Protein AF-S9R0A9-F1 (afdb_monomer)

Organism: NCBI:txid1123237

Nearest PDB structures (foldseek):
  4rjk-assembly1_D  TM=9.012E-01  e=1.917E-38  Bacillus subtilis PY79
  9ev6-assembly1_B  TM=8.780E-01  e=1.135E-30  Corynebacterium glutamicum ATCC 13032
  9ev3-assembly1_A  TM=8.702E-01  e=9.396E-29  Corynebacterium glutamicum ATCC 13032
  9ev5-assembly1_D  TM=8.707E-01  e=8.548E-28  Corynebacterium glutamicum
  9ev4-assembly1_A  TM=8.549E-01  e=3.734E-26  Corynebacterium glutamicum

pLDDT: mean 77.16, std 30.37, range [19.19, 98.88]

Secondary structure (DSSP, 8-state):
--EEHHHHHHHHHHHTT--EEEE---GGGHHHHHHHHHSTTPPEEEE-SSHHHHHHHHHHHHHHHSS-EEEEE-TTHHHHHHHHHHHHHHHHT--EEEEEEE--GGGTTS--TT---HHHHHTTTSSEEEE--SGGGHHHHHHHHHHHHHSSS--EEEEEEEHHHHH-EE-PPPP-S----PPPPPPTTHHHHHHHHHHT-SSEEEEE--S---HHHHHHHHHHHHHTT--EEEETT-TTSS-TTSTTEEEEE-TT--HHHHHHHHS-SEEEEES----HHHHTTTTSS-SSS-SSEEEEE-S-GGGTTSSS--SEEE-S-HHHHHHH--S----TTHHHHHHHHHHHHHHHHTPPPPSSSS-HHHHHHHHHTT--SSEEEEE-SSGGGHHHHHH----TTEEEE--TT--TT-HHHHHHHHHHH-TTSEEEEEEEHHHHHHHTTHHHHHHHTT---EEEEEE-SB-HHHHHHHHHH-TT---S-B-----HHHHHHHTS------STTTTHHHHHHTTS---TTPPP-----------PPP----------------------------------------------------------------PPPPPP-------PPP----EEEEE----S-------------------------------------------

Structure (mmCIF, N/CA/C/O backbone):
data_AF-S9R0A9-F1
#
_entry.id   AF-S9R0A9-F1
#
loop_
_atom_site.group_PDB
_atom_site.id
_atom_site.type_symbol
_atom_site.label_atom_id
_atom_site.label_alt_id
_atom_site.label_comp_id
_atom_site.label_asym_id
_atom_site.label_entity_id
_atom_site.label_seq_id
_atom_site.pdbx_PDB_ins_code
_atom_site.Cartn_x
_atom_site.Cartn_y
_atom_site.Cartn_z
_atom_site.occupancy
_atom_site.B_iso_or_equiv
_atom_site.auth_seq_id
_atom_site.auth_comp_id
_atom_site.auth_asym_id
_atom_site.auth_atom_id
_atom_site.pdbx_PDB_model_num
ATOM 1 N N . MET A 1 1 ? 7.766 14.955 -36.850 1.00 75.81 1 MET A N 1
ATOM 2 C CA . MET A 1 1 ? 9.091 14.3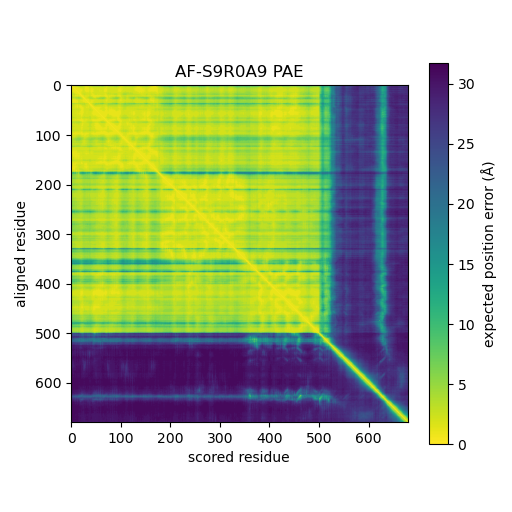77 -36.545 1.00 75.81 1 MET A CA 1
ATOM 3 C C . MET A 1 1 ? 8.874 12.913 -36.213 1.00 75.81 1 MET A C 1
ATOM 5 O O . MET A 1 1 ? 7.998 12.636 -35.394 1.00 75.81 1 MET A O 1
ATOM 9 N N . THR A 1 2 ? 9.557 11.995 -36.895 1.00 89.25 2 THR A N 1
ATOM 10 C CA . THR A 1 2 ? 9.458 10.564 -36.570 1.00 89.25 2 THR A CA 1
ATOM 11 C C . THR A 1 2 ? 10.318 10.233 -35.351 1.00 89.25 2 THR A C 1
ATOM 13 O O . THR A 1 2 ? 11.195 11.025 -34.993 1.00 89.25 2 THR A O 1
ATOM 16 N N . ARG A 1 3 ? 10.002 9.132 -34.667 1.00 96.06 3 ARG A N 1
ATOM 17 C CA . ARG A 1 3 ? 10.863 8.484 -33.669 1.00 96.06 3 ARG A CA 1
ATOM 18 C C . ARG A 1 3 ? 10.444 7.031 -33.456 1.00 96.06 3 ARG A C 1
ATOM 20 O O . ARG A 1 3 ? 9.278 6.694 -33.665 1.00 96.06 3 ARG A O 1
ATOM 27 N N . HIS A 1 4 ? 11.364 6.205 -32.980 1.00 97.69 4 HIS A N 1
ATOM 28 C CA . HIS A 1 4 ? 11.101 4.833 -32.557 1.00 97.69 4 HIS A CA 1
ATOM 29 C C . HIS A 1 4 ? 10.158 4.752 -31.338 1.00 97.69 4 HIS A C 1
ATOM 31 O O . HIS A 1 4 ? 10.083 5.668 -30.509 1.00 97.69 4 HIS A O 1
ATOM 37 N N . GLY A 1 5 ? 9.456 3.624 -31.205 1.00 98.12 5 GLY A N 1
ATOM 38 C CA . GLY A 1 5 ? 8.455 3.388 -30.160 1.00 98.12 5 GLY A CA 1
ATOM 39 C C . GLY A 1 5 ? 8.938 3.587 -28.725 1.00 98.12 5 GLY A C 1
ATOM 40 O O . GLY A 1 5 ? 8.215 4.160 -27.913 1.00 98.12 5 GLY A O 1
ATOM 41 N N . GLY A 1 6 ? 10.177 3.199 -28.414 1.00 97.94 6 GLY A N 1
ATOM 42 C CA . GLY A 1 6 ? 10.782 3.413 -27.095 1.00 97.94 6 GLY A CA 1
ATOM 43 C C . GLY A 1 6 ? 10.795 4.885 -26.672 1.00 97.94 6 GLY A C 1
ATOM 44 O O . GLY A 1 6 ? 10.457 5.198 -25.530 1.00 97.94 6 GLY A O 1
ATOM 45 N N . ARG A 1 7 ? 11.065 5.801 -27.609 1.00 98.00 7 ARG A N 1
ATOM 46 C CA . ARG A 1 7 ? 11.011 7.244 -27.355 1.00 98.00 7 ARG A CA 1
ATOM 47 C C . ARG A 1 7 ? 9.590 7.778 -27.253 1.00 98.00 7 ARG A C 1
ATOM 49 O O . ARG A 1 7 ? 9.316 8.556 -26.345 1.00 98.00 7 ARG A O 1
ATOM 56 N N . LEU A 1 8 ? 8.668 7.318 -28.101 1.00 98.38 8 LEU A N 1
ATOM 57 C CA . LEU A 1 8 ? 7.251 7.672 -27.957 1.00 98.38 8 LEU A CA 1
ATOM 58 C C . LEU A 1 8 ? 6.698 7.240 -26.584 1.00 98.38 8 LEU A C 1
ATOM 60 O O . LEU A 1 8 ? 5.930 7.982 -25.975 1.00 98.38 8 LEU A O 1
ATOM 64 N N . LEU A 1 9 ? 7.119 6.081 -26.069 1.00 98.44 9 LEU A N 1
ATOM 65 C CA . LEU A 1 9 ? 6.746 5.590 -24.742 1.00 98.44 9 LEU A CA 1
ATOM 66 C C . LEU A 1 9 ? 7.279 6.491 -23.619 1.00 98.44 9 LEU A C 1
ATOM 68 O O . LEU A 1 9 ? 6.502 6.860 -22.740 1.00 98.44 9 LEU A O 1
ATOM 72 N N . VAL A 1 10 ? 8.553 6.896 -23.655 1.00 98.31 10 VAL A N 1
ATOM 73 C CA . VAL A 1 10 ? 9.118 7.811 -22.642 1.00 98.31 10 VAL A CA 1
ATOM 74 C C . VAL A 1 10 ? 8.466 9.197 -22.714 1.00 98.31 10 VAL A C 1
ATOM 76 O O . VAL A 1 10 ? 8.066 9.722 -21.677 1.00 98.31 10 VAL A O 1
ATOM 79 N N . GLU A 1 11 ? 8.256 9.749 -23.914 1.00 97.56 11 GLU A N 1
ATOM 80 C CA . GLU A 1 11 ? 7.529 11.014 -24.113 1.00 97.56 11 GLU A CA 1
ATOM 81 C C . GLU A 1 11 ? 6.087 10.940 -23.560 1.00 97.56 11 GLU A C 1
ATOM 83 O O . GLU A 1 11 ? 5.613 11.887 -22.933 1.00 97.56 11 GLU A O 1
ATOM 88 N N . CYS A 1 12 ? 5.397 9.802 -23.713 1.00 97.75 12 CYS A N 1
ATOM 89 C CA . CYS A 1 12 ? 4.069 9.585 -23.128 1.00 97.75 12 CYS A CA 1
ATOM 90 C C . CYS A 1 12 ? 4.089 9.469 -21.595 1.00 97.75 12 CYS A C 1
ATOM 92 O O . CYS A 1 12 ? 3.192 9.996 -20.942 1.00 97.75 12 CYS A O 1
ATOM 94 N N . LEU A 1 13 ? 5.083 8.793 -21.008 1.00 97.25 13 LEU A N 1
ATOM 95 C CA . LEU A 1 13 ? 5.218 8.678 -19.548 1.00 97.25 13 LEU A CA 1
ATOM 96 C C . LEU A 1 13 ? 5.531 10.037 -18.904 1.00 97.25 13 LEU A C 1
ATOM 98 O O . LEU A 1 13 ? 4.930 10.380 -17.886 1.00 97.25 13 LEU A O 1
ATOM 102 N N . ALA A 1 14 ? 6.396 10.837 -19.534 1.00 95.88 14 ALA A N 1
ATOM 103 C CA . ALA A 1 14 ? 6.679 12.213 -19.129 1.00 95.88 14 ALA A CA 1
ATOM 104 C C . ALA A 1 14 ? 5.420 13.101 -19.200 1.00 95.88 14 ALA A C 1
ATOM 106 O O . ALA A 1 14 ? 5.113 13.821 -18.251 1.00 95.88 14 ALA A O 1
ATOM 107 N N . ALA A 1 15 ? 4.628 13.001 -20.276 1.00 95.62 15 ALA 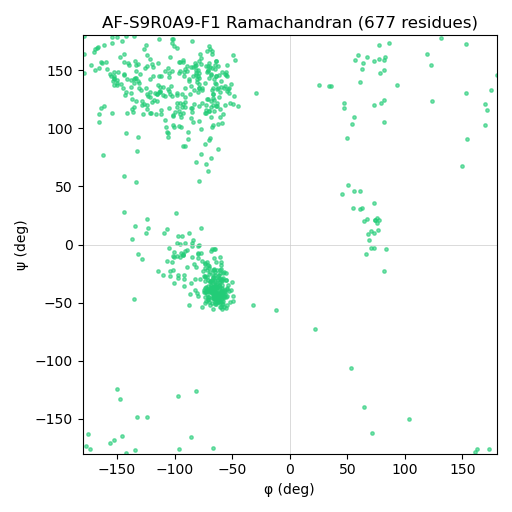A N 1
ATOM 108 C CA . ALA A 1 15 ? 3.372 13.748 -20.426 1.00 95.62 15 ALA A CA 1
ATOM 109 C C . ALA A 1 15 ? 2.250 13.298 -19.463 1.00 95.62 15 ALA A C 1
ATOM 111 O O . ALA A 1 15 ? 1.358 14.082 -19.132 1.00 95.62 15 ALA A O 1
ATOM 112 N N . LEU A 1 16 ? 2.307 12.054 -18.975 1.00 95.31 16 LEU A N 1
ATOM 113 C CA . LEU A 1 16 ? 1.492 11.561 -17.860 1.00 95.31 16 LEU A CA 1
ATOM 114 C C . LEU A 1 16 ? 2.041 11.989 -16.482 1.00 95.31 16 LEU A C 1
ATOM 116 O O . LEU A 1 16 ? 1.424 11.692 -15.464 1.00 95.31 16 LEU A O 1
ATOM 120 N N . GLY A 1 17 ? 3.162 12.712 -16.422 1.00 93.75 17 GLY A N 1
ATOM 121 C CA . GLY A 1 17 ? 3.744 13.216 -15.178 1.00 93.75 17 GLY A CA 1
ATOM 122 C C . GLY A 1 17 ? 4.467 12.156 -14.345 1.00 93.75 17 GLY A C 1
ATOM 123 O O . GLY A 1 17 ? 4.605 12.340 -13.138 1.00 93.75 17 GLY A O 1
ATOM 124 N N . ALA A 1 18 ? 4.915 11.052 -14.952 1.00 95.81 18 ALA A N 1
ATOM 125 C CA . ALA A 1 18 ? 5.719 10.054 -14.256 1.00 95.81 18 ALA A CA 1
ATOM 126 C C . ALA A 1 18 ? 7.091 10.628 -13.873 1.00 95.81 18 ALA A C 1
ATOM 128 O O . ALA A 1 18 ? 7.871 11.019 -14.738 1.00 95.81 18 ALA A O 1
ATOM 129 N N . THR A 1 19 ? 7.403 10.646 -12.577 1.00 94.75 19 THR A N 1
ATOM 130 C CA . THR A 1 19 ? 8.647 11.235 -12.052 1.00 94.75 19 THR A CA 1
ATOM 131 C C . THR A 1 19 ? 9.797 10.240 -11.922 1.00 94.75 19 THR A C 1
ATOM 133 O O . THR A 1 19 ? 10.957 10.647 -11.962 1.00 94.75 19 THR A O 1
ATOM 136 N N . ARG A 1 20 ? 9.503 8.942 -11.753 1.00 95.88 20 ARG A N 1
ATOM 137 C CA . ARG A 1 20 ? 10.499 7.915 -11.415 1.00 95.88 20 ARG A CA 1
ATOM 138 C C . ARG A 1 20 ? 10.124 6.520 -11.915 1.00 95.88 20 ARG A C 1
ATOM 140 O O . ARG A 1 20 ? 8.957 6.128 -11.894 1.00 95.88 20 ARG A O 1
ATOM 147 N N . ALA A 1 21 ? 11.138 5.755 -12.310 1.00 98.25 21 ALA A N 1
ATOM 148 C CA . ALA A 1 21 ? 11.058 4.343 -12.652 1.00 98.25 21 ALA A CA 1
ATOM 149 C C . ALA A 1 21 ? 12.133 3.533 -11.913 1.00 98.25 21 ALA A C 1
ATOM 151 O O . ALA A 1 21 ? 13.244 4.003 -11.686 1.00 98.25 21 ALA A O 1
ATOM 152 N N . PHE A 1 22 ? 11.811 2.292 -11.556 1.00 98.81 22 PHE A N 1
ATOM 153 C CA . PHE A 1 22 ? 12.712 1.371 -10.859 1.00 98.81 22 PHE A CA 1
ATOM 154 C C . PHE A 1 22 ? 12.902 0.111 -11.707 1.00 98.81 22 PHE A C 1
ATOM 156 O O . PHE A 1 22 ? 11.912 -0.472 -12.155 1.00 98.81 22 PHE A O 1
ATOM 163 N N . GLY A 1 23 ? 14.135 -0.352 -11.930 1.00 98.19 23 GLY A N 1
ATOM 164 C CA . GLY A 1 23 ? 14.328 -1.484 -12.842 1.00 98.19 23 GLY A CA 1
ATOM 165 C C . GLY A 1 23 ? 15.695 -2.154 -12.847 1.00 98.19 23 GLY A C 1
ATOM 166 O O . GLY A 1 23 ? 16.674 -1.650 -12.292 1.00 98.19 23 GLY A O 1
ATOM 167 N N . VAL A 1 24 ? 15.751 -3.306 -13.517 1.00 98.06 24 VAL A N 1
ATOM 168 C CA . VAL A 1 24 ? 16.983 -4.044 -13.831 1.00 98.06 24 VAL A CA 1
ATOM 169 C C . VAL A 1 24 ? 17.063 -4.168 -15.360 1.00 98.06 24 VAL A C 1
ATOM 171 O O . VAL A 1 24 ? 16.200 -4.822 -15.944 1.00 98.06 24 VAL A O 1
ATOM 174 N N . PRO A 1 25 ? 18.045 -3.517 -16.015 1.00 95.62 25 PRO A N 1
ATOM 175 C CA . PRO A 1 25 ? 18.083 -3.349 -17.466 1.00 95.62 25 PRO A CA 1
ATOM 176 C C . PRO A 1 25 ? 18.213 -4.682 -18.202 1.00 95.62 25 PRO A C 1
ATOM 178 O O . PRO A 1 25 ? 18.938 -5.576 -17.763 1.00 95.62 25 PRO A O 1
ATOM 181 N N . GLY A 1 26 ? 17.570 -4.778 -19.366 1.00 92.50 26 GLY A N 1
ATOM 182 C CA . GLY A 1 26 ? 17.674 -5.934 -20.249 1.00 92.50 26 GLY A CA 1
ATOM 183 C C . GLY A 1 26 ? 17.558 -5.572 -21.725 1.00 92.50 26 GLY A C 1
ATOM 184 O O . GLY A 1 26 ? 17.058 -4.513 -22.096 1.00 92.50 26 GLY A O 1
ATOM 185 N N . GLU A 1 27 ? 18.023 -6.497 -22.562 1.00 92.56 27 GLU A N 1
ATOM 186 C CA . GLU A 1 27 ? 18.035 -6.411 -24.028 1.00 92.56 27 GLU A CA 1
ATOM 187 C C . GLU A 1 27 ? 16.658 -6.084 -24.637 1.00 92.56 27 GLU A C 1
ATOM 189 O O . GLU A 1 27 ? 16.558 -5.240 -25.524 1.00 92.56 27 GLU A O 1
ATOM 194 N N . SER A 1 28 ? 15.594 -6.671 -24.082 1.00 93.25 28 SER A N 1
ATOM 195 C CA . SER A 1 28 ? 14.215 -6.603 -24.591 1.00 93.25 28 SER A CA 1
ATOM 196 C C . SER A 1 28 ? 13.542 -5.224 -24.517 1.00 93.25 28 SER A C 1
ATOM 198 O O . SER A 1 28 ? 12.409 -5.074 -24.967 1.00 93.25 28 SER A O 1
ATOM 200 N N . TYR A 1 29 ? 14.200 -4.213 -23.938 1.00 96.25 29 TYR A N 1
ATOM 201 C CA . TYR A 1 29 ? 13.688 -2.838 -23.896 1.00 96.25 29 TYR A CA 1
ATOM 202 C C . TYR A 1 29 ? 14.780 -1.760 -24.018 1.00 96.25 29 TYR A C 1
ATOM 204 O O . TYR A 1 29 ? 14.601 -0.633 -23.553 1.00 96.25 29 TYR A O 1
ATOM 212 N N . LEU A 1 30 ? 15.903 -2.069 -24.684 1.00 96.75 30 LEU A N 1
ATOM 213 C CA . LEU A 1 30 ? 17.022 -1.130 -24.886 1.00 96.75 30 LEU A CA 1
ATOM 214 C C . LEU A 1 30 ? 16.586 0.231 -25.451 1.00 96.75 30 LEU A C 1
ATOM 216 O O . LEU A 1 30 ? 17.055 1.258 -24.974 1.00 96.75 30 LEU A O 1
ATOM 220 N N . ALA A 1 31 ? 15.630 0.253 -26.381 1.00 97.25 31 ALA A N 1
ATOM 221 C CA . ALA A 1 31 ? 15.068 1.478 -26.955 1.00 97.25 31 ALA A CA 1
ATOM 222 C C . ALA A 1 31 ? 14.394 2.412 -25.928 1.00 97.25 31 ALA A C 1
ATOM 224 O O . ALA A 1 31 ? 14.282 3.610 -26.165 1.00 97.25 31 ALA A O 1
ATOM 225 N N . VAL A 1 32 ? 13.920 1.885 -24.794 1.00 98.12 32 VAL A N 1
ATOM 226 C CA . VAL A 1 32 ? 13.379 2.699 -23.694 1.00 98.12 32 VAL A CA 1
ATOM 227 C C . VAL A 1 32 ? 14.519 3.228 -22.823 1.00 98.12 32 VAL A C 1
ATOM 229 O O . VAL A 1 32 ? 14.482 4.384 -22.426 1.00 98.12 32 VAL A O 1
ATOM 232 N N . LEU A 1 33 ? 15.554 2.421 -22.563 1.00 97.12 33 LEU A N 1
ATOM 233 C CA . LEU A 1 33 ? 16.739 2.850 -21.803 1.00 97.12 33 LEU A CA 1
ATOM 234 C C . LEU A 1 33 ? 17.530 3.950 -22.530 1.00 97.12 33 LEU A C 1
ATOM 236 O O . LEU A 1 33 ? 17.996 4.885 -21.887 1.00 97.12 33 LEU A O 1
ATOM 240 N N . ASP A 1 34 ? 17.630 3.855 -23.855 1.00 96.81 34 ASP A N 1
ATOM 241 C CA . ASP A 1 34 ? 18.200 4.874 -24.741 1.00 96.81 34 ASP A CA 1
ATOM 242 C C . ASP A 1 34 ? 17.366 6.170 -24.696 1.00 96.81 34 ASP A C 1
ATOM 244 O O . ASP A 1 34 ? 17.862 7.243 -24.353 1.00 96.81 34 ASP A O 1
ATOM 248 N N . ALA A 1 35 ? 16.047 6.057 -24.885 1.00 97.19 35 ALA A N 1
ATOM 249 C CA . ALA A 1 35 ? 15.138 7.198 -24.814 1.00 97.19 35 ALA A CA 1
ATOM 250 C C . ALA A 1 35 ? 15.086 7.890 -23.437 1.00 97.19 35 ALA A C 1
ATOM 252 O O . ALA A 1 35 ? 14.855 9.099 -23.384 1.00 97.19 35 ALA A O 1
ATOM 253 N N . LEU A 1 36 ? 15.294 7.165 -22.332 1.00 96.88 36 LEU A N 1
ATOM 254 C CA . LEU A 1 36 ? 15.361 7.734 -20.977 1.00 96.88 36 LEU A CA 1
ATOM 255 C C . LEU A 1 36 ? 16.576 8.658 -20.772 1.00 96.88 36 LEU A C 1
ATOM 257 O O . LEU A 1 36 ? 16.537 9.492 -19.872 1.00 96.88 36 LEU A O 1
ATOM 261 N N . HIS A 1 37 ? 17.628 8.536 -21.588 1.00 92.81 37 HIS A N 1
ATOM 262 C CA . HIS A 1 37 ? 18.785 9.435 -21.557 1.00 92.81 37 HIS A CA 1
ATOM 263 C C . HIS A 1 37 ? 18.505 10.758 -22.293 1.00 92.81 37 HIS A C 1
ATOM 265 O O . HIS A 1 37 ? 18.806 11.833 -21.778 1.00 92.81 37 HIS A O 1
ATOM 271 N N . ASP A 1 38 ? 17.891 10.680 -23.479 1.00 89.81 38 ASP A N 1
ATOM 272 C CA . ASP A 1 38 ? 17.764 11.812 -24.412 1.00 89.81 38 ASP A CA 1
ATOM 273 C C . ASP A 1 38 ? 16.416 12.562 -24.353 1.00 89.8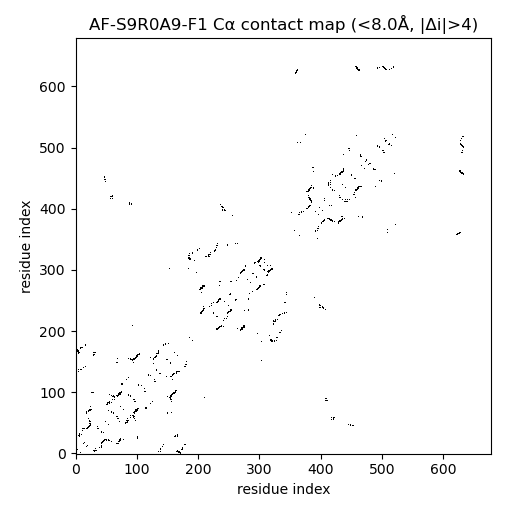1 38 ASP A C 1
ATOM 275 O O . ASP A 1 38 ? 16.269 13.614 -24.983 1.00 89.81 38 ASP A O 1
ATOM 279 N N . THR A 1 39 ? 15.406 12.051 -23.637 1.00 94.44 39 THR A N 1
ATOM 280 C CA . THR A 1 39 ? 14.061 12.661 -23.603 1.00 94.44 39 THR A CA 1
ATOM 281 C C . THR A 1 39 ? 13.919 13.682 -22.463 1.00 94.44 39 THR A C 1
ATOM 283 O O . THR A 1 39 ? 13.975 13.300 -21.291 1.00 94.44 39 THR A O 1
ATOM 286 N N . PRO A 1 40 ? 13.657 14.976 -22.746 1.00 91.88 40 PRO A N 1
ATOM 287 C CA . PRO A 1 40 ? 13.423 15.974 -21.703 1.00 91.88 40 PRO A CA 1
ATOM 288 C C . PRO A 1 40 ? 12.202 15.626 -20.843 1.00 91.88 40 PRO A C 1
ATOM 290 O O . PRO A 1 40 ? 11.127 15.343 -21.369 1.00 91.88 40 PRO A O 1
ATOM 293 N N . GLY A 1 41 ? 12.358 15.674 -19.518 1.00 93.50 41 GLY A N 1
ATOM 294 C CA . GLY A 1 41 ? 11.291 15.318 -18.575 1.00 93.50 41 GLY A CA 1
ATOM 295 C C . GLY A 1 41 ? 11.053 13.812 -18.410 1.00 93.50 41 GLY A C 1
ATOM 296 O O . GLY A 1 41 ? 10.042 13.433 -17.825 1.00 93.50 41 GLY A O 1
ATOM 297 N N . ALA A 1 42 ? 11.955 12.957 -18.905 1.00 96.69 42 ALA A N 1
ATOM 298 C CA . ALA A 1 42 ? 11.936 11.523 -18.626 1.00 96.69 42 ALA A CA 1
ATOM 299 C C . ALA A 1 42 ? 11.940 11.217 -17.108 1.00 96.69 42 ALA A C 1
ATOM 301 O O . ALA A 1 42 ? 12.585 11.939 -16.341 1.00 96.69 42 ALA A O 1
ATOM 302 N N . PRO A 1 43 ? 11.268 10.136 -16.661 1.00 96.44 43 PRO A N 1
ATOM 303 C CA . PRO A 1 43 ? 11.316 9.699 -15.268 1.00 96.44 43 PRO A CA 1
ATOM 304 C C . PRO A 1 43 ? 12.725 9.242 -14.860 1.00 96.44 43 PRO A C 1
ATOM 306 O O . PRO A 1 43 ? 13.384 8.504 -15.590 1.00 96.44 43 PRO A O 1
ATOM 309 N N . ASP A 1 44 ? 13.143 9.610 -13.647 1.00 95.62 44 ASP A N 1
ATOM 310 C CA . ASP A 1 44 ? 14.406 9.189 -13.024 1.00 95.62 44 ASP A CA 1
ATOM 311 C C . ASP A 1 44 ? 14.518 7.653 -12.968 1.00 95.62 44 ASP A C 1
ATOM 313 O O . ASP A 1 44 ? 13.667 6.996 -12.363 1.00 95.62 44 ASP A O 1
ATOM 317 N N . TYR A 1 45 ? 15.542 7.067 -13.603 1.00 97.75 45 TYR A N 1
ATOM 318 C CA . TYR A 1 45 ? 15.714 5.613 -13.687 1.00 97.75 45 TYR A CA 1
ATOM 319 C C . TYR A 1 45 ? 16.637 5.070 -12.587 1.00 97.75 45 TYR A C 1
ATOM 321 O O . TYR A 1 45 ? 17.869 5.084 -12.678 1.00 97.75 45 TYR A O 1
ATOM 329 N N . VAL A 1 46 ? 16.024 4.499 -11.554 1.00 98.44 46 VAL A N 1
ATOM 330 C CA . VAL A 1 46 ? 16.715 3.890 -10.418 1.00 98.44 46 VAL A CA 1
ATOM 331 C C . VAL A 1 46 ? 17.119 2.452 -10.756 1.00 98.44 46 VAL A C 1
ATOM 333 O O . VAL A 1 46 ? 16.298 1.532 -10.758 1.00 98.44 46 VAL A O 1
ATOM 336 N N . LEU A 1 47 ? 18.417 2.248 -11.001 1.00 98.12 47 LEU A N 1
ATOM 337 C CA . LEU A 1 47 ? 19.005 0.926 -11.233 1.00 98.12 47 LEU A CA 1
ATOM 338 C C . LEU A 1 47 ? 18.976 0.069 -9.954 1.00 98.12 47 LEU A C 1
ATOM 340 O O . LEU A 1 47 ? 19.755 0.307 -9.028 1.00 98.12 47 LEU A O 1
ATOM 344 N N . CYS A 1 48 ? 18.140 -0.964 -9.926 1.00 98.56 48 CYS A N 1
ATOM 345 C CA . CYS A 1 48 ? 18.049 -1.940 -8.836 1.00 98.56 48 CYS A CA 1
ATOM 346 C C . CYS A 1 48 ? 19.083 -3.075 -8.973 1.00 98.56 48 CYS A C 1
ATOM 348 O O . CYS A 1 48 ? 19.833 -3.137 -9.951 1.00 98.56 48 CYS A O 1
ATOM 350 N N . ARG A 1 49 ? 19.157 -3.979 -7.984 1.00 97.56 49 ARG A N 1
ATOM 351 C CA . ARG A 1 49 ? 19.943 -5.225 -8.080 1.00 97.56 49 ARG A CA 1
ATOM 352 C C . ARG A 1 49 ? 19.095 -6.434 -8.473 1.00 97.56 49 ARG A C 1
ATOM 354 O O . ARG A 1 49 ? 19.640 -7.365 -9.057 1.00 97.56 49 ARG A O 1
ATOM 361 N N . GLN A 1 50 ? 17.806 -6.440 -8.135 1.00 98.06 50 GLN A N 1
ATOM 362 C CA . GLN A 1 50 ? 16.863 -7.509 -8.474 1.00 98.06 50 GLN A CA 1
ATOM 363 C C . GLN A 1 50 ? 15.435 -6.951 -8.650 1.00 98.06 50 GLN A C 1
ATOM 365 O O . GLN A 1 50 ? 15.052 -5.958 -8.029 1.00 98.06 50 GLN A O 1
ATOM 370 N N . GLU A 1 51 ? 14.641 -7.569 -9.522 1.00 98.75 51 GLU A N 1
ATOM 371 C CA . GLU A 1 51 ? 13.381 -7.015 -10.035 1.00 98.75 51 GLU A CA 1
ATOM 372 C C . GLU A 1 51 ? 12.233 -7.036 -9.020 1.00 98.75 51 GLU A C 1
ATOM 374 O O . GLU A 1 51 ? 11.367 -6.169 -9.059 1.00 98.75 51 GLU A O 1
ATOM 379 N N . GLY A 1 52 ? 12.235 -7.969 -8.065 1.00 98.56 52 GLY A N 1
ATOM 380 C CA . GLY A 1 52 ? 11.340 -7.926 -6.906 1.00 98.56 52 GLY A CA 1
ATOM 381 C C . GLY A 1 52 ? 11.661 -6.739 -5.993 1.00 98.56 52 GLY A C 1
ATOM 382 O O . GLY A 1 52 ? 10.752 -6.076 -5.498 1.00 98.56 52 GLY A O 1
ATOM 383 N N . GLY A 1 53 ? 12.949 -6.402 -5.855 1.00 98.69 53 GLY A N 1
ATOM 384 C CA . GLY A 1 53 ? 13.406 -5.147 -5.256 1.00 98.69 53 GLY A CA 1
ATOM 385 C C . GLY A 1 53 ? 12.835 -3.928 -5.986 1.00 98.69 53 GLY A C 1
ATOM 386 O O . GLY A 1 53 ? 12.168 -3.107 -5.361 1.00 98.69 53 GLY A O 1
ATOM 387 N N . ALA A 1 54 ? 13.012 -3.853 -7.308 1.00 98.81 54 ALA A N 1
ATOM 388 C CA . ALA A 1 54 ? 12.458 -2.782 -8.146 1.00 98.81 54 ALA A CA 1
ATOM 389 C C . ALA A 1 54 ? 10.926 -2.663 -8.038 1.00 98.81 54 ALA A C 1
ATOM 391 O O . ALA A 1 54 ? 10.387 -1.572 -7.850 1.00 98.81 54 ALA A O 1
ATOM 392 N N . ALA A 1 55 ? 10.216 -3.789 -8.088 1.00 98.81 55 ALA A N 1
ATOM 393 C CA . ALA A 1 55 ? 8.762 -3.832 -8.023 1.00 98.81 55 ALA A CA 1
ATOM 394 C C . ALA A 1 55 ? 8.224 -3.437 -6.636 1.00 98.81 55 ALA A C 1
ATOM 396 O O . ALA A 1 55 ? 7.171 -2.806 -6.549 1.00 98.81 55 ALA A O 1
ATOM 397 N N . PHE A 1 56 ? 8.954 -3.730 -5.552 1.00 98.88 56 PHE A N 1
ATOM 398 C CA . PHE A 1 56 ? 8.653 -3.177 -4.228 1.00 98.88 56 PHE A CA 1
ATOM 399 C C . PHE A 1 56 ? 8.909 -1.665 -4.150 1.00 98.88 56 PHE A C 1
ATOM 401 O O . PHE A 1 56 ? 8.110 -0.972 -3.523 1.00 98.88 56 PHE A O 1
ATOM 408 N N . MET A 1 57 ? 9.962 -1.131 -4.787 1.00 98.88 57 MET A N 1
ATOM 409 C CA . MET A 1 57 ? 10.180 0.325 -4.851 1.00 98.88 57 MET A CA 1
ATOM 410 C C . MET A 1 57 ? 9.037 1.029 -5.599 1.00 98.88 57 MET A C 1
ATOM 412 O O . MET A 1 57 ? 8.512 2.025 -5.108 1.00 98.88 57 MET A O 1
ATOM 416 N N . ALA A 1 58 ? 8.588 0.471 -6.726 1.00 98.81 58 ALA A N 1
ATOM 417 C CA . ALA A 1 58 ? 7.455 0.987 -7.494 1.00 98.81 58 ALA A CA 1
ATOM 418 C C . ALA A 1 58 ? 6.129 0.933 -6.708 1.00 98.81 58 ALA A C 1
ATOM 420 O O . ALA A 1 58 ? 5.416 1.934 -6.630 1.00 98.81 58 ALA A O 1
ATOM 421 N N . ALA A 1 59 ? 5.819 -0.193 -6.054 1.00 98.56 59 ALA A N 1
ATOM 422 C CA . ALA A 1 59 ? 4.644 -0.305 -5.186 1.00 98.56 59 ALA A CA 1
ATOM 423 C C . ALA A 1 59 ? 4.685 0.705 -4.018 1.00 98.56 59 ALA A C 1
ATOM 425 O O . ALA A 1 59 ? 3.671 1.322 -3.689 1.00 98.56 59 ALA A O 1
ATOM 426 N N . ALA A 1 60 ? 5.865 0.910 -3.424 1.00 98.50 60 ALA A N 1
ATOM 427 C CA . ALA A 1 60 ? 6.082 1.855 -2.334 1.00 98.50 60 ALA A CA 1
ATOM 428 C C . ALA A 1 60 ? 5.978 3.324 -2.771 1.00 98.50 60 ALA A C 1
ATOM 430 O O . ALA A 1 60 ? 5.390 4.118 -2.038 1.00 98.50 60 ALA A O 1
ATOM 431 N N . HIS A 1 61 ? 6.487 3.674 -3.960 1.00 98.44 61 HIS A N 1
ATOM 432 C CA . HIS A 1 61 ? 6.255 4.978 -4.587 1.00 98.44 61 HIS A CA 1
ATOM 433 C C . HIS A 1 61 ? 4.749 5.225 -4.709 1.00 98.44 61 HIS A C 1
ATOM 435 O O . HIS A 1 61 ? 4.250 6.198 -4.152 1.00 98.44 61 HIS A O 1
ATOM 441 N N . GLY A 1 62 ? 4.005 4.307 -5.337 1.00 97.25 62 GLY A N 1
ATOM 442 C CA . GLY A 1 62 ? 2.569 4.490 -5.557 1.00 97.25 62 GLY A CA 1
ATOM 443 C C . GLY A 1 62 ? 1.752 4.622 -4.274 1.00 97.25 62 GLY A C 1
ATOM 444 O O . GLY A 1 62 ? 0.829 5.433 -4.209 1.00 97.25 62 GLY A O 1
ATOM 445 N N . LYS A 1 63 ? 2.131 3.889 -3.220 1.00 96.50 63 LYS A N 1
ATOM 446 C CA . LYS A 1 63 ? 1.528 4.014 -1.885 1.00 96.50 63 LYS A CA 1
ATOM 447 C C . LYS A 1 63 ? 1.819 5.365 -1.211 1.00 96.50 63 LYS A C 1
ATOM 449 O O . LYS A 1 63 ? 1.013 5.810 -0.400 1.00 96.50 63 LYS A O 1
ATOM 454 N N . LEU A 1 64 ? 2.949 6.006 -1.528 1.00 95.88 64 LEU A N 1
ATOM 455 C CA . LEU A 1 64 ? 3.386 7.275 -0.932 1.00 95.88 64 LEU A CA 1
ATOM 456 C C . LEU A 1 64 ? 2.922 8.516 -1.715 1.00 95.88 64 LEU A C 1
ATOM 458 O O . LEU A 1 64 ? 2.644 9.545 -1.101 1.00 95.88 64 LEU A O 1
ATOM 462 N N . THR A 1 65 ? 2.873 8.446 -3.048 1.00 94.75 65 THR A N 1
ATOM 463 C CA . THR A 1 65 ? 2.618 9.602 -3.930 1.00 94.75 65 THR A CA 1
ATOM 464 C C . THR A 1 65 ? 1.205 9.644 -4.510 1.00 94.75 65 THR A C 1
ATOM 466 O O . THR A 1 65 ? 0.762 10.709 -4.932 1.00 94.75 65 THR A O 1
ATOM 469 N N . GLY A 1 66 ? 0.507 8.504 -4.581 1.00 92.81 66 GLY A N 1
ATOM 470 C CA . GLY A 1 66 ? -0.747 8.366 -5.333 1.00 92.81 66 GLY A CA 1
ATOM 471 C C . GLY A 1 66 ? -0.574 8.349 -6.861 1.00 92.81 66 GLY A C 1
ATOM 472 O O . GLY A 1 66 ? -1.551 8.145 -7.582 1.00 92.81 66 GLY A O 1
ATOM 473 N N . GLN A 1 67 ? 0.650 8.516 -7.374 1.00 93.25 67 GLN A N 1
ATOM 474 C CA . GLN A 1 67 ? 0.979 8.360 -8.793 1.00 93.25 67 GLN A CA 1
ATOM 475 C C . GLN A 1 67 ? 1.418 6.914 -9.082 1.00 93.25 67 GLN A C 1
ATOM 477 O O . GLN A 1 67 ? 2.013 6.280 -8.212 1.00 93.25 67 GLN A O 1
ATOM 482 N N . PRO A 1 68 ? 1.167 6.351 -10.278 1.00 96.50 68 PRO A N 1
ATOM 483 C CA . PRO A 1 68 ? 1.636 5.014 -10.625 1.00 96.50 68 PRO A CA 1
ATOM 484 C C . PRO A 1 68 ? 3.161 4.890 -10.576 1.00 96.50 68 PRO A C 1
ATOM 486 O O . PRO A 1 68 ? 3.865 5.394 -11.448 1.00 96.50 68 PRO A O 1
ATOM 489 N N . GLY A 1 69 ? 3.672 4.153 -9.587 1.00 97.88 69 GLY A N 1
ATOM 490 C CA . GLY A 1 69 ? 5.090 3.808 -9.548 1.00 97.88 69 GLY A CA 1
ATOM 491 C C . GLY A 1 69 ? 5.443 2.898 -10.723 1.00 97.88 69 GLY A C 1
ATOM 492 O O . GLY A 1 69 ? 4.822 1.844 -10.904 1.00 97.88 69 GLY A O 1
ATOM 493 N N . LEU A 1 70 ? 6.426 3.300 -11.529 1.00 98.81 70 LEU A N 1
ATOM 494 C CA . LEU A 1 70 ? 6.849 2.535 -12.698 1.00 98.81 70 LEU A CA 1
ATOM 495 C C . LEU A 1 70 ? 7.900 1.490 -12.313 1.00 98.81 70 LEU A C 1
ATOM 497 O O . LEU A 1 70 ? 8.920 1.816 -11.703 1.00 98.81 70 LEU A O 1
ATOM 501 N N . CYS A 1 71 ? 7.687 0.242 -12.720 1.00 98.81 71 CYS A N 1
ATOM 502 C CA . CYS A 1 71 ? 8.703 -0.803 -12.677 1.00 98.81 71 CYS A CA 1
ATOM 503 C C . CYS A 1 71 ? 9.041 -1.247 -14.103 1.00 98.81 71 CYS A C 1
ATOM 505 O O . CYS A 1 71 ? 8.130 -1.534 -14.874 1.00 98.81 71 CYS A O 1
ATOM 507 N N . MET A 1 72 ? 10.325 -1.296 -14.457 1.00 98.62 72 MET A N 1
ATOM 508 C CA . MET A 1 72 ? 10.806 -1.697 -15.785 1.00 98.62 72 MET A CA 1
ATOM 509 C C . MET A 1 72 ? 11.672 -2.951 -15.675 1.00 98.62 72 MET A C 1
ATOM 511 O O . MET A 1 72 ? 12.641 -2.971 -14.911 1.00 98.62 72 MET A O 1
ATOM 515 N N . VAL A 1 73 ? 11.315 -4.000 -16.417 1.00 98.50 73 VAL A N 1
ATOM 516 C CA . VAL A 1 73 ? 11.966 -5.317 -16.338 1.00 98.50 73 VAL A CA 1
ATOM 517 C C . VAL A 1 73 ? 12.050 -5.998 -17.699 1.00 98.50 73 VAL A C 1
ATOM 519 O O . VAL A 1 73 ? 11.255 -5.731 -18.598 1.00 98.50 73 VAL A O 1
ATOM 522 N N . THR A 1 74 ? 12.998 -6.924 -17.838 1.00 97.25 74 THR A N 1
ATOM 523 C CA . THR A 1 74 ? 13.106 -7.782 -19.025 1.00 97.25 74 THR A CA 1
ATOM 524 C C . THR A 1 74 ? 12.088 -8.929 -19.011 1.00 97.25 74 THR A C 1
ATOM 526 O O . THR A 1 74 ? 11.532 -9.281 -17.964 1.00 97.25 74 THR A O 1
ATOM 529 N N . ARG A 1 75 ? 11.895 -9.537 -20.185 1.00 95.19 75 ARG A N 1
ATOM 530 C CA . ARG A 1 75 ? 11.110 -10.755 -20.430 1.00 95.19 75 ARG A CA 1
ATOM 531 C C . ARG A 1 75 ? 11.416 -11.902 -19.461 1.00 95.19 75 ARG A C 1
ATOM 533 O O . ARG A 1 75 ? 12.473 -11.947 -18.832 1.00 95.19 75 ARG A O 1
ATOM 540 N N . GLY A 1 76 ? 10.472 -12.838 -19.350 1.00 95.75 76 GLY A N 1
ATOM 541 C CA . GLY A 1 76 ? 10.599 -14.096 -18.611 1.00 95.75 76 GLY A CA 1
ATOM 542 C C . GLY A 1 76 ? 11.054 -13.913 -17.157 1.00 95.75 76 GLY A C 1
ATOM 543 O O . GLY A 1 76 ? 10.243 -13.474 -16.334 1.00 95.75 76 GLY A O 1
ATOM 544 N N . PRO A 1 77 ? 12.316 -14.246 -16.806 1.00 96.94 77 PRO A N 1
ATOM 545 C CA . PRO A 1 77 ? 12.834 -14.120 -15.443 1.00 96.94 77 PRO A CA 1
ATOM 546 C C . PRO A 1 77 ? 12.565 -12.750 -14.805 1.00 96.94 77 PRO A C 1
ATOM 548 O O . PRO A 1 77 ? 12.085 -12.720 -13.672 1.00 96.94 77 PRO A O 1
ATOM 551 N N . GLY A 1 78 ? 12.778 -11.638 -15.520 1.00 97.88 78 GLY A N 1
ATOM 552 C CA . GLY A 1 78 ? 12.608 -10.292 -14.955 1.00 97.88 78 GLY A CA 1
ATOM 553 C C . GLY A 1 78 ? 11.167 -10.014 -14.517 1.00 97.88 78 GLY A C 1
ATOM 554 O O . GLY A 1 78 ? 10.913 -9.630 -13.372 1.00 97.88 78 GLY A O 1
ATOM 555 N N . ALA A 1 79 ? 10.207 -10.318 -15.391 1.00 97.62 79 ALA A N 1
ATOM 556 C CA . ALA A 1 79 ? 8.781 -10.272 -15.082 1.00 97.62 79 ALA A CA 1
ATOM 557 C C . ALA A 1 79 ? 8.404 -11.189 -13.903 1.00 97.62 79 ALA A C 1
ATOM 559 O O . ALA A 1 79 ? 7.738 -10.750 -12.963 1.00 97.62 79 ALA A O 1
ATOM 560 N N . THR A 1 80 ? 8.852 -12.450 -13.903 1.00 97.94 80 THR A N 1
ATOM 561 C CA . THR A 1 80 ? 8.517 -13.390 -12.815 1.00 97.94 80 THR A CA 1
ATOM 562 C C . THR A 1 80 ? 9.095 -12.959 -11.462 1.00 97.94 80 THR A C 1
ATOM 564 O O . THR A 1 80 ? 8.398 -13.056 -10.450 1.00 97.94 80 THR A O 1
ATOM 567 N N . ASN A 1 81 ? 10.299 -12.379 -11.436 1.00 98.38 81 ASN A N 1
ATOM 568 C CA . ASN A 1 81 ? 10.913 -11.802 -10.239 1.00 98.38 81 ASN A CA 1
ATOM 569 C C . ASN A 1 81 ? 10.133 -10.587 -9.698 1.00 98.38 81 ASN A C 1
ATOM 571 O O . ASN A 1 81 ? 10.004 -10.435 -8.482 1.00 98.38 81 ASN A O 1
ATOM 575 N N . ALA A 1 82 ? 9.572 -9.747 -10.574 1.00 98.50 82 ALA A N 1
ATOM 576 C CA . ALA A 1 82 ? 8.768 -8.577 -10.199 1.00 98.50 82 ALA A CA 1
ATOM 577 C C . ALA A 1 82 ? 7.370 -8.912 -9.634 1.00 98.50 82 ALA A C 1
ATOM 579 O O . ALA A 1 82 ? 6.726 -8.061 -9.010 1.00 98.50 82 ALA A O 1
ATOM 580 N N . SER A 1 83 ? 6.887 -10.146 -9.819 1.00 98.25 83 SER A N 1
ATOM 581 C CA . SER A 1 83 ? 5.519 -10.564 -9.468 1.00 98.25 83 SER A CA 1
ATOM 582 C C . SER A 1 83 ? 5.122 -10.323 -8.004 1.00 98.25 83 SER A C 1
ATOM 584 O O . SER A 1 83 ? 3.964 -10.005 -7.720 1.00 98.25 83 SER A O 1
ATOM 586 N N . ILE A 1 84 ? 6.075 -10.381 -7.067 1.00 98.25 84 ILE A N 1
ATOM 587 C CA . ILE A 1 84 ? 5.828 -10.109 -5.642 1.00 98.25 84 ILE A CA 1
ATOM 588 C C . ILE A 1 84 ? 5.464 -8.639 -5.365 1.00 98.25 84 ILE A C 1
ATOM 590 O O . ILE A 1 84 ? 4.652 -8.356 -4.476 1.00 98.25 84 ILE A O 1
ATOM 594 N N . GLY A 1 85 ? 6.004 -7.704 -6.155 1.00 98.44 85 GLY A N 1
ATOM 595 C CA . GLY A 1 85 ? 5.641 -6.289 -6.099 1.00 98.44 85 GLY A CA 1
ATOM 596 C C . GLY A 1 85 ? 4.251 -6.041 -6.679 1.00 98.44 85 GLY A C 1
ATOM 597 O O . GLY A 1 85 ? 3.463 -5.346 -6.047 1.00 98.44 85 GLY A O 1
ATOM 598 N N . VAL A 1 86 ? 3.896 -6.707 -7.787 1.00 98.75 86 VAL A N 1
ATOM 599 C CA . VAL A 1 86 ? 2.531 -6.683 -8.356 1.00 98.75 86 VAL A CA 1
ATOM 600 C C . VAL A 1 86 ? 1.512 -7.195 -7.331 1.00 98.75 86 VAL A C 1
ATOM 602 O O . VAL A 1 86 ? 0.552 -6.496 -7.012 1.00 98.75 86 VAL A O 1
ATOM 605 N N . HIS A 1 87 ? 1.749 -8.363 -6.724 1.00 98.44 87 HIS A N 1
ATOM 606 C CA . HIS A 1 87 ? 0.879 -8.888 -5.666 1.00 98.44 87 HIS A CA 1
ATOM 607 C C . HIS A 1 87 ? 0.719 -7.902 -4.498 1.00 98.44 87 HIS A C 1
ATOM 609 O O . HIS A 1 87 ? -0.385 -7.691 -3.995 1.00 98.44 87 HIS A O 1
ATOM 615 N N . THR A 1 88 ? 1.818 -7.268 -4.083 1.00 98.19 88 THR A N 1
ATOM 616 C CA . THR A 1 88 ? 1.823 -6.320 -2.965 1.00 98.19 88 THR A CA 1
ATOM 617 C C . THR A 1 88 ? 1.091 -5.026 -3.305 1.00 98.19 88 THR A C 1
ATOM 619 O O . THR A 1 88 ? 0.239 -4.619 -2.523 1.00 98.19 88 THR A O 1
ATOM 622 N N . ALA A 1 89 ? 1.322 -4.433 -4.480 1.00 98.25 89 ALA A N 1
ATOM 623 C CA . ALA A 1 89 ? 0.594 -3.258 -4.955 1.00 98.25 89 ALA A CA 1
ATOM 624 C C . ALA A 1 89 ? -0.914 -3.529 -5.066 1.00 98.25 89 ALA A C 1
ATOM 626 O O . ALA A 1 89 ? -1.724 -2.704 -4.646 1.00 98.25 89 ALA A O 1
ATOM 627 N N . MET A 1 90 ? -1.312 -4.708 -5.559 1.00 97.56 90 MET A N 1
ATOM 628 C CA . MET A 1 90 ? -2.724 -5.089 -5.630 1.00 97.56 90 MET A CA 1
ATOM 629 C C . MET A 1 90 ? -3.330 -5.244 -4.233 1.00 97.56 90 MET A C 1
ATOM 631 O O . MET A 1 90 ? -4.399 -4.698 -3.963 1.00 97.56 90 MET A O 1
ATOM 635 N N . GLN A 1 91 ? -2.651 -5.932 -3.310 1.00 95.19 91 GLN A N 1
ATOM 636 C CA . GLN A 1 91 ? -3.136 -6.076 -1.934 1.00 95.19 91 GLN A CA 1
ATOM 637 C C . GLN A 1 91 ? -3.171 -4.752 -1.160 1.00 95.19 91 GLN A C 1
ATOM 639 O O . GLN A 1 91 ? -4.130 -4.541 -0.420 1.00 95.19 91 GLN A O 1
ATOM 644 N N . ASP A 1 92 ? -2.201 -3.855 -1.350 1.00 94.69 92 ASP A N 1
ATOM 645 C CA . ASP A 1 92 ? -2.178 -2.527 -0.722 1.00 94.69 92 ASP A CA 1
ATOM 646 C C . ASP A 1 92 ? -3.076 -1.491 -1.415 1.00 94.69 92 ASP A C 1
ATOM 648 O O . ASP A 1 92 ? -3.287 -0.404 -0.877 1.00 94.69 92 ASP A O 1
ATOM 652 N N . SER A 1 93 ? -3.657 -1.843 -2.567 1.00 96.25 93 SER A N 1
ATOM 653 C CA . SER A 1 93 ? -4.426 -0.943 -3.439 1.00 96.25 93 SER A CA 1
ATOM 654 C C . SER A 1 93 ? -3.612 0.289 -3.852 1.00 96.25 93 SER A C 1
ATOM 656 O O . SER A 1 93 ? -4.063 1.422 -3.734 1.00 96.25 93 SER A O 1
ATOM 658 N N . SER A 1 94 ? -2.365 0.061 -4.265 1.00 96.62 94 SER A N 1
ATOM 659 C CA . SER A 1 94 ? -1.392 1.096 -4.629 1.00 96.62 94 SER A CA 1
ATOM 660 C C . SER A 1 94 ? -1.219 1.168 -6.153 1.00 96.62 94 SER A C 1
ATOM 662 O O . SER A 1 94 ? -1.035 0.122 -6.781 1.00 96.62 94 SER A O 1
ATOM 664 N N . PRO A 1 95 ? -1.270 2.365 -6.766 1.00 97.56 95 PRO A N 1
ATOM 665 C CA . PRO A 1 95 ? -1.123 2.524 -8.209 1.00 97.56 95 PRO A CA 1
ATOM 666 C C . PRO A 1 95 ? 0.297 2.152 -8.659 1.00 97.56 95 PRO A C 1
ATOM 668 O O . PRO A 1 95 ? 1.288 2.629 -8.108 1.00 97.56 95 PRO A O 1
ATOM 671 N N . MET A 1 96 ? 0.408 1.300 -9.676 1.00 98.62 96 MET A N 1
ATOM 672 C CA . MET A 1 96 ? 1.690 0.812 -10.199 1.00 98.62 96 MET A CA 1
ATOM 673 C C . MET A 1 96 ? 1.541 0.443 -11.680 1.00 98.62 96 MET A C 1
ATOM 675 O O . MET A 1 96 ? 0.482 -0.031 -12.095 1.00 98.62 96 MET A O 1
ATOM 679 N N . ILE A 1 97 ? 2.598 0.605 -12.476 1.00 98.88 97 ILE A N 1
ATOM 680 C CA . ILE A 1 97 ? 2.667 0.036 -13.830 1.00 98.88 97 ILE A CA 1
ATOM 681 C C . ILE A 1 97 ? 3.951 -0.787 -13.949 1.00 98.88 97 ILE A C 1
ATOM 683 O O . ILE A 1 97 ? 5.050 -0.262 -13.778 1.00 98.88 97 ILE A O 1
ATOM 687 N N . LEU A 1 98 ? 3.809 -2.080 -14.245 1.00 98.88 98 LEU A N 1
ATOM 688 C CA . LEU A 1 98 ? 4.916 -2.955 -14.622 1.00 98.88 98 LEU A CA 1
ATOM 689 C C . LEU A 1 98 ? 5.047 -2.955 -16.150 1.00 98.88 98 LEU A C 1
ATOM 691 O O . LEU A 1 98 ? 4.165 -3.445 -16.854 1.00 98.88 98 LEU A O 1
ATOM 695 N N . LEU A 1 99 ? 6.152 -2.405 -16.639 1.00 98.88 99 LEU A N 1
ATOM 696 C CA . LEU A 1 99 ? 6.558 -2.382 -18.037 1.00 98.88 99 LEU A CA 1
ATOM 697 C C . LEU A 1 99 ? 7.532 -3.543 -18.269 1.00 98.88 99 LEU A C 1
ATOM 699 O O . LEU A 1 99 ? 8.615 -3.582 -17.683 1.00 98.88 99 LEU A O 1
ATOM 703 N N . VAL A 1 100 ? 7.128 -4.503 -19.098 1.00 98.69 100 VAL A N 1
ATOM 704 C CA . VAL A 1 100 ? 7.878 -5.732 -19.377 1.00 98.69 100 VAL A CA 1
ATOM 705 C C . VAL A 1 100 ? 8.374 -5.693 -20.818 1.00 98.69 100 VAL A C 1
ATOM 707 O O . VAL A 1 100 ? 7.565 -5.785 -21.739 1.00 98.69 100 VAL A O 1
ATOM 710 N N . GLY A 1 101 ? 9.686 -5.588 -21.028 1.00 97.88 101 GLY A N 1
ATOM 711 C CA . GLY A 1 101 ? 10.278 -5.843 -22.345 1.00 97.88 101 GLY A CA 1
ATOM 712 C C . GLY A 1 101 ? 9.976 -7.279 -22.781 1.00 97.88 101 GLY A C 1
ATOM 713 O O . GLY A 1 101 ? 10.067 -8.197 -21.970 1.00 97.88 101 GLY A O 1
ATOM 714 N N . GLN A 1 102 ? 9.571 -7.483 -24.029 1.00 97.00 102 GLN A N 1
ATOM 715 C CA . GLN A 1 102 ? 9.050 -8.753 -24.551 1.00 97.00 102 GLN A CA 1
ATOM 716 C C . GLN A 1 102 ? 9.863 -9.212 -25.773 1.00 97.00 102 GLN A C 1
ATOM 718 O O . GLN A 1 102 ? 10.634 -8.450 -26.352 1.00 97.00 102 GLN A O 1
ATOM 723 N N . ILE A 1 103 ? 9.739 -10.488 -26.140 1.00 97.19 103 ILE A N 1
ATOM 724 C CA . ILE A 1 103 ? 10.231 -11.020 -27.425 1.00 97.19 103 ILE A CA 1
ATOM 725 C C . ILE A 1 103 ? 9.673 -10.241 -28.633 1.00 97.19 103 ILE A C 1
ATOM 727 O O . ILE A 1 103 ? 8.580 -9.678 -28.554 1.00 97.19 103 ILE A O 1
ATOM 731 N N . ALA A 1 104 ? 10.395 -10.245 -29.754 1.00 96.81 104 ALA A N 1
ATOM 732 C CA . ALA A 1 104 ? 9.890 -9.752 -31.035 1.00 96.81 104 ALA A CA 1
ATOM 733 C C . ALA A 1 104 ? 8.635 -10.521 -31.496 1.00 96.81 104 ALA A C 1
ATOM 735 O O . ALA A 1 104 ? 8.557 -11.749 -31.351 1.00 96.81 104 ALA A O 1
ATOM 736 N N . THR A 1 105 ? 7.659 -9.813 -32.074 1.00 95.69 105 THR A N 1
ATOM 737 C CA . THR A 1 105 ? 6.333 -10.367 -32.409 1.00 95.69 105 THR A CA 1
ATOM 738 C C . THR A 1 105 ? 6.377 -11.525 -33.407 1.00 95.69 105 THR A C 1
ATOM 740 O O . THR A 1 105 ? 5.539 -12.425 -33.336 1.00 95.69 105 THR A O 1
ATOM 743 N N . ASP A 1 106 ? 7.371 -11.560 -34.299 1.00 95.56 106 ASP A N 1
ATOM 744 C CA . ASP A 1 106 ? 7.533 -12.616 -35.300 1.00 95.56 106 ASP A CA 1
ATOM 745 C C . ASP A 1 106 ? 8.030 -13.946 -34.711 1.00 95.56 106 ASP A C 1
ATOM 747 O O . ASP A 1 106 ? 7.905 -14.977 -35.373 1.00 95.56 106 ASP A O 1
ATOM 751 N N . THR A 1 107 ? 8.575 -13.942 -33.488 1.00 95.31 107 THR A N 1
ATOM 752 C CA . THR A 1 107 ? 9.083 -15.136 -32.785 1.00 95.31 107 THR A CA 1
ATOM 753 C C . THR A 1 107 ? 8.052 -15.811 -31.877 1.00 95.31 107 THR A C 1
ATOM 755 O O . THR A 1 107 ? 8.310 -16.916 -31.404 1.00 95.31 107 THR A O 1
ATOM 758 N N . ARG A 1 108 ? 6.891 -15.175 -31.675 1.00 93.31 108 ARG A N 1
ATOM 759 C CA . ARG A 1 108 ? 5.822 -15.595 -30.757 1.00 93.31 108 ARG A CA 1
ATOM 760 C C . ARG A 1 108 ? 5.310 -17.018 -31.008 1.00 93.31 108 ARG A C 1
ATOM 762 O O . ARG A 1 108 ? 5.204 -17.457 -32.155 1.00 93.31 108 ARG A O 1
ATOM 769 N N . ASP A 1 109 ? 4.928 -17.686 -29.922 1.00 93.50 109 ASP A N 1
ATOM 770 C CA . ASP A 1 109 ? 4.334 -19.024 -29.854 1.00 93.50 109 ASP A CA 1
ATOM 771 C C . ASP A 1 109 ? 5.281 -20.126 -30.379 1.00 93.50 109 ASP A C 1
ATOM 773 O O . ASP A 1 109 ? 4.848 -21.144 -30.929 1.00 93.50 109 ASP A O 1
ATOM 777 N N . ARG A 1 110 ? 6.600 -19.924 -30.212 1.00 95.31 110 ARG A N 1
ATOM 778 C CA . ARG A 1 110 ? 7.669 -20.844 -30.665 1.00 95.31 110 ARG A CA 1
ATOM 779 C C . ARG A 1 110 ? 8.626 -21.292 -29.558 1.00 95.31 110 ARG A C 1
ATOM 781 O O . ARG A 1 110 ? 9.645 -21.900 -29.877 1.00 95.31 110 ARG A O 1
ATOM 788 N N . GLU A 1 111 ? 8.315 -21.000 -28.295 1.00 93.00 111 GLU A N 1
ATOM 789 C CA . GLU A 1 111 ? 9.232 -21.175 -27.158 1.00 93.00 111 GLU A CA 1
ATOM 790 C C . GLU A 1 111 ? 10.494 -20.307 -27.336 1.00 93.00 111 GLU A C 1
ATOM 792 O O . GLU A 1 111 ? 11.637 -20.750 -27.195 1.00 93.00 111 GLU A O 1
ATOM 797 N N . ALA A 1 112 ? 10.277 -19.039 -27.707 1.00 95.81 112 ALA A N 1
ATOM 798 C CA . ALA A 1 112 ? 11.348 -18.069 -27.892 1.00 95.81 112 ALA A CA 1
ATOM 799 C C . ALA A 1 112 ? 12.087 -17.792 -26.567 1.00 95.81 112 ALA A C 1
ATOM 801 O O . ALA A 1 112 ? 11.579 -18.029 -25.467 1.00 95.81 112 ALA A O 1
ATOM 802 N N . PHE A 1 113 ? 13.326 -17.299 -26.647 1.00 95.88 113 PHE A N 1
ATOM 803 C CA . PHE A 1 113 ? 14.167 -17.143 -25.460 1.00 95.88 113 PHE A CA 1
ATOM 804 C C . PHE A 1 113 ? 13.526 -16.185 -24.443 1.00 95.88 113 PHE A C 1
ATOM 806 O O . PHE A 1 113 ? 13.367 -14.998 -24.715 1.00 95.88 113 PHE A O 1
ATOM 813 N N . GLN A 1 114 ? 13.195 -16.717 -23.260 1.00 96.12 114 GLN A N 1
ATOM 814 C CA . GLN A 1 114 ? 12.482 -16.021 -22.177 1.00 96.12 114 GLN A CA 1
ATOM 815 C C . GLN A 1 114 ? 11.013 -15.641 -22.496 1.00 96.12 114 GLN A C 1
ATOM 817 O O . GLN A 1 114 ? 10.453 -14.770 -21.832 1.00 96.12 114 GLN A O 1
ATOM 822 N N . GLU A 1 115 ? 10.369 -16.312 -23.459 1.00 96.12 115 GLU A N 1
ATOM 823 C CA . GLU A 1 115 ? 8.937 -16.168 -23.770 1.00 96.12 115 GLU A CA 1
ATOM 824 C C . GLU A 1 115 ? 8.026 -16.595 -22.603 1.00 96.12 115 GLU A C 1
ATOM 826 O O . GLU A 1 115 ? 8.206 -17.658 -22.008 1.00 96.12 115 GLU A O 1
ATOM 831 N N . VAL A 1 116 ? 7.020 -15.767 -22.293 1.00 95.69 116 VAL A N 1
ATOM 832 C CA . VAL A 1 116 ? 5.966 -16.024 -21.297 1.00 95.69 116 VAL A CA 1
ATOM 833 C C . VAL A 1 116 ? 4.681 -15.299 -21.724 1.00 95.69 116 VAL A C 1
ATOM 835 O O . VAL A 1 116 ? 4.733 -14.120 -22.079 1.00 95.69 116 VAL A O 1
ATOM 838 N N . ASP A 1 117 ? 3.511 -15.948 -21.617 1.00 95.56 117 ASP A N 1
ATOM 839 C CA . ASP A 1 117 ? 2.228 -15.230 -21.682 1.00 95.56 117 ASP A CA 1
ATOM 840 C C . ASP A 1 117 ? 1.942 -14.508 -20.359 1.00 95.56 117 ASP A C 1
ATOM 842 O O . ASP A 1 117 ? 1.443 -15.074 -19.380 1.00 95.56 117 ASP A O 1
ATOM 846 N N . TYR A 1 118 ? 2.228 -13.210 -20.346 1.00 96.94 118 TYR A N 1
ATOM 847 C CA . TYR A 1 118 ? 1.969 -12.356 -19.195 1.00 96.94 118 TYR A CA 1
ATOM 848 C C . TYR A 1 118 ? 0.477 -12.206 -18.877 1.00 96.94 118 TYR A C 1
ATOM 850 O O . TYR A 1 118 ? 0.149 -11.989 -17.709 1.00 96.94 118 TYR A O 1
ATOM 858 N N . ARG A 1 119 ? -0.437 -12.360 -19.852 1.00 97.06 119 ARG A N 1
ATOM 859 C CA . ARG A 1 119 ? -1.888 -12.272 -19.600 1.00 97.06 119 ARG A CA 1
ATOM 860 C C . ARG A 1 119 ? -2.356 -13.434 -18.725 1.00 97.06 119 ARG A C 1
ATOM 862 O O . ARG A 1 119 ? -3.073 -13.188 -17.756 1.00 97.06 119 ARG A O 1
ATOM 869 N N . ALA A 1 120 ? -1.891 -14.656 -18.991 1.00 96.56 120 ALA A N 1
ATOM 870 C CA . ALA A 1 120 ? -2.088 -15.792 -18.095 1.00 96.56 120 ALA A CA 1
ATOM 871 C C . ALA A 1 120 ? -1.371 -15.610 -16.743 1.00 96.56 120 ALA A C 1
ATOM 873 O O . ALA A 1 120 ? -1.993 -15.801 -15.699 1.00 96.56 120 ALA A O 1
ATOM 874 N N . VAL A 1 121 ? -0.091 -15.212 -16.738 1.00 96.25 121 VAL A N 1
ATOM 875 C CA . VAL A 1 121 ? 0.721 -15.141 -15.502 1.00 96.25 121 VAL A CA 1
ATOM 876 C C . VAL A 1 121 ? 0.235 -14.078 -14.510 1.00 96.25 121 VAL A C 1
ATOM 878 O O . VAL A 1 121 ? 0.199 -14.342 -13.311 1.00 96.25 121 VAL A O 1
ATOM 881 N N . PHE A 1 122 ? -0.162 -12.891 -14.977 1.00 98.19 122 PHE A N 1
ATOM 882 C CA . PHE A 1 122 ? -0.564 -11.777 -14.104 1.00 98.19 122 PHE A CA 1
ATOM 883 C C . PHE A 1 122 ? -2.078 -11.532 -14.042 1.00 98.19 122 PHE A C 1
ATOM 885 O O . PHE A 1 122 ? -2.514 -10.661 -13.287 1.00 98.19 122 PHE A O 1
ATOM 892 N N . GLY A 1 123 ? -2.894 -12.276 -14.798 1.00 95.56 123 GLY A N 1
ATOM 893 C CA . GLY A 1 123 ? -4.331 -12.007 -14.969 1.00 95.56 123 GLY A CA 1
ATOM 894 C C . GLY A 1 123 ? -5.171 -12.025 -13.683 1.00 95.56 123 GLY A C 1
ATOM 895 O O . GLY A 1 123 ? -6.233 -11.411 -13.640 1.00 95.56 123 GLY A O 1
ATOM 896 N N . THR A 1 124 ? -4.691 -12.676 -12.619 1.00 93.44 124 THR A N 1
ATOM 897 C CA . THR A 1 124 ? -5.307 -12.680 -11.275 1.00 93.44 124 THR A CA 1
ATOM 898 C C . THR A 1 124 ? -4.615 -11.743 -10.276 1.00 93.44 124 THR A C 1
ATOM 900 O O . THR A 1 124 ? -5.129 -11.522 -9.180 1.00 93.44 124 THR A O 1
ATOM 903 N N . MET A 1 125 ? -3.452 -11.192 -10.637 1.00 96.25 125 MET A N 1
ATOM 904 C CA . MET A 1 125 ? -2.587 -10.381 -9.770 1.00 96.25 125 MET A CA 1
ATOM 905 C C . MET A 1 125 ? -2.714 -8.876 -10.034 1.00 96.25 125 MET A C 1
ATOM 907 O O . MET A 1 125 ? -2.373 -8.082 -9.160 1.00 96.25 125 MET A O 1
ATOM 911 N N . ALA A 1 126 ? -3.180 -8.479 -11.221 1.00 98.44 126 ALA A N 1
ATOM 912 C CA . ALA A 1 126 ? -3.265 -7.090 -11.667 1.00 98.44 126 ALA A CA 1
ATOM 913 C C . ALA A 1 126 ? -4.697 -6.661 -12.023 1.00 98.44 126 ALA A C 1
ATOM 915 O O . ALA A 1 126 ? -5.555 -7.488 -12.319 1.00 98.44 126 ALA A O 1
ATOM 916 N N . LYS A 1 127 ? -4.956 -5.345 -12.030 1.00 98.38 127 LYS A N 1
ATOM 917 C CA . LYS A 1 127 ? -6.250 -4.779 -12.461 1.00 98.38 127 LYS A CA 1
ATOM 918 C C . LYS A 1 127 ? -6.482 -4.936 -13.963 1.00 98.38 127 LYS A C 1
ATOM 920 O O . LYS A 1 127 ? -7.623 -5.051 -14.404 1.00 98.38 127 LYS A O 1
ATOM 925 N N . TRP A 1 128 ? -5.402 -4.909 -14.741 1.00 98.69 128 TRP A N 1
ATOM 926 C CA . TRP A 1 128 ? -5.393 -5.151 -16.178 1.00 98.69 128 TRP A CA 1
ATOM 927 C C . TRP A 1 128 ? -4.009 -5.647 -16.601 1.00 98.69 128 TRP A C 1
ATOM 929 O O . TRP A 1 128 ? -2.993 -5.223 -16.044 1.00 98.69 128 TRP A O 1
ATOM 939 N N . VAL A 1 129 ? -3.983 -6.539 -17.590 1.00 98.81 129 VAL A N 1
ATOM 940 C CA . VAL A 1 129 ? -2.765 -7.013 -18.248 1.00 98.81 129 VAL A CA 1
ATOM 941 C C . VAL A 1 129 ? -2.951 -6.881 -19.752 1.00 98.81 129 VAL A C 1
ATOM 943 O O . VAL A 1 129 ? -3.991 -7.272 -20.288 1.00 98.81 129 VAL A O 1
ATOM 946 N N . THR A 1 130 ? -1.956 -6.323 -20.433 1.00 98.50 130 THR A N 1
ATOM 947 C CA . THR A 1 130 ? -1.978 -6.130 -21.882 1.00 98.50 130 THR A CA 1
ATOM 948 C C . THR A 1 130 ? -0.574 -6.187 -22.478 1.00 98.50 130 THR A C 1
ATOM 950 O O . THR A 1 130 ? 0.424 -6.343 -21.782 1.00 98.50 130 THR A O 1
ATOM 953 N N . GLU A 1 131 ? -0.519 -6.047 -23.791 1.00 97.88 131 GLU A N 1
ATOM 954 C CA . GLU A 1 131 ? 0.671 -5.946 -24.626 1.00 97.88 131 GLU A CA 1
ATOM 955 C C . GLU A 1 131 ? 0.425 -4.780 -25.592 1.00 97.88 131 GLU A C 1
ATOM 957 O O . GLU A 1 131 ? -0.737 -4.506 -25.918 1.00 97.88 131 GLU A O 1
ATOM 962 N N . ILE A 1 132 ? 1.478 -4.078 -26.006 1.00 98.25 132 ILE A N 1
ATOM 963 C CA . ILE A 1 132 ? 1.412 -3.067 -27.069 1.00 98.25 132 ILE A CA 1
ATOM 964 C C . ILE A 1 132 ? 2.093 -3.674 -28.291 1.00 98.25 132 ILE A C 1
ATOM 966 O O . ILE A 1 132 ? 3.310 -3.742 -28.345 1.00 98.25 132 ILE A O 1
ATOM 970 N N . ASP A 1 133 ? 1.311 -4.152 -29.249 1.00 96.62 133 ASP A N 1
ATOM 971 C CA . ASP A 1 133 ? 1.781 -4.813 -30.473 1.00 96.62 133 ASP A CA 1
ATOM 972 C C . ASP A 1 133 ? 1.926 -3.856 -31.671 1.00 96.62 133 ASP A C 1
ATOM 974 O O . ASP A 1 133 ? 2.444 -4.240 -32.714 1.00 96.62 133 ASP A O 1
ATOM 978 N N . GLN A 1 134 ? 1.476 -2.607 -31.524 1.00 98.19 134 GLN A N 1
ATOM 979 C CA . GLN A 1 134 ? 1.479 -1.576 -32.563 1.00 98.19 134 GLN A CA 1
ATOM 980 C C . GLN A 1 134 ? 1.936 -0.249 -31.956 1.00 98.19 134 GLN A C 1
ATOM 982 O O . GLN A 1 134 ? 1.344 0.228 -30.983 1.00 98.19 134 GLN A O 1
ATOM 987 N N . VAL A 1 135 ? 2.973 0.365 -32.528 1.00 98.44 135 VAL A N 1
ATOM 988 C CA . VAL A 1 135 ? 3.616 1.557 -31.950 1.00 98.44 135 VAL A CA 1
ATOM 989 C C . VAL A 1 135 ? 2.684 2.780 -31.920 1.00 98.44 135 VAL A C 1
ATOM 991 O O . VAL A 1 135 ? 2.686 3.544 -30.955 1.00 98.44 135 VAL A O 1
ATOM 994 N N . GLU A 1 136 ? 1.787 2.903 -32.903 1.00 98.19 136 GLU A N 1
ATOM 995 C CA . GLU A 1 136 ? 0.719 3.915 -32.966 1.00 98.19 136 GLU A CA 1
ATOM 996 C C . GLU A 1 136 ? -0.216 3.878 -31.742 1.00 98.19 136 GLU A C 1
ATOM 998 O O . GLU A 1 136 ? -0.856 4.878 -31.415 1.00 98.19 136 GLU A O 1
ATOM 1003 N N . ARG A 1 137 ? -0.303 2.734 -31.047 1.00 98.12 137 ARG A N 1
ATOM 1004 C CA . ARG A 1 137 ? -1.210 2.512 -29.909 1.00 98.12 137 ARG A CA 1
ATOM 1005 C C . ARG A 1 137 ? -0.567 2.762 -28.545 1.00 98.12 137 ARG A C 1
ATOM 1007 O O . ARG A 1 137 ? -1.258 2.659 -27.528 1.00 98.12 137 ARG A O 1
ATOM 1014 N N . ILE A 1 138 ? 0.712 3.152 -28.498 1.00 98.62 138 ILE A N 1
ATOM 1015 C CA . ILE A 1 138 ? 1.392 3.553 -27.254 1.00 98.62 138 ILE A CA 1
ATOM 1016 C C . ILE A 1 138 ? 0.592 4.626 -26.478 1.00 98.62 138 ILE A C 1
ATOM 1018 O O . ILE A 1 138 ? 0.334 4.400 -25.291 1.00 98.62 138 ILE A O 1
ATOM 1022 N N . PRO A 1 139 ? 0.116 5.734 -27.091 1.00 97.81 139 PRO A N 1
ATOM 1023 C CA . PRO A 1 139 ? -0.635 6.762 -26.365 1.00 97.81 139 PRO A CA 1
ATOM 1024 C C . PRO A 1 139 ? -1.995 6.273 -25.840 1.00 97.81 139 PRO A C 1
ATOM 1026 O O . PRO A 1 139 ? -2.382 6.595 -24.717 1.00 97.81 139 PRO A O 1
ATOM 1029 N N . GLU A 1 140 ? -2.711 5.465 -26.631 1.00 96.25 140 GLU A N 1
ATOM 1030 C CA . GLU A 1 140 ? -4.007 4.870 -26.265 1.00 96.25 140 GLU A CA 1
ATOM 1031 C C . GLU A 1 140 ? -3.866 3.981 -25.020 1.00 96.25 140 GLU A C 1
ATOM 1033 O O . GLU A 1 140 ? -4.571 4.153 -24.018 1.00 96.25 140 GLU A O 1
ATOM 1038 N N . ILE A 1 141 ? -2.924 3.036 -25.076 1.00 98.12 141 ILE A N 1
ATOM 1039 C CA . ILE A 1 141 ? -2.773 1.995 -24.062 1.00 98.12 141 ILE A CA 1
ATOM 1040 C C . ILE A 1 141 ? -2.157 2.556 -22.778 1.00 98.12 141 ILE A C 1
ATOM 1042 O O . ILE A 1 141 ? -2.630 2.202 -21.697 1.00 98.12 141 ILE A O 1
ATOM 1046 N N . LEU A 1 142 ? -1.182 3.472 -22.857 1.00 97.88 142 LEU A N 1
ATOM 1047 C CA . LEU A 1 142 ? -0.617 4.119 -21.667 1.00 97.88 142 LEU A CA 1
ATOM 1048 C C . LEU A 1 142 ? -1.633 5.029 -20.962 1.00 97.88 142 LEU A C 1
ATOM 1050 O O . LEU A 1 142 ? -1.737 4.965 -19.738 1.00 97.88 142 LEU A O 1
ATOM 1054 N N . SER A 1 143 ? -2.440 5.801 -21.700 1.00 96.38 143 SER A N 1
ATOM 1055 C CA . SER A 1 143 ? -3.513 6.622 -21.112 1.00 96.38 143 SER A CA 1
ATOM 1056 C C . SER A 1 143 ? -4.528 5.758 -20.350 1.00 96.38 143 SER A C 1
ATOM 1058 O O . SER A 1 143 ? -4.830 6.006 -19.177 1.00 96.38 143 SER A O 1
ATOM 1060 N N . ARG A 1 144 ? -4.978 4.653 -20.967 1.00 97.00 144 ARG A N 1
ATOM 1061 C CA . ARG A 1 144 ? -5.851 3.673 -20.306 1.00 97.00 144 ARG A CA 1
ATOM 1062 C C . ARG A 1 144 ? -5.175 3.004 -19.109 1.00 97.00 144 ARG A C 1
ATOM 1064 O O . ARG A 1 144 ? -5.834 2.805 -18.088 1.00 97.00 144 ARG A O 1
ATOM 1071 N N . ALA A 1 145 ? -3.898 2.638 -19.207 1.00 97.94 145 ALA A N 1
ATOM 1072 C CA . ALA A 1 145 ? -3.166 1.989 -18.122 1.00 97.94 145 ALA A CA 1
ATOM 1073 C C . ALA A 1 145 ? -3.018 2.914 -16.910 1.00 97.94 145 ALA A C 1
ATOM 1075 O O . ALA A 1 145 ? -3.259 2.478 -15.787 1.00 97.94 145 ALA A O 1
ATOM 1076 N N . TRP A 1 146 ? -2.717 4.193 -17.137 1.00 97.31 146 TRP A N 1
ATOM 1077 C CA . TRP A 1 146 ? -2.597 5.205 -16.091 1.00 97.31 146 TRP A CA 1
ATOM 1078 C C . TRP A 1 146 ? -3.905 5.389 -15.316 1.00 97.31 146 TRP A C 1
ATOM 1080 O O . TRP A 1 146 ? -3.921 5.268 -14.091 1.00 97.31 146 TRP A O 1
ATOM 1090 N N . LEU A 1 147 ? -5.025 5.569 -16.028 1.00 95.94 147 LEU A N 1
ATOM 1091 C CA . LEU A 1 147 ? -6.359 5.598 -15.417 1.00 95.94 147 LEU A CA 1
ATOM 1092 C C . LEU A 1 147 ? -6.688 4.291 -14.691 1.00 95.94 147 LEU A C 1
ATOM 1094 O O . LEU A 1 147 ? -7.239 4.307 -13.592 1.00 95.94 147 LEU A O 1
ATOM 1098 N N . THR A 1 148 ? -6.345 3.146 -15.282 1.00 97.12 148 THR A N 1
ATOM 1099 C CA . THR A 1 148 ? -6.616 1.834 -14.677 1.00 97.12 148 THR A CA 1
ATOM 1100 C C . THR A 1 148 ? -5.785 1.617 -13.411 1.00 97.12 148 THR A C 1
ATOM 1102 O O . THR A 1 148 ? -6.266 0.965 -12.488 1.00 97.12 148 THR A O 1
ATOM 1105 N N . ALA A 1 149 ? -4.585 2.188 -13.309 1.00 97.50 149 ALA A N 1
ATOM 1106 C CA . ALA A 1 149 ? -3.774 2.121 -12.099 1.00 97.50 149 ALA A CA 1
ATOM 1107 C C . ALA A 1 149 ? -4.348 2.996 -10.967 1.00 97.50 149 ALA A C 1
ATOM 1109 O O . ALA A 1 149 ? -4.422 2.533 -9.828 1.00 97.50 149 ALA A O 1
ATOM 1110 N N . THR A 1 150 ? -4.802 4.220 -11.270 1.00 95.19 150 THR A N 1
ATOM 1111 C CA . THR A 1 150 ? -5.199 5.230 -10.262 1.00 95.19 150 THR A CA 1
ATOM 1112 C C . THR A 1 150 ? -6.681 5.242 -9.865 1.00 95.19 150 THR A C 1
ATOM 1114 O O . THR A 1 150 ? -6.987 5.603 -8.734 1.00 95.19 150 THR A O 1
ATOM 1117 N N . THR A 1 151 ? -7.612 4.867 -10.751 1.00 94.12 151 THR A N 1
ATOM 1118 C CA . THR A 1 151 ? -9.064 5.084 -10.536 1.00 94.12 151 THR A CA 1
ATOM 1119 C C . THR A 1 151 ? -9.812 3.886 -9.937 1.00 94.12 151 THR A C 1
ATOM 1121 O O . THR A 1 151 ? -9.390 2.731 -10.061 1.00 94.12 151 THR A O 1
ATOM 1124 N N . GLY A 1 152 ? -10.957 4.147 -9.293 1.00 93.88 152 GLY A N 1
ATOM 1125 C CA . GLY A 1 152 ? -11.666 3.147 -8.486 1.00 93.88 152 GLY A CA 1
ATOM 1126 C C . GLY A 1 152 ? -10.808 2.733 -7.288 1.00 93.88 152 GLY A C 1
ATOM 1127 O O . GLY A 1 152 ? -10.111 3.564 -6.714 1.00 93.88 152 GLY A O 1
ATOM 1128 N N . ARG A 1 153 ? -10.785 1.441 -6.938 1.00 95.19 153 ARG A N 1
ATOM 1129 C CA . ARG A 1 153 ? -9.751 0.894 -6.039 1.00 95.19 153 ARG A CA 1
ATOM 1130 C C . ARG A 1 153 ? -8.408 0.892 -6.792 1.00 95.19 153 ARG A C 1
ATOM 1132 O O . ARG A 1 153 ? -8.333 0.161 -7.785 1.00 95.19 153 ARG A O 1
ATOM 1139 N N . PRO A 1 154 ? -7.367 1.653 -6.400 1.00 97.06 154 PRO A N 1
ATOM 1140 C CA . PRO A 1 154 ? -6.120 1.711 -7.168 1.00 97.06 154 PRO A CA 1
ATOM 1141 C C . PRO A 1 154 ? -5.360 0.378 -7.126 1.00 97.06 154 PRO A C 1
ATOM 1143 O O . PRO A 1 154 ? -5.669 -0.503 -6.320 1.00 97.06 154 PRO A O 1
ATOM 1146 N N . GLY A 1 155 ? -4.395 0.187 -8.022 1.00 98.06 155 GLY A N 1
ATOM 1147 C CA . GLY A 1 155 ? -3.655 -1.072 -8.116 1.00 98.06 155 GLY A CA 1
ATOM 1148 C C . GLY A 1 155 ? -2.708 -1.150 -9.317 1.00 98.06 155 GLY A C 1
ATOM 1149 O O . GLY A 1 155 ? -2.577 -0.184 -10.069 1.00 98.06 155 GLY A O 1
ATOM 1150 N N . PRO A 1 156 ? -2.056 -2.304 -9.523 1.00 98.69 156 PRO A N 1
ATOM 1151 C CA . PRO A 1 156 ? -1.090 -2.491 -10.592 1.00 98.69 156 PRO A CA 1
ATOM 1152 C C . PRO A 1 156 ? -1.746 -2.798 -11.942 1.00 98.69 156 PRO A C 1
ATOM 1154 O O . PRO A 1 156 ? -2.753 -3.509 -12.026 1.00 98.69 156 PRO A O 1
ATOM 1157 N N . VAL A 1 157 ? -1.098 -2.328 -13.005 1.00 98.88 157 VAL A N 1
ATOM 1158 C CA . VAL A 1 157 ? -1.312 -2.729 -14.402 1.00 98.88 157 VAL A CA 1
ATOM 1159 C C . VAL A 1 157 ? -0.014 -3.337 -14.937 1.00 98.88 157 VAL A C 1
ATOM 1161 O O . VAL A 1 157 ? 1.070 -2.888 -14.568 1.00 98.88 157 VAL A O 1
ATOM 1164 N N . VAL A 1 158 ? -0.107 -4.349 -15.802 1.00 98.88 158 VAL A N 1
ATOM 1165 C CA . VAL A 1 158 ? 1.059 -4.953 -16.471 1.00 98.88 158 VAL A CA 1
ATOM 1166 C C . VAL A 1 158 ? 0.959 -4.740 -17.981 1.00 98.88 158 VAL A C 1
ATOM 1168 O O . VAL A 1 158 ? -0.084 -5.015 -18.579 1.00 98.88 158 VAL A O 1
ATOM 1171 N N . ILE A 1 159 ? 2.036 -4.249 -18.595 1.00 98.81 159 ILE A N 1
ATOM 1172 C CA . ILE A 1 159 ? 2.124 -3.955 -20.029 1.00 98.81 159 ILE A CA 1
ATOM 1173 C C . ILE A 1 159 ? 3.371 -4.630 -20.599 1.00 98.81 159 ILE A C 1
ATOM 1175 O O . ILE A 1 159 ? 4.488 -4.318 -20.191 1.00 98.81 159 ILE A O 1
ATOM 1179 N N . ALA A 1 160 ? 3.176 -5.525 -21.560 1.00 98.44 160 ALA A N 1
ATOM 1180 C CA . ALA A 1 160 ? 4.249 -6.126 -22.341 1.00 98.44 160 ALA A CA 1
ATOM 1181 C C . ALA A 1 160 ? 4.592 -5.277 -23.579 1.00 98.44 160 ALA A C 1
ATOM 1183 O O . ALA A 1 160 ? 3.705 -4.714 -24.225 1.00 98.44 160 ALA A O 1
ATOM 1184 N N . LEU A 1 161 ? 5.885 -5.178 -23.887 1.00 98.50 161 LEU A N 1
ATOM 1185 C CA . LEU A 1 161 ? 6.468 -4.267 -24.872 1.00 98.50 161 LEU A CA 1
ATOM 1186 C C . LEU A 1 161 ? 7.422 -5.049 -25.798 1.00 98.50 161 LEU A C 1
ATOM 1188 O O . LEU A 1 161 ? 8.587 -5.225 -25.440 1.00 98.50 161 LEU A O 1
ATOM 1192 N N . PRO A 1 162 ? 6.950 -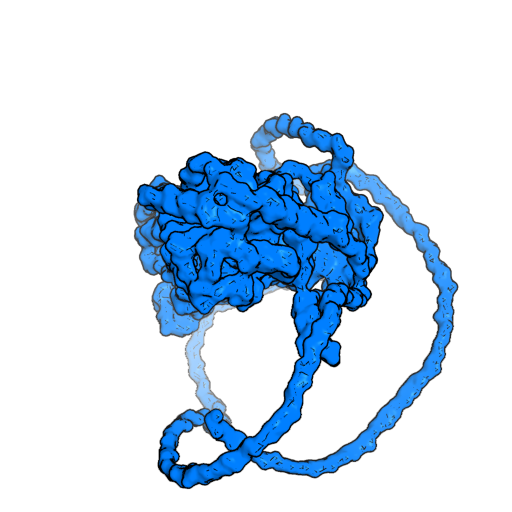5.568 -26.946 1.00 98.06 162 PRO A N 1
ATOM 1193 C CA . PRO A 1 162 ? 7.777 -6.292 -27.912 1.00 98.06 162 PRO A CA 1
ATOM 1194 C C . PRO A 1 162 ? 8.958 -5.445 -28.398 1.00 98.06 162 PRO A C 1
ATOM 1196 O O . PRO A 1 162 ? 8.802 -4.257 -28.697 1.00 98.06 162 PRO A O 1
ATOM 1199 N N . GLU A 1 163 ? 10.149 -6.043 -28.448 1.00 97.50 163 GLU A N 1
ATOM 1200 C CA . GLU A 1 163 ? 11.394 -5.320 -28.749 1.00 97.50 163 GLU A CA 1
ATOM 1201 C C . GLU A 1 163 ? 11.431 -4.738 -30.176 1.00 97.50 163 GLU A C 1
ATOM 1203 O O . GLU A 1 163 ? 12.020 -3.683 -30.400 1.00 97.50 163 GLU A O 1
ATOM 1208 N N . ASP A 1 164 ? 10.734 -5.369 -31.123 1.00 97.50 164 ASP A N 1
ATOM 1209 C CA . ASP A 1 164 ? 10.515 -4.895 -32.492 1.00 97.50 164 ASP A CA 1
ATOM 1210 C C . ASP A 1 164 ? 9.565 -3.687 -32.549 1.00 97.50 164 ASP A C 1
ATOM 1212 O O . ASP A 1 164 ? 9.891 -2.679 -33.178 1.00 97.50 164 ASP A O 1
ATOM 1216 N N . MET A 1 165 ? 8.442 -3.730 -31.823 1.00 98.19 165 MET A N 1
ATOM 1217 C CA . MET A 1 165 ? 7.512 -2.596 -31.686 1.00 98.19 165 MET A CA 1
ATOM 1218 C C . MET A 1 165 ? 8.205 -1.374 -31.057 1.00 98.19 165 MET A C 1
ATOM 1220 O O . MET A 1 165 ? 8.041 -0.247 -31.528 1.00 98.19 165 MET A O 1
ATOM 1224 N N . LEU A 1 166 ? 9.058 -1.585 -30.047 1.00 98.31 166 LEU A N 1
ATOM 1225 C CA . LEU A 1 166 ? 9.852 -0.516 -29.424 1.00 98.31 166 LEU A CA 1
ATOM 1226 C C . LEU A 1 166 ? 10.901 0.112 -30.367 1.00 98.31 166 LEU A C 1
ATOM 1228 O O . LEU A 1 166 ? 11.321 1.250 -30.132 1.00 98.31 166 LEU A O 1
ATOM 1232 N N . MET A 1 167 ? 11.310 -0.598 -31.420 1.00 97.75 167 MET A N 1
ATOM 1233 C CA . MET A 1 167 ? 12.241 -0.119 -32.451 1.00 97.75 167 MET A CA 1
ATOM 1234 C C . MET A 1 167 ? 11.537 0.454 -33.694 1.00 97.75 167 MET A C 1
ATOM 1236 O O . MET A 1 167 ? 12.194 1.084 -34.522 1.00 97.75 167 MET A O 1
ATOM 1240 N N . GLN A 1 168 ? 10.219 0.275 -33.842 1.00 98.00 168 GLN A N 1
ATOM 1241 C CA . GLN A 1 168 ? 9.464 0.768 -34.995 1.00 98.00 168 GLN A CA 1
ATOM 1242 C C . GLN A 1 168 ? 9.381 2.305 -34.995 1.00 98.00 168 GLN A C 1
ATOM 1244 O O . GLN A 1 168 ? 8.876 2.909 -34.049 1.00 98.00 168 GLN A O 1
ATOM 1249 N N . GLU A 1 169 ? 9.834 2.940 -36.079 1.00 98.19 169 GLU A N 1
ATOM 1250 C CA . GLU A 1 169 ? 9.665 4.380 -36.321 1.00 98.19 169 GLU A CA 1
ATOM 1251 C C . GLU A 1 169 ? 8.193 4.746 -36.567 1.00 98.19 169 GLU A C 1
ATOM 1253 O O . GLU A 1 169 ? 7.517 4.133 -37.394 1.00 98.19 169 GLU A O 1
ATOM 1258 N N . THR A 1 170 ? 7.713 5.803 -35.908 1.00 98.00 170 THR A N 1
ATOM 1259 C CA . THR A 1 170 ? 6.368 6.359 -36.115 1.00 98.00 170 THR A CA 1
ATOM 1260 C C . THR A 1 170 ? 6.355 7.887 -36.096 1.00 98.00 170 THR A C 1
ATOM 1262 O O . THR A 1 170 ? 7.199 8.542 -35.482 1.00 98.00 170 THR A O 1
ATOM 1265 N N . ALA A 1 171 ? 5.367 8.479 -36.769 1.00 97.81 171 ALA A N 1
ATOM 1266 C CA . ALA A 1 171 ? 5.081 9.915 -36.722 1.00 97.81 171 ALA A CA 1
ATOM 1267 C C . ALA A 1 171 ? 4.099 10.303 -35.594 1.00 97.81 171 ALA A C 1
ATOM 1269 O O . ALA A 1 171 ? 3.847 11.493 -35.392 1.00 97.81 171 ALA A O 1
ATOM 1270 N N . THR A 1 172 ? 3.558 9.317 -34.872 1.00 97.88 172 THR A N 1
ATOM 1271 C CA . THR A 1 172 ? 2.524 9.473 -33.839 1.00 97.88 172 THR A CA 1
ATOM 1272 C C . THR A 1 172 ? 2.924 10.499 -32.759 1.00 97.88 172 THR A C 1
ATOM 1274 O O . THR A 1 172 ? 4.071 10.497 -32.294 1.00 97.88 172 THR A O 1
ATOM 1277 N N . PRO A 1 173 ? 2.037 11.434 -32.369 1.00 96.56 173 PRO A N 1
ATOM 1278 C CA . PRO A 1 173 ? 2.292 12.332 -31.244 1.00 96.56 173 PRO A CA 1
ATOM 1279 C C . PRO A 1 173 ? 2.180 11.588 -29.899 1.00 96.56 173 PRO A C 1
ATOM 1281 O O . PRO A 1 173 ? 1.439 10.608 -29.806 1.00 96.56 173 PRO A O 1
ATOM 1284 N N . PRO A 1 174 ? 2.877 12.048 -28.844 1.00 95.44 174 PRO A N 1
ATOM 1285 C CA . PRO A 1 174 ? 2.675 11.525 -27.498 1.00 95.44 174 PRO A CA 1
A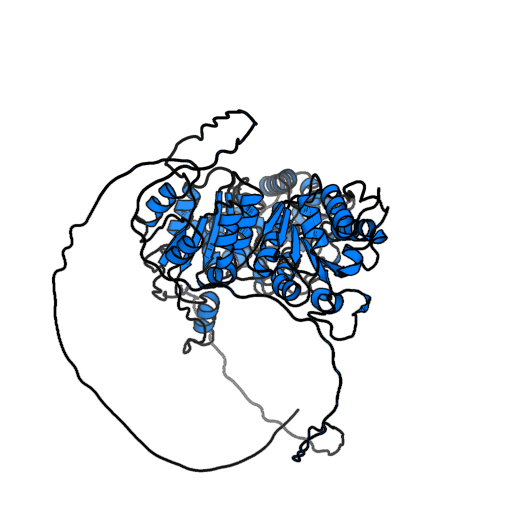TOM 1286 C C . PRO A 1 174 ? 1.308 11.951 -26.936 1.00 95.44 174 PRO A C 1
ATOM 1288 O O . PRO A 1 174 ? 0.611 12.794 -27.508 1.00 95.44 174 PRO A O 1
ATOM 1291 N N . ILE A 1 175 ? 0.930 11.383 -25.787 1.00 93.69 175 ILE A N 1
ATOM 1292 C CA . ILE A 1 175 ? -0.247 11.821 -25.019 1.00 93.69 175 ILE A CA 1
ATOM 1293 C C . ILE A 1 175 ? -0.111 13.320 -24.699 1.00 93.69 175 ILE A C 1
ATOM 1295 O O . ILE A 1 175 ? 0.958 13.776 -24.305 1.00 93.69 175 ILE A O 1
ATOM 1299 N N . SER A 1 176 ? -1.189 14.093 -24.846 1.00 85.81 176 SER A N 1
ATOM 1300 C CA . SER A 1 176 ? -1.179 15.552 -24.645 1.00 85.81 176 SER A CA 1
ATOM 1301 C C . SER A 1 176 ? -1.251 16.009 -23.180 1.00 85.81 176 SER A C 1
ATOM 1303 O O . SER A 1 176 ? -1.103 17.199 -22.911 1.00 85.81 176 SER A O 1
ATOM 1305 N N . GLY A 1 177 ? -1.481 15.094 -22.234 1.00 79.50 177 GLY A N 1
ATOM 1306 C CA . GLY A 1 177 ? -1.463 15.365 -20.798 1.00 79.50 177 GLY A CA 1
ATOM 1307 C C . GLY A 1 177 ? -2.199 14.316 -19.957 1.00 79.50 177 GLY A C 1
ATOM 1308 O O . GLY A 1 177 ? -2.742 13.336 -20.468 1.00 79.50 177 GLY A O 1
ATOM 1309 N N . LEU A 1 178 ? -2.234 14.556 -18.646 1.00 78.75 178 LEU A N 1
ATOM 1310 C CA . LEU A 1 178 ? -2.900 13.713 -17.651 1.00 78.75 178 LEU A CA 1
ATOM 1311 C C . LEU A 1 178 ? -4.431 13.631 -17.852 1.00 78.75 178 LEU A C 1
ATOM 1313 O O . LEU A 1 178 ? -5.112 14.656 -17.754 1.00 78.75 178 LEU A O 1
ATOM 1317 N N . PRO A 1 179 ? -5.016 12.430 -18.034 1.00 78.62 179 PRO A N 1
ATOM 1318 C CA . PRO A 1 179 ? -6.466 12.266 -18.045 1.00 78.62 179 PRO A CA 1
ATOM 1319 C C . PRO A 1 179 ? -7.031 12.397 -16.618 1.00 78.62 179 PRO A C 1
ATOM 1321 O O . PRO A 1 179 ? -6.779 11.562 -15.749 1.00 78.62 179 PRO A O 1
ATOM 1324 N N . ARG A 1 180 ? -7.812 13.455 -16.363 1.00 83.25 180 ARG A N 1
ATOM 1325 C CA . ARG A 1 180 ? -8.423 13.723 -15.051 1.00 83.25 180 ARG A CA 1
ATOM 1326 C C . ARG A 1 180 ? -9.753 12.981 -14.894 1.00 83.25 180 ARG A C 1
ATOM 1328 O O . ARG A 1 180 ? -10.721 13.296 -15.579 1.00 83.25 180 ARG A O 1
ATOM 1335 N N . VAL A 1 181 ? -9.819 12.077 -13.921 1.00 89.88 181 VAL A N 1
ATOM 1336 C CA . VAL A 1 181 ? -11.065 11.488 -13.402 1.00 89.88 181 VAL A CA 1
ATOM 1337 C C . VAL A 1 181 ? -11.252 11.967 -11.964 1.00 89.88 181 VAL A C 1
ATOM 1339 O O . VAL A 1 181 ? -10.287 12.012 -11.203 1.00 89.88 181 VAL A O 1
ATOM 1342 N N . LEU A 1 182 ? -12.472 12.367 -11.604 1.00 91.19 182 LEU A N 1
ATOM 1343 C CA . LEU A 1 182 ? -12.808 12.743 -10.229 1.00 91.19 182 LEU A CA 1
ATOM 1344 C C . LEU A 1 182 ? -13.142 11.490 -9.399 1.00 91.19 182 LEU A C 1
ATOM 1346 O O . LEU A 1 182 ? -13.739 10.557 -9.945 1.00 91.19 182 LEU A O 1
ATOM 1350 N N . PRO A 1 183 ? -12.795 11.454 -8.101 1.00 92.25 183 PRO A N 1
ATOM 1351 C CA . PRO A 1 183 ? -13.287 10.419 -7.199 1.00 92.25 183 PRO A CA 1
ATOM 1352 C C . PRO A 1 183 ? -14.827 10.470 -7.093 1.00 92.25 183 PRO A C 1
ATOM 1354 O O . PRO A 1 183 ? -15.408 11.557 -7.160 1.00 92.25 183 PRO A O 1
ATOM 1357 N N . PRO A 1 184 ? -15.517 9.323 -6.938 1.00 94.38 184 PRO A N 1
ATOM 1358 C CA . PRO A 1 184 ? -16.965 9.303 -6.757 1.00 94.38 184 PRO A CA 1
ATOM 1359 C C . PRO A 1 184 ? -17.358 9.906 -5.401 1.00 94.38 184 PRO A C 1
ATOM 1361 O O . PRO A 1 184 ? -16.999 9.376 -4.349 1.00 94.38 184 PRO A O 1
ATOM 1364 N N . ALA A 1 185 ? -18.124 10.994 -5.433 1.00 96.31 185 ALA A N 1
ATOM 1365 C CA . ALA A 1 185 ? -18.800 11.546 -4.262 1.00 96.31 185 ALA A CA 1
ATOM 1366 C C . ALA A 1 185 ? -19.954 10.625 -3.801 1.00 96.31 185 ALA A C 1
ATOM 1368 O O . ALA A 1 185 ? -20.482 9.863 -4.618 1.00 96.31 185 ALA A O 1
ATOM 1369 N N . PRO A 1 186 ? -20.379 10.683 -2.523 1.00 97.06 186 PRO A N 1
ATOM 1370 C CA . PRO A 1 186 ? -21.579 9.981 -2.070 1.00 97.06 186 PRO A CA 1
ATOM 1371 C C . PRO A 1 186 ? -22.837 10.421 -2.828 1.00 97.06 186 PRO A C 1
ATOM 1373 O O . PRO A 1 186 ? -22.977 11.577 -3.231 1.00 97.06 186 PRO A O 1
ATOM 1376 N N . ALA A 1 187 ? -23.771 9.484 -2.998 1.00 96.94 187 ALA A N 1
ATOM 1377 C CA . ALA A 1 187 ? -25.083 9.774 -3.564 1.00 96.94 187 ALA A CA 1
ATOM 1378 C C . ALA A 1 187 ? -25.890 10.717 -2.641 1.00 96.94 187 ALA A C 1
ATOM 1380 O O . ALA A 1 187 ? -25.709 10.668 -1.420 1.00 96.94 187 ALA A O 1
ATOM 1381 N N . PRO A 1 188 ? -26.803 11.548 -3.183 1.00 96.31 188 PRO A N 1
ATOM 1382 C CA . PRO A 1 188 ? -27.698 12.375 -2.370 1.00 96.31 188 PRO A CA 1
ATOM 1383 C C . PRO A 1 188 ? -28.460 11.532 -1.338 1.00 96.31 188 PRO A C 1
ATOM 1385 O O . PRO A 1 188 ? -28.962 10.462 -1.677 1.00 96.31 188 PRO A O 1
ATOM 1388 N N . GLY A 1 189 ? -28.530 11.994 -0.087 1.00 96.25 189 GLY A N 1
ATOM 1389 C CA . GLY A 1 189 ? -29.146 11.260 1.025 1.00 96.25 189 GLY A CA 1
ATOM 1390 C C . GLY A 1 189 ? -28.260 10.191 1.681 1.00 96.25 189 GLY A C 1
ATOM 1391 O O . GLY A 1 189 ? -28.460 9.887 2.849 1.00 96.25 189 GLY A O 1
ATOM 1392 N N . ALA A 1 190 ? -27.235 9.656 1.003 1.00 97.69 190 ALA A N 1
ATOM 1393 C CA . ALA A 1 190 ? -26.428 8.551 1.545 1.00 97.69 190 ALA A CA 1
ATOM 1394 C C . ALA A 1 190 ? -25.521 8.957 2.726 1.00 97.69 190 ALA A C 1
ATOM 1396 O O . ALA A 1 190 ? -25.074 8.101 3.488 1.00 97.69 190 ALA A O 1
ATOM 1397 N N . VAL A 1 191 ? -25.233 10.255 2.881 1.00 98.19 191 VAL A N 1
ATOM 1398 C CA . VAL A 1 191 ? -24.580 10.793 4.087 1.00 98.19 191 VAL A CA 1
ATOM 1399 C C . VAL A 1 191 ? -25.605 10.985 5.202 1.00 98.19 191 VAL A C 1
ATOM 1401 O O . VAL A 1 191 ? -25.327 10.613 6.336 1.00 98.19 191 VAL A O 1
ATOM 1404 N N . ASP A 1 192 ? -26.796 11.497 4.887 1.00 97.81 192 ASP A N 1
ATOM 1405 C CA . ASP A 1 192 ? -27.867 11.725 5.862 1.00 97.81 192 ASP A CA 1
ATOM 1406 C C . ASP A 1 192 ? -28.346 10.402 6.490 1.00 97.81 192 ASP A C 1
ATOM 1408 O O . ASP A 1 192 ? -28.453 10.302 7.709 1.00 97.81 192 ASP A O 1
ATOM 1412 N N . GLU A 1 193 ? -28.518 9.351 5.682 1.00 98.38 193 GLU A N 1
ATOM 1413 C CA . GLU A 1 193 ? -28.856 7.992 6.133 1.00 98.38 193 GLU A CA 1
ATOM 1414 C C . GLU A 1 193 ? -27.744 7.385 7.012 1.00 98.38 193 GLU A C 1
ATOM 1416 O O . GLU A 1 193 ? -28.010 6.807 8.067 1.00 98.38 193 GLU A O 1
ATOM 1421 N N . ALA A 1 194 ? -26.473 7.571 6.635 1.00 98.44 194 ALA A N 1
ATOM 1422 C CA . ALA A 1 194 ? -25.338 7.145 7.454 1.00 98.44 194 ALA A CA 1
ATOM 1423 C C . ALA A 1 194 ? -25.284 7.888 8.803 1.00 98.44 194 ALA A C 1
ATOM 1425 O O . ALA A 1 194 ? -24.975 7.284 9.833 1.00 98.44 194 ALA A O 1
ATOM 1426 N N . MET A 1 195 ? -25.607 9.184 8.806 1.00 98.12 195 MET A N 1
ATOM 1427 C CA . MET A 1 195 ? -25.690 10.012 10.008 1.00 98.12 195 MET A CA 1
ATOM 1428 C C . MET A 1 195 ? -26.875 9.606 10.894 1.00 98.12 195 MET A C 1
ATOM 1430 O O . MET A 1 195 ? -26.700 9.522 12.106 1.00 98.12 195 MET A O 1
ATOM 1434 N N . GLU A 1 196 ? -28.039 9.271 10.328 1.00 98.12 196 GLU A N 1
ATOM 1435 C CA . GLU A 1 196 ? -29.190 8.738 11.074 1.00 98.12 196 GLU A CA 1
ATOM 1436 C C . GLU A 1 196 ? -28.852 7.394 11.744 1.00 98.12 196 GLU A C 1
ATOM 1438 O O . GLU A 1 196 ? -29.091 7.215 12.942 1.00 98.12 196 GLU A O 1
ATOM 1443 N N . ILE A 1 197 ? -28.209 6.475 11.013 1.00 98.56 197 ILE A N 1
ATOM 1444 C CA . ILE A 1 197 ? -27.757 5.182 11.551 1.00 98.56 197 ILE A CA 1
ATOM 1445 C C . ILE A 1 197 ? -26.779 5.376 12.724 1.00 98.56 197 ILE A C 1
ATOM 1447 O O . ILE A 1 197 ? -26.917 4.695 13.743 1.00 98.56 197 ILE A O 1
ATOM 1451 N N . LEU A 1 198 ? -25.824 6.310 12.610 1.00 98.38 198 LEU A N 1
ATOM 1452 C CA . LEU A 1 198 ? -24.857 6.639 13.669 1.00 98.38 198 LEU A CA 1
ATOM 1453 C C . LEU A 1 198 ? -25.493 7.372 14.860 1.00 98.38 198 LEU A C 1
ATOM 1455 O O . LEU A 1 198 ? -25.117 7.130 16.005 1.00 98.38 198 LEU A O 1
ATOM 1459 N N . GLN A 1 199 ? -26.473 8.240 14.613 1.00 98.06 199 GLN A N 1
ATOM 1460 C CA . GLN A 1 199 ? -27.227 8.957 15.643 1.00 98.06 199 GLN A CA 1
ATOM 1461 C C . GLN A 1 199 ? -28.162 8.018 16.439 1.00 98.06 199 GLN A C 1
ATOM 1463 O O . GLN A 1 199 ? -28.568 8.346 17.554 1.00 98.06 199 GLN A O 1
ATOM 1468 N N . GLY A 1 200 ? -28.463 6.830 15.906 1.00 97.69 200 GLY A N 1
ATOM 1469 C CA . GLY A 1 200 ? -29.176 5.741 16.581 1.00 97.69 200 GLY A CA 1
ATOM 1470 C C . GLY A 1 200 ? -28.283 4.632 17.163 1.00 97.69 200 GLY A C 1
ATOM 1471 O O . GLY A 1 200 ? -28.739 3.484 17.214 1.00 97.69 200 GLY A O 1
ATOM 1472 N N . ALA A 1 201 ? -27.030 4.931 17.530 1.00 98.44 201 ALA A N 1
ATOM 1473 C CA . ALA A 1 201 ? -26.068 3.978 18.099 1.00 98.44 201 ALA A CA 1
ATOM 1474 C C . ALA A 1 201 ? -25.846 4.158 19.619 1.00 98.44 201 ALA A C 1
ATOM 1476 O O . ALA A 1 201 ? -25.930 5.262 20.155 1.00 98.44 201 ALA A O 1
ATOM 1477 N N . GLU A 1 202 ? -25.487 3.076 20.312 1.00 98.38 202 GLU A N 1
ATOM 1478 C CA . GLU A 1 202 ? -25.031 3.087 21.713 1.00 98.38 202 GLU A CA 1
ATOM 1479 C C . GLU A 1 202 ? -23.509 2.920 21.846 1.00 98.38 202 GLU A C 1
ATOM 1481 O O . GLU A 1 202 ? -22.919 3.364 22.834 1.00 98.38 202 GLU A O 1
ATOM 1486 N N . LYS A 1 203 ? -22.862 2.266 20.873 1.00 98.75 203 LYS A N 1
ATOM 1487 C CA . LYS A 1 203 ? -21.429 1.934 20.863 1.00 98.75 203 LYS A CA 1
ATOM 1488 C C . LYS A 1 203 ? -20.838 2.041 19.446 1.00 98.75 203 LYS A C 1
ATOM 1490 O O . LYS A 1 203 ? -20.299 1.055 18.925 1.00 98.75 203 LYS A O 1
ATOM 1495 N N . PRO A 1 204 ? -20.915 3.222 18.808 1.00 98.81 204 PRO A N 1
ATOM 1496 C CA . PRO A 1 204 ? -20.363 3.412 17.479 1.00 98.81 204 PRO A CA 1
ATOM 1497 C C . PRO A 1 204 ? -18.841 3.205 17.462 1.00 98.81 204 PRO A C 1
ATOM 1499 O O . PRO A 1 204 ? -18.141 3.411 18.460 1.00 98.81 204 PRO A O 1
ATOM 1502 N N . LEU A 1 205 ? -18.331 2.815 16.297 1.00 98.88 205 LEU A N 1
ATOM 1503 C CA . LEU A 1 205 ? -16.912 2.621 16.017 1.00 98.88 205 LEU A CA 1
ATOM 1504 C C . LEU A 1 205 ? -16.599 3.087 14.590 1.00 98.88 205 LEU A C 1
ATOM 1506 O O . LEU A 1 205 ? -17.269 2.688 13.639 1.00 98.88 205 LEU A O 1
ATOM 1510 N N . ILE A 1 206 ? -15.550 3.890 14.419 1.00 98.88 206 ILE A N 1
ATOM 1511 C CA . ILE A 1 206 ? -15.017 4.245 13.097 1.00 98.88 206 ILE A CA 1
ATOM 1512 C C . ILE A 1 206 ? -13.824 3.336 12.794 1.00 98.88 206 ILE A C 1
ATOM 1514 O O . ILE A 1 206 ? -12.886 3.241 13.585 1.00 98.88 206 ILE A O 1
ATOM 1518 N N . MET A 1 207 ? -13.829 2.695 11.627 1.00 98.56 207 MET A N 1
ATOM 1519 C CA . MET A 1 207 ? -12.718 1.891 11.116 1.00 98.56 207 MET A CA 1
ATOM 1520 C C . MET A 1 207 ? -12.299 2.416 9.743 1.00 98.56 207 MET A C 1
ATOM 1522 O O . MET A 1 207 ? -13.102 2.410 8.812 1.00 98.56 207 MET A O 1
ATOM 1526 N N . PHE A 1 208 ? -11.046 2.854 9.597 1.00 97.88 208 PHE A N 1
ATOM 1527 C CA . PHE A 1 208 ? -10.556 3.468 8.356 1.00 97.88 208 PHE A CA 1
ATOM 1528 C C . PHE A 1 208 ? -9.382 2.705 7.726 1.00 97.88 208 PHE A C 1
ATOM 1530 O O . PHE A 1 208 ? -8.618 2.014 8.402 1.00 97.88 208 PHE A O 1
ATOM 1537 N N . GLY A 1 209 ? -9.203 2.859 6.417 1.00 95.50 209 GLY A N 1
ATOM 1538 C CA . GLY A 1 209 ? -8.060 2.350 5.664 1.00 95.50 209 GLY A CA 1
ATOM 1539 C C . GLY A 1 209 ? -8.099 2.805 4.207 1.00 95.50 209 GLY A C 1
ATOM 1540 O O . GLY A 1 209 ? -8.830 3.731 3.858 1.00 95.50 209 GLY A O 1
ATOM 1541 N N . GLY A 1 210 ? -7.319 2.142 3.356 1.00 90.56 210 GLY A N 1
ATOM 1542 C CA . GLY A 1 210 ? -7.231 2.471 1.932 1.00 90.56 210 GLY A CA 1
ATOM 1543 C C . GLY A 1 210 ? -6.207 3.567 1.615 1.00 90.56 210 GLY A C 1
ATOM 1544 O O . GLY A 1 210 ? -5.567 4.134 2.500 1.00 90.56 210 GLY A O 1
ATOM 1545 N N . SER A 1 211 ? -6.001 3.803 0.322 1.00 83.94 211 SER A N 1
ATOM 1546 C CA . SER A 1 211 ? -5.100 4.825 -0.221 1.00 83.94 211 SER A CA 1
ATOM 1547 C C . SER A 1 211 ? -5.801 6.192 -0.339 1.00 83.94 211 SER A C 1
ATOM 1549 O O . SER A 1 211 ? -6.876 6.387 0.218 1.00 83.94 211 SER A O 1
ATOM 1551 N N . ASN A 1 212 ? -5.198 7.130 -1.076 1.00 87.44 212 ASN A N 1
ATOM 1552 C CA . ASN A 1 212 ? -5.787 8.395 -1.554 1.00 87.44 212 ASN A CA 1
ATOM 1553 C C . ASN A 1 212 ? -6.159 9.457 -0.500 1.00 87.44 212 ASN A C 1
ATOM 1555 O O . ASN A 1 212 ? -6.434 10.593 -0.875 1.00 87.44 212 ASN A O 1
ATOM 1559 N N . TRP A 1 213 ? -6.093 9.147 0.795 1.00 92.44 213 TRP A N 1
ATOM 1560 C CA . TRP A 1 213 ? -6.230 10.132 1.868 1.00 92.44 213 TRP A CA 1
ATOM 1561 C C . TRP A 1 213 ? -5.274 11.327 1.680 1.00 92.44 213 TRP A C 1
ATOM 1563 O O . TRP A 1 213 ? -4.048 11.165 1.665 1.00 92.44 213 TRP A O 1
ATOM 1573 N N . ASP A 1 214 ? -5.825 12.539 1.603 1.00 92.81 214 ASP A N 1
ATOM 1574 C CA . ASP A 1 214 ? -5.088 13.807 1.671 1.00 92.81 214 ASP A CA 1
ATOM 1575 C C . ASP A 1 214 ? -5.234 14.468 3.058 1.00 92.81 214 ASP A C 1
ATOM 1577 O O . ASP A 1 214 ? -5.903 13.944 3.954 1.00 92.81 214 ASP A O 1
ATOM 1581 N N . ASP A 1 215 ? -4.563 15.600 3.287 1.00 93.31 215 ASP A N 1
ATOM 1582 C CA . ASP A 1 215 ? -4.593 16.263 4.598 1.00 93.31 215 ASP A CA 1
ATOM 1583 C C . ASP A 1 215 ? -5.940 16.931 4.919 1.00 93.31 215 ASP A C 1
ATOM 1585 O O . ASP A 1 215 ? -6.272 17.095 6.098 1.00 93.31 215 ASP A O 1
ATOM 1589 N N . GLU A 1 216 ? -6.754 17.250 3.907 1.00 95.00 216 GLU A N 1
ATOM 1590 C CA . GLU A 1 216 ? -8.104 17.771 4.115 1.00 95.00 216 GLU A CA 1
ATOM 1591 C C . GLU A 1 216 ? -9.047 16.663 4.583 1.00 95.00 216 GLU A C 1
ATOM 1593 O O . GLU A 1 216 ? -9.703 16.831 5.611 1.00 95.00 216 GLU A O 1
ATOM 1598 N N . ALA A 1 217 ? -9.074 15.522 3.892 1.00 95.56 217 ALA A N 1
ATOM 1599 C CA . ALA A 1 217 ? -9.902 14.366 4.214 1.00 95.56 217 ALA A CA 1
ATOM 1600 C C . ALA A 1 217 ? -9.498 13.723 5.550 1.00 95.56 217 ALA A C 1
ATOM 1602 O O . ALA A 1 217 ? -10.365 13.447 6.383 1.00 95.56 217 ALA A O 1
ATOM 1603 N N . ARG A 1 218 ? -8.187 13.581 5.824 1.00 95.75 218 ARG A N 1
ATOM 1604 C CA . ARG A 1 218 ? -7.685 13.202 7.163 1.00 95.75 218 ARG A CA 1
ATOM 1605 C C . ARG A 1 218 ? -8.134 14.203 8.230 1.00 95.75 218 ARG A C 1
ATOM 1607 O O . ARG A 1 218 ? -8.499 13.818 9.341 1.00 95.75 218 ARG A O 1
ATOM 1614 N N . GLY A 1 219 ? -8.111 15.496 7.904 1.00 95.88 219 GLY A N 1
ATOM 1615 C CA . GLY A 1 219 ? -8.603 16.562 8.770 1.00 95.88 219 GLY A CA 1
ATOM 1616 C C . GLY A 1 219 ? -10.114 16.499 9.009 1.00 95.88 219 GLY A C 1
ATOM 1617 O O . GLY A 1 219 ? -10.548 16.712 10.137 1.00 95.88 219 GLY A O 1
ATOM 1618 N N . ALA A 1 220 ? -10.905 16.193 7.982 1.00 97.06 220 ALA A N 1
ATOM 1619 C CA . ALA A 1 220 ? -12.360 16.119 8.041 1.00 97.06 220 ALA A CA 1
ATOM 1620 C C . ALA A 1 220 ? -12.826 14.916 8.867 1.00 97.06 220 ALA A C 1
ATOM 1622 O O . ALA A 1 220 ? -13.567 15.105 9.831 1.00 97.06 220 ALA A O 1
ATOM 1623 N N . LEU A 1 221 ? -12.283 13.722 8.594 1.00 97.81 221 LEU A N 1
ATOM 1624 C CA . LEU A 1 221 ? -12.553 12.524 9.392 1.00 97.81 221 LEU A CA 1
ATOM 1625 C C . LEU A 1 221 ? -12.180 12.728 10.867 1.00 97.81 221 LEU A C 1
ATOM 1627 O O . LEU A 1 221 ? -12.951 12.358 11.751 1.00 97.81 221 LEU A O 1
ATOM 1631 N N . ARG A 1 222 ? -11.027 13.353 11.147 1.00 97.50 222 ARG A N 1
ATOM 1632 C CA . ARG A 1 222 ? -10.621 13.670 12.522 1.00 97.50 222 ARG A CA 1
ATOM 1633 C C . ARG A 1 222 ? -11.592 14.641 13.195 1.00 97.50 222 ARG A C 1
ATOM 1635 O O . ARG A 1 222 ? -12.051 14.337 14.289 1.00 97.50 222 ARG A O 1
ATOM 1642 N N . ARG A 1 223 ? -11.952 15.756 12.541 1.00 97.81 223 ARG A N 1
ATOM 1643 C CA . ARG A 1 223 ? -12.927 16.728 13.077 1.00 97.81 223 ARG A CA 1
ATOM 1644 C C . ARG A 1 223 ? -14.277 16.073 13.374 1.00 97.81 223 ARG A C 1
ATOM 1646 O O . ARG A 1 223 ? -14.829 16.320 14.438 1.00 97.81 223 ARG A O 1
ATOM 1653 N N . PHE A 1 224 ? -14.784 15.236 12.468 1.00 98.62 224 PHE A N 1
ATOM 1654 C CA . PHE A 1 224 ? -16.043 14.515 12.661 1.00 98.62 224 PHE A CA 1
ATOM 1655 C C . PHE A 1 224 ? -15.980 13.552 13.854 1.00 98.62 224 PHE A C 1
ATOM 1657 O O . PHE A 1 224 ? -16.854 13.589 14.721 1.00 98.62 224 PHE A O 1
ATOM 1664 N N . ALA A 1 225 ? -14.937 12.719 13.922 1.00 98.44 225 ALA A N 1
ATOM 1665 C CA . ALA A 1 225 ? -14.778 11.729 14.983 1.00 98.44 225 ALA A CA 1
ATOM 1666 C C . ALA A 1 225 ? -14.575 12.378 16.362 1.00 98.44 225 ALA A C 1
ATOM 1668 O O . ALA A 1 225 ? -15.184 11.941 17.334 1.00 98.44 225 ALA A O 1
ATOM 1669 N N . GLU A 1 226 ? -13.767 13.443 16.442 1.00 98.31 226 GLU A N 1
ATOM 1670 C CA . GLU A 1 226 ? -13.530 14.210 17.673 1.00 98.31 226 GLU A CA 1
ATOM 1671 C C . GLU A 1 226 ? -14.780 14.973 18.131 1.00 98.31 226 GLU A C 1
ATOM 1673 O O . GLU A 1 226 ? -15.083 14.968 19.320 1.00 98.31 226 GLU A O 1
ATOM 1678 N N . ALA A 1 227 ? -15.534 15.592 17.215 1.00 98.38 227 ALA A N 1
ATOM 1679 C CA . ALA A 1 227 ? -16.757 16.319 17.563 1.00 98.38 227 ALA A CA 1
ATOM 1680 C C . ALA A 1 227 ? -17.934 15.393 17.925 1.00 98.38 227 ALA A C 1
ATOM 1682 O O . ALA A 1 227 ? -18.797 15.793 18.702 1.00 98.38 227 ALA A O 1
ATOM 1683 N N . SER A 1 228 ? -17.959 14.170 17.382 1.00 98.56 228 SER A N 1
ATOM 1684 C CA . SER A 1 228 ? -18.967 13.144 17.700 1.00 98.56 228 SER A CA 1
ATOM 1685 C C . SER A 1 228 ? -18.562 12.229 18.865 1.00 98.56 228 SER A C 1
ATOM 1687 O O . SER A 1 228 ? -19.335 11.369 19.271 1.00 98.56 228 SER A O 1
ATOM 1689 N N . ASP A 1 229 ? -17.342 12.370 19.385 1.00 98.31 229 ASP A N 1
ATOM 1690 C CA . ASP A 1 229 ? -16.738 11.536 20.434 1.00 98.31 229 ASP A CA 1
ATOM 1691 C C . ASP A 1 229 ? -16.702 10.013 20.147 1.00 98.31 229 ASP A C 1
ATOM 1693 O O . ASP A 1 229 ? -16.785 9.191 21.060 1.00 98.31 229 ASP A O 1
ATOM 1697 N N . ILE A 1 230 ? -16.585 9.611 18.875 1.00 98.75 230 ILE A N 1
ATOM 1698 C CA . ILE A 1 230 ? -16.629 8.198 18.444 1.00 98.75 230 ILE A CA 1
ATOM 1699 C C . ILE A 1 230 ? -15.207 7.613 18.368 1.00 98.75 230 ILE A C 1
ATOM 1701 O O . ILE A 1 230 ? -14.363 8.205 17.692 1.00 98.75 230 ILE A O 1
ATOM 1705 N N . PRO A 1 231 ? -14.909 6.445 18.980 1.00 98.69 231 PRO A N 1
ATOM 1706 C CA . PRO A 1 231 ? -13.582 5.836 18.906 1.00 98.69 231 PRO A CA 1
ATOM 1707 C C . PRO A 1 231 ? -13.201 5.419 17.476 1.00 98.69 231 PRO A C 1
ATOM 1709 O O . PRO A 1 231 ? -14.034 4.953 16.697 1.00 98.69 231 PRO A O 1
ATOM 1712 N N . VAL A 1 232 ? -11.912 5.548 17.153 1.00 98.62 232 VAL A N 1
ATOM 1713 C CA . VAL A 1 232 ? -11.364 5.342 15.803 1.00 98.62 232 VAL A CA 1
ATOM 1714 C C . VAL A 1 232 ? -10.271 4.270 15.803 1.00 98.62 232 VAL A C 1
ATOM 1716 O O . VAL A 1 232 ? -9.298 4.381 16.552 1.00 98.62 232 VAL A O 1
ATOM 1719 N N . LEU A 1 233 ? -10.386 3.272 14.921 1.00 97.94 233 LEU A N 1
ATOM 1720 C CA . LEU A 1 233 ? -9.361 2.257 14.655 1.00 97.94 233 LEU A CA 1
ATOM 1721 C C . LEU A 1 233 ? -8.788 2.360 13.238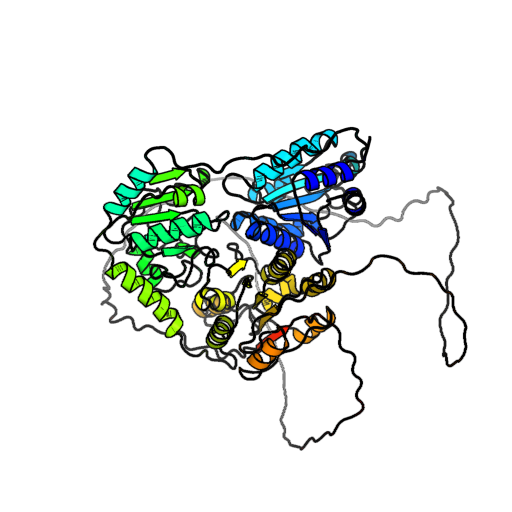 1.00 97.94 233 LEU A C 1
ATOM 1723 O O . LEU A 1 233 ? -9.521 2.453 12.250 1.00 97.94 233 LEU A O 1
ATOM 1727 N N . ALA A 1 234 ? -7.467 2.229 13.137 1.00 96.56 234 ALA A N 1
ATOM 1728 C CA . ALA A 1 234 ? -6.779 2.032 11.867 1.00 96.56 234 ALA A CA 1
ATOM 1729 C C . ALA A 1 234 ? -6.879 0.573 11.397 1.00 96.56 234 ALA A C 1
ATOM 1731 O O . ALA A 1 234 ? -6.601 -0.354 12.158 1.00 96.56 234 ALA A O 1
ATOM 1732 N N . SER A 1 235 ? -7.183 0.348 10.121 1.00 95.25 235 SER A N 1
ATOM 1733 C CA . SER A 1 235 ? -6.989 -0.954 9.477 1.00 95.25 235 SER A CA 1
ATOM 1734 C C . SER A 1 235 ? -5.496 -1.286 9.361 1.00 95.25 235 SER A C 1
ATOM 1736 O O . SER A 1 235 ? -4.643 -0.403 9.229 1.00 95.25 235 SER A O 1
ATOM 1738 N N . PHE A 1 236 ? -5.173 -2.582 9.360 1.00 93.94 236 PHE A N 1
ATOM 1739 C CA . PHE A 1 236 ? -3.816 -3.102 9.192 1.00 93.94 236 PHE A CA 1
ATOM 1740 C C . PHE A 1 236 ? -3.047 -2.409 8.047 1.00 93.94 236 PHE A C 1
ATOM 1742 O O . PHE A 1 236 ? -3.431 -2.505 6.882 1.00 93.94 236 PHE A O 1
ATOM 1749 N N . ARG A 1 237 ? -1.921 -1.767 8.400 1.00 93.50 237 ARG A N 1
ATOM 1750 C CA . ARG A 1 237 ? -0.989 -1.022 7.521 1.00 93.50 237 ARG A CA 1
ATOM 1751 C C . ARG A 1 237 ? -1.459 0.347 7.010 1.00 93.50 237 ARG A C 1
ATOM 1753 O O . ARG A 1 237 ? -0.885 0.836 6.038 1.00 93.50 237 ARG A O 1
ATOM 1760 N N . TYR A 1 238 ? -2.426 0.966 7.687 1.00 94.81 238 TYR A N 1
ATOM 1761 C CA . TYR A 1 238 ? -2.845 2.358 7.461 1.00 94.81 238 TYR A CA 1
ATOM 1762 C C . TYR A 1 238 ? -2.768 3.219 8.737 1.00 94.81 238 TYR A C 1
ATOM 1764 O O . TYR A 1 238 ? -3.430 4.246 8.839 1.00 94.81 238 TYR A O 1
ATOM 1772 N N . GLN A 1 239 ? -1.965 2.817 9.733 1.00 93.88 239 GLN A N 1
ATOM 1773 C CA . GLN A 1 239 ? -1.856 3.496 11.037 1.00 93.88 239 GLN A CA 1
ATOM 1774 C C . GLN A 1 239 ? -1.369 4.959 10.961 1.00 93.88 239 GLN A C 1
ATOM 1776 O O . GLN A 1 239 ? -1.434 5.669 11.959 1.00 93.88 239 GLN A O 1
ATOM 1781 N N . ASP A 1 240 ? -0.894 5.412 9.800 1.00 93.50 240 ASP A N 1
ATOM 1782 C CA . ASP A 1 240 ? -0.408 6.763 9.530 1.00 93.50 240 ASP A CA 1
ATOM 1783 C C . ASP A 1 240 ? -1.467 7.736 8.979 1.00 93.50 240 ASP A C 1
ATOM 1785 O O . ASP A 1 240 ? -1.198 8.934 8.903 1.00 93.50 240 ASP A O 1
ATOM 1789 N N . GLN A 1 241 ? -2.669 7.267 8.616 1.00 94.06 241 GLN A N 1
ATOM 1790 C CA . GLN A 1 241 ? -3.714 8.142 8.055 1.00 94.06 241 GLN A CA 1
ATOM 1791 C C . GLN A 1 241 ? -4.568 8.860 9.118 1.00 94.06 241 GLN A C 1
ATOM 1793 O O . GLN A 1 241 ? -5.436 9.656 8.770 1.00 94.06 241 GLN A O 1
ATOM 1798 N N . PHE A 1 242 ? -4.321 8.633 10.411 1.00 94.94 242 PHE A N 1
ATOM 1799 C CA . PHE A 1 242 ? -5.014 9.321 11.505 1.00 94.94 242 PHE A CA 1
ATOM 1800 C C . PHE A 1 242 ? -4.042 9.642 12.645 1.00 94.94 242 PHE A C 1
ATOM 1802 O O . PHE A 1 242 ? -3.148 8.856 12.953 1.00 94.94 242 PHE A O 1
ATOM 1809 N N . ASP A 1 243 ? -4.215 10.802 13.281 1.00 94.25 243 ASP A N 1
ATOM 1810 C CA . ASP A 1 243 ? -3.305 11.258 14.333 1.00 94.25 243 ASP A CA 1
ATOM 1811 C C . ASP A 1 243 ? -3.507 10.453 15.627 1.00 94.25 243 ASP A C 1
ATOM 1813 O O . ASP A 1 243 ? -4.526 10.565 16.309 1.00 94.25 243 ASP A O 1
ATOM 1817 N N . SER A 1 244 ? -2.497 9.672 16.007 1.00 93.75 244 SER A N 1
ATOM 1818 C CA . SER A 1 244 ? -2.487 8.869 17.232 1.00 93.75 244 SER A CA 1
ATOM 1819 C C . SER A 1 244 ? -2.527 9.713 18.521 1.00 93.75 244 SER A C 1
ATOM 1821 O O . SER A 1 244 ? -2.780 9.182 19.612 1.00 93.75 244 SER A O 1
ATOM 1823 N N . ALA A 1 245 ? -2.258 11.022 18.447 1.00 93.44 245 ALA A N 1
ATOM 1824 C CA . ALA A 1 245 ? -2.423 11.957 19.558 1.00 93.44 245 ALA A CA 1
ATOM 1825 C C . ALA A 1 245 ? -3.893 12.303 19.851 1.00 93.44 245 ALA A C 1
ATOM 1827 O O . ALA A 1 245 ? -4.208 12.548 21.017 1.00 93.44 245 ALA A O 1
ATOM 1828 N N . SER A 1 246 ? -4.775 12.228 18.848 1.00 97.31 246 SER A N 1
ATOM 1829 C CA . SER A 1 246 ? -6.215 12.506 18.958 1.00 97.31 246 SER A CA 1
ATOM 1830 C C . SER A 1 246 ? -6.879 11.744 20.120 1.00 97.31 246 SER A C 1
ATOM 1832 O O . SER A 1 246 ? -6.578 10.560 20.314 1.00 97.31 246 SER A O 1
ATOM 1834 N N . PRO A 1 247 ? -7.787 12.367 20.903 1.00 97.69 247 PRO A N 1
ATOM 1835 C CA . PRO A 1 247 ? -8.429 11.726 22.054 1.00 97.69 247 PRO A CA 1
ATOM 1836 C C . PRO A 1 247 ? -9.303 10.521 21.681 1.00 97.69 247 PRO A C 1
ATOM 1838 O O . PRO A 1 247 ? -9.515 9.657 22.530 1.00 97.69 247 PRO A O 1
ATOM 1841 N N . VAL A 1 248 ? -9.765 10.431 20.430 1.00 98.44 248 VAL A N 1
ATOM 1842 C CA . VAL A 1 248 ? -10.627 9.341 19.947 1.00 98.44 248 VAL A CA 1
ATOM 1843 C C . VAL A 1 248 ? -9.866 8.167 19.318 1.00 98.44 248 VAL A C 1
ATOM 1845 O O . VAL A 1 248 ? -10.457 7.118 19.071 1.00 98.44 248 VAL A O 1
ATOM 1848 N N . PHE A 1 249 ? -8.554 8.280 19.078 1.00 98.12 249 PHE A N 1
ATOM 1849 C CA . PHE A 1 249 ? -7.794 7.190 18.455 1.00 98.12 249 PHE A CA 1
ATOM 1850 C C . PHE A 1 249 ? -7.568 6.013 19.423 1.00 98.12 249 PHE A C 1
ATOM 1852 O O . PHE A 1 249 ? -6.920 6.165 20.463 1.00 98.12 249 PHE A O 1
ATOM 1859 N N . ALA A 1 250 ? -8.062 4.831 19.054 1.00 97.12 250 ALA A N 1
ATOM 1860 C CA . ALA A 1 250 ? -8.094 3.615 19.871 1.00 97.12 250 ALA A CA 1
ATOM 1861 C C . ALA A 1 250 ? -7.123 2.506 19.398 1.00 97.12 250 ALA A C 1
ATOM 1863 O O . ALA A 1 250 ? -7.169 1.381 19.898 1.00 97.12 250 ALA A O 1
ATOM 1864 N N . GLY A 1 251 ? -6.225 2.807 18.453 1.00 94.81 251 GLY A N 1
ATOM 1865 C CA . GLY A 1 251 ? -5.194 1.881 17.973 1.00 94.81 251 GLY A CA 1
ATOM 1866 C C . GLY A 1 251 ? -5.489 1.262 16.609 1.00 94.81 251 GLY A C 1
ATOM 1867 O O . GLY A 1 251 ? -6.100 1.894 15.747 1.00 94.81 251 GLY A O 1
ATOM 1868 N N . ASP A 1 252 ? -5.003 0.037 16.388 1.00 94.25 252 ASP A N 1
ATOM 1869 C CA . ASP A 1 252 ? -5.045 -0.619 15.083 1.00 94.25 252 ASP A CA 1
ATOM 1870 C C . ASP A 1 252 ? -5.575 -2.061 15.109 1.00 94.25 252 ASP A C 1
ATOM 1872 O O . ASP A 1 252 ? -5.270 -2.871 15.987 1.00 94.25 252 ASP A O 1
ATOM 1876 N N . ALA A 1 253 ? -6.363 -2.387 14.087 1.00 93.81 253 ALA A N 1
ATOM 1877 C CA . ALA A 1 253 ? -6.909 -3.708 13.839 1.00 93.81 253 ALA A CA 1
ATOM 1878 C C . ALA A 1 253 ? -5.967 -4.486 12.901 1.00 93.81 253 ALA A C 1
ATOM 1880 O O . ALA A 1 253 ? -6.127 -4.481 11.676 1.00 93.81 253 ALA A O 1
ATOM 1881 N N . GLY A 1 254 ? -4.946 -5.119 13.486 1.00 89.94 254 GLY A N 1
ATOM 1882 C CA . GLY A 1 254 ? -3.894 -5.833 12.758 1.00 89.94 254 GLY A CA 1
ATOM 1883 C C . GLY A 1 254 ? -3.238 -6.982 13.533 1.00 89.94 254 GLY A C 1
ATOM 1884 O O . GLY A 1 254 ? -3.710 -7.415 14.583 1.00 89.94 254 GLY A O 1
ATOM 1885 N N . VAL A 1 255 ? -2.117 -7.491 13.005 1.00 85.19 255 VAL A N 1
ATOM 1886 C CA . VAL A 1 255 ? -1.460 -8.732 13.468 1.00 85.19 255 VAL A CA 1
ATOM 1887 C C . VAL A 1 255 ? -1.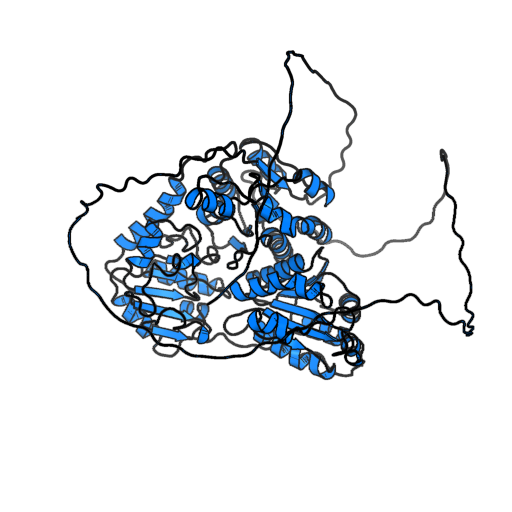249 -8.778 14.992 1.00 85.19 255 VAL A C 1
ATOM 1889 O O . VAL A 1 255 ? -0.543 -7.961 15.595 1.00 85.19 255 VAL A O 1
ATOM 1892 N N . GLY A 1 256 ? -1.840 -9.805 15.614 1.00 82.44 256 GLY A N 1
ATOM 1893 C CA . GLY A 1 256 ? -1.763 -10.075 17.052 1.00 82.44 256 GLY A CA 1
ATOM 1894 C C . GLY A 1 256 ? -2.603 -9.137 17.927 1.00 82.44 256 GLY A C 1
ATOM 1895 O O . GLY A 1 256 ? -2.252 -8.959 19.097 1.00 82.44 256 GLY A O 1
ATOM 1896 N N . MET A 1 257 ? -3.613 -8.479 17.349 1.00 90.00 257 MET A N 1
ATOM 1897 C CA . MET A 1 257 ? -4.542 -7.519 17.957 1.00 90.00 257 MET A CA 1
ATOM 1898 C C . MET A 1 257 ? -4.815 -7.754 19.464 1.00 90.00 257 MET A C 1
ATOM 1900 O O . MET A 1 257 ? -5.127 -8.887 19.848 1.00 90.00 257 MET A O 1
ATOM 1904 N N . PRO A 1 258 ? -4.722 -6.721 20.332 1.00 91.38 258 PRO A N 1
ATOM 1905 C CA . PRO A 1 258 ? -5.063 -6.840 21.752 1.00 91.38 258 PRO A CA 1
ATOM 1906 C C . PRO A 1 258 ? -6.488 -7.360 21.981 1.00 91.38 258 PRO A C 1
ATOM 1908 O O . PRO A 1 258 ? -7.401 -7.051 21.218 1.00 91.38 258 PRO A O 1
ATOM 1911 N N . ALA A 1 259 ? -6.705 -8.103 23.071 1.00 94.75 259 ALA A N 1
ATOM 1912 C CA . ALA A 1 259 ? -8.033 -8.618 23.423 1.00 94.75 259 ALA A CA 1
ATOM 1913 C C . ALA A 1 259 ? -9.072 -7.499 23.647 1.00 94.75 259 ALA A C 1
ATOM 1915 O O . ALA A 1 259 ? -10.248 -7.696 23.358 1.00 94.75 259 ALA A O 1
ATOM 1916 N N . THR A 1 260 ? -8.625 -6.327 24.102 1.00 96.00 260 THR A N 1
ATOM 1917 C CA . THR A 1 260 ? -9.428 -5.105 24.246 1.00 96.00 260 THR A CA 1
ATOM 1918 C C . THR A 1 260 ? -9.851 -4.544 22.889 1.00 96.00 260 THR A C 1
ATOM 1920 O O . THR A 1 260 ? -11.030 -4.309 22.676 1.00 96.00 260 THR A O 1
ATOM 1923 N N . THR A 1 261 ? -8.942 -4.444 21.915 1.00 96.56 261 THR A N 1
ATOM 1924 C CA . THR A 1 261 ? -9.270 -4.039 20.533 1.00 96.56 261 THR A CA 1
ATOM 1925 C C . THR A 1 261 ? -10.177 -5.059 19.824 1.00 96.56 261 THR A C 1
ATOM 1927 O O . THR A 1 261 ? -11.084 -4.670 19.094 1.00 96.56 261 THR A O 1
ATOM 1930 N N . LYS A 1 262 ? -10.008 -6.365 20.086 1.00 97.62 262 LYS A N 1
ATOM 1931 C CA . LYS A 1 262 ? -10.934 -7.410 19.601 1.00 97.62 262 LYS A CA 1
ATOM 1932 C C . LYS A 1 262 ? -12.339 -7.254 20.188 1.00 97.62 262 LYS A C 1
ATOM 1934 O O . LYS A 1 262 ? -13.320 -7.414 19.468 1.00 97.62 262 LYS A O 1
ATOM 1939 N N . ALA A 1 263 ? -12.433 -6.935 21.480 1.00 98.12 263 ALA A N 1
ATOM 1940 C CA . ALA A 1 263 ? -13.697 -6.614 22.137 1.00 98.12 263 ALA A CA 1
ATOM 1941 C C . ALA A 1 263 ? -14.308 -5.317 21.583 1.00 98.12 263 ALA A C 1
ATOM 1943 O O . ALA A 1 263 ? -15.490 -5.300 21.281 1.00 98.12 263 ALA A O 1
ATOM 1944 N N . LEU A 1 264 ? -13.507 -4.276 21.339 1.00 98.44 264 LEU A N 1
ATOM 1945 C CA . LEU A 1 264 ? -13.957 -3.009 20.755 1.00 98.44 264 LEU A CA 1
ATOM 1946 C C . LEU A 1 264 ? -14.655 -3.200 19.396 1.00 98.44 264 LEU A C 1
ATOM 1948 O O . LEU A 1 264 ? -15.685 -2.584 19.162 1.00 98.44 264 LEU A O 1
ATOM 1952 N N . ILE A 1 265 ? -14.135 -4.077 18.527 1.00 98.31 265 ILE A N 1
ATOM 1953 C CA . ILE A 1 265 ? -14.753 -4.397 17.224 1.00 98.31 265 ILE A CA 1
ATOM 1954 C C . ILE A 1 265 ? -16.016 -5.255 17.390 1.00 98.31 265 ILE A C 1
ATOM 1956 O O . ILE A 1 265 ? -17.049 -4.958 16.798 1.00 98.31 265 ILE A O 1
ATOM 1960 N N . ARG A 1 266 ? -15.938 -6.330 18.183 1.00 98.06 266 ARG A N 1
ATOM 1961 C CA . ARG A 1 266 ? -17.030 -7.307 18.335 1.00 98.06 266 ARG A CA 1
ATOM 1962 C C . ARG A 1 266 ? -18.211 -6.760 19.143 1.00 98.06 266 ARG A C 1
ATOM 1964 O O . ARG A 1 266 ? -19.354 -7.093 18.848 1.00 98.06 266 ARG A O 1
ATOM 1971 N N . ASP A 1 267 ? -17.933 -5.952 20.161 1.00 98.44 267 ASP A N 1
ATOM 1972 C CA . ASP A 1 267 ? -18.903 -5.500 21.163 1.00 98.44 267 ASP A CA 1
ATOM 1973 C C . ASP A 1 267 ? -19.462 -4.092 20.848 1.00 98.44 267 ASP A C 1
ATOM 1975 O O . ASP A 1 267 ? -20.284 -3.587 21.621 1.00 98.44 267 ASP A O 1
ATOM 1979 N N . ALA A 1 268 ? -19.026 -3.484 19.731 1.00 98.75 268 ALA A N 1
ATOM 1980 C CA . ALA A 1 268 ? -19.673 -2.351 19.061 1.00 98.75 268 ALA A CA 1
ATOM 1981 C C . ALA A 1 268 ? -21.059 -2.743 18.524 1.00 98.75 268 ALA A C 1
ATOM 1983 O O . ALA A 1 268 ? -21.314 -3.918 18.260 1.00 98.75 268 ALA A O 1
ATOM 1984 N N . ASP A 1 269 ? -21.936 -1.761 18.311 1.00 98.69 269 ASP A N 1
ATOM 1985 C CA . ASP A 1 269 ? -23.267 -1.962 17.713 1.00 98.69 269 ASP A CA 1
ATOM 1986 C C . ASP A 1 269 ? -23.389 -1.381 16.294 1.00 98.69 269 ASP A C 1
ATOM 1988 O O . ASP A 1 269 ? -24.172 -1.882 15.491 1.00 98.69 269 ASP A O 1
ATOM 1992 N N . THR A 1 270 ? -22.592 -0.361 15.966 1.00 98.88 270 THR A N 1
ATOM 1993 C CA . THR A 1 270 ? -22.583 0.334 14.672 1.00 98.88 270 THR A CA 1
ATOM 1994 C C . THR A 1 270 ? -21.142 0.595 14.236 1.00 98.88 270 THR A C 1
ATOM 1996 O O . THR A 1 270 ? -20.342 1.114 15.014 1.00 98.88 270 THR A O 1
ATOM 1999 N N . ILE A 1 271 ? -20.790 0.250 12.994 1.00 98.81 271 ILE A N 1
ATOM 2000 C CA . ILE A 1 271 ? -19.430 0.407 12.454 1.00 98.81 271 ILE A CA 1
ATOM 2001 C C . ILE A 1 271 ? -19.468 1.255 11.179 1.00 98.81 271 ILE A C 1
ATOM 2003 O O . ILE A 1 271 ? -20.009 0.822 10.160 1.00 98.81 271 ILE A O 1
ATOM 2007 N N . LEU A 1 272 ? -18.827 2.428 11.210 1.00 98.88 272 LEU A N 1
ATOM 2008 C CA . LEU A 1 272 ? -18.526 3.212 10.010 1.00 98.88 272 LEU A CA 1
ATOM 2009 C C . LEU A 1 272 ? -17.201 2.726 9.409 1.00 98.88 272 LEU A C 1
ATOM 2011 O O . LEU A 1 272 ? -16.127 2.952 9.966 1.00 98.88 272 LEU A O 1
ATOM 2015 N N . ALA A 1 273 ? -17.289 2.048 8.270 1.00 98.56 273 ALA A N 1
ATOM 2016 C CA . ALA A 1 273 ? -16.203 1.336 7.610 1.00 98.56 273 ALA A CA 1
ATOM 2017 C C . ALA A 1 273 ? -15.732 2.090 6.354 1.00 98.56 273 ALA A C 1
ATOM 2019 O O . ALA A 1 273 ? -16.312 1.944 5.279 1.00 98.56 273 ALA A O 1
ATOM 2020 N N . LEU A 1 274 ? -14.665 2.886 6.483 1.00 98.44 274 LEU A N 1
ATOM 2021 C CA . LEU A 1 274 ? -14.158 3.798 5.448 1.00 98.44 274 LEU A CA 1
ATOM 2022 C C . LEU A 1 274 ? -12.940 3.215 4.718 1.00 98.44 274 LEU A C 1
ATOM 2024 O O . LEU A 1 274 ? -11.857 3.111 5.290 1.00 98.44 274 LEU A O 1
ATOM 2028 N N . GLY A 1 275 ? -13.088 2.844 3.444 1.00 96.31 275 GLY A N 1
ATOM 2029 C CA . GLY A 1 275 ? -11.963 2.385 2.611 1.00 96.31 275 GLY A CA 1
ATOM 2030 C C . GLY A 1 275 ? -11.398 1.010 2.992 1.00 96.31 275 GLY A C 1
ATOM 2031 O O . GLY A 1 275 ? -10.337 0.612 2.509 1.00 96.31 275 GLY A O 1
ATOM 2032 N N . ILE A 1 276 ? -12.097 0.269 3.854 1.00 95.00 276 ILE A N 1
ATOM 2033 C CA . ILE A 1 276 ? -11.675 -1.050 4.332 1.00 95.00 276 ILE A CA 1
ATOM 2034 C C . ILE A 1 276 ? -12.309 -2.192 3.529 1.00 95.00 276 ILE A C 1
ATOM 2036 O O . ILE A 1 276 ? -13.361 -2.044 2.912 1.00 95.00 276 ILE A O 1
ATOM 2040 N N . ARG A 1 277 ? -11.654 -3.358 3.557 1.00 93.94 277 ARG A N 1
ATOM 2041 C CA . ARG A 1 277 ? -12.053 -4.585 2.831 1.00 93.94 277 ARG A CA 1
ATOM 2042 C C . ARG A 1 277 ? -12.247 -5.798 3.754 1.00 93.94 277 ARG A C 1
ATOM 2044 O O . ARG A 1 277 ? -12.234 -6.928 3.284 1.00 93.94 277 ARG A O 1
ATOM 2051 N N . PHE A 1 278 ? -12.325 -5.559 5.069 1.00 94.50 278 PHE A N 1
ATOM 2052 C CA . PHE A 1 278 ? -12.493 -6.572 6.125 1.00 94.50 278 PHE A CA 1
ATOM 2053 C C . PHE A 1 278 ? -11.598 -7.825 5.993 1.00 94.50 278 PHE A C 1
ATOM 2055 O O . PHE A 1 278 ? -12.049 -8.954 6.165 1.00 94.50 278 PHE A O 1
ATOM 2062 N N . GLY A 1 279 ? -10.314 -7.634 5.672 1.00 92.62 279 GLY A N 1
ATOM 2063 C CA . GLY A 1 279 ? -9.369 -8.741 5.498 1.00 92.62 279 GLY A CA 1
ATOM 2064 C C . GLY A 1 279 ? -8.988 -9.445 6.807 1.00 92.62 279 GLY A C 1
ATOM 2065 O O . GLY A 1 279 ? -8.951 -8.825 7.868 1.00 92.62 279 GLY A O 1
ATOM 2066 N N . GLU A 1 280 ? -8.619 -10.722 6.691 1.00 93.19 280 GLU A N 1
ATOM 2067 C CA . GLU A 1 280 ? -8.239 -11.671 7.757 1.00 93.19 280 GLU A CA 1
ATOM 2068 C C . GLU A 1 280 ? -7.541 -11.062 8.994 1.00 93.19 280 GLU A C 1
ATOM 2070 O O . GLU A 1 280 ? -7.974 -11.286 10.124 1.00 93.19 280 GLU A O 1
ATOM 2075 N N . ASN A 1 281 ? -6.477 -10.270 8.802 1.00 91.56 281 ASN A N 1
ATOM 2076 C CA . ASN A 1 281 ? -5.683 -9.682 9.894 1.00 91.56 281 ASN A CA 1
ATOM 2077 C C . ASN A 1 281 ? -6.437 -8.639 10.741 1.00 91.56 281 ASN A C 1
ATOM 2079 O O . ASN A 1 281 ? -6.033 -8.364 11.869 1.00 91.56 281 ASN A O 1
ATOM 2083 N N . MET A 1 282 ? -7.498 -8.043 10.193 1.00 92.06 282 MET A N 1
ATOM 2084 C CA . MET A 1 282 ? -8.359 -7.057 10.852 1.00 92.06 282 MET A CA 1
ATOM 2085 C C . MET A 1 282 ? -9.628 -7.705 11.430 1.00 92.06 282 MET A C 1
ATOM 2087 O O . MET A 1 282 ? -10.162 -7.219 12.420 1.00 92.06 282 MET A O 1
ATOM 2091 N N . THR A 1 283 ? -10.080 -8.831 10.876 1.00 95.12 283 THR A N 1
ATOM 2092 C CA . THR A 1 283 ? -11.251 -9.584 11.363 1.00 95.12 283 THR A CA 1
ATOM 2093 C C . THR A 1 283 ? -10.893 -10.765 12.275 1.00 95.12 283 THR A C 1
ATOM 2095 O O . THR A 1 283 ? -11.771 -11.551 12.629 1.00 95.12 283 THR A O 1
ATOM 2098 N N . ASP A 1 284 ? -9.613 -10.897 12.650 1.00 94.88 284 ASP A N 1
ATOM 2099 C CA . ASP A 1 284 ? -9.037 -12.008 13.429 1.00 94.88 284 ASP A CA 1
ATOM 2100 C C . ASP A 1 284 ? -9.405 -13.386 12.852 1.00 94.88 284 ASP A C 1
ATOM 2102 O O . ASP A 1 284 ? -9.949 -14.250 13.540 1.00 94.88 284 ASP A O 1
ATOM 2106 N N . GLY A 1 285 ? -9.170 -13.568 11.550 1.00 94.38 285 GLY A N 1
ATOM 2107 C CA . GLY A 1 285 ? -9.575 -14.781 10.835 1.00 94.38 285 GLY A CA 1
ATOM 2108 C C . GLY A 1 285 ? -11.083 -14.868 10.592 1.00 94.38 285 GLY A C 1
ATOM 2109 O O . GLY A 1 285 ? -11.641 -15.959 10.648 1.00 94.38 285 GLY A O 1
ATOM 2110 N N . TYR A 1 286 ? -11.741 -13.729 10.336 1.00 96.44 286 TYR A N 1
ATOM 2111 C CA . TYR A 1 286 ? -13.196 -13.619 10.133 1.00 96.44 286 TYR A CA 1
ATOM 2112 C C . TYR A 1 286 ? -14.032 -14.072 11.347 1.00 96.44 286 TYR A C 1
ATOM 2114 O O . TYR A 1 286 ? -15.149 -14.555 11.189 1.00 96.44 286 TYR A O 1
ATOM 2122 N N . SER A 1 287 ? -13.497 -13.903 12.564 1.00 96.06 287 SER A N 1
ATOM 2123 C CA . SER A 1 287 ? -14.116 -14.356 13.821 1.00 96.06 287 SER A CA 1
ATOM 2124 C C . SER A 1 287 ? -14.711 -13.238 14.691 1.00 96.06 287 SER A C 1
ATOM 2126 O O . SER A 1 287 ? -15.484 -13.526 15.604 1.00 96.06 287 SER A O 1
ATOM 2128 N N . LEU A 1 288 ? -14.381 -11.965 14.426 1.00 96.88 288 LEU A N 1
ATOM 2129 C CA . LEU A 1 288 ? -14.907 -10.817 15.191 1.00 96.88 288 LEU A CA 1
ATOM 2130 C C . LEU A 1 288 ? -16.307 -10.358 14.752 1.00 96.88 288 LEU A C 1
ATOM 2132 O O . LEU A 1 288 ? -16.983 -9.670 15.514 1.00 96.88 288 LEU A O 1
ATOM 2136 N N . LEU A 1 289 ? -16.724 -10.722 13.537 1.00 97.12 289 LEU A N 1
ATOM 2137 C CA . LEU A 1 289 ? -17.980 -10.329 12.894 1.00 97.12 289 LEU A CA 1
ATOM 2138 C C . LEU A 1 289 ? -18.606 -11.573 12.245 1.00 97.12 289 LEU A C 1
ATOM 2140 O O . LEU A 1 289 ? -17.884 -12.370 11.642 1.00 97.12 289 LEU A O 1
ATOM 2144 N N . GLU A 1 290 ? -19.926 -11.735 12.345 1.00 97.50 290 GLU A N 1
ATOM 2145 C CA . GLU A 1 290 ? -20.651 -12.869 11.748 1.00 97.50 290 GLU A CA 1
ATOM 2146 C C . GLU A 1 290 ? -20.744 -12.723 10.213 1.00 97.50 290 GLU A C 1
ATOM 2148 O O . GLU A 1 290 ? -20.902 -11.621 9.693 1.00 97.50 290 GLU A O 1
ATOM 2153 N N . VAL A 1 291 ? -20.570 -13.830 9.479 1.00 96.81 291 VAL A N 1
ATOM 2154 C CA . VAL A 1 291 ? -20.492 -13.871 8.003 1.00 96.81 291 VAL A CA 1
ATOM 2155 C C . VAL A 1 291 ? -21.704 -14.631 7.444 1.00 96.81 291 VAL A C 1
ATOM 2157 O O . VAL A 1 291 ? -21.946 -15.751 7.899 1.00 96.81 291 VAL A O 1
ATOM 2160 N N . PRO A 1 292 ? -22.430 -14.112 6.432 1.00 96.62 292 PRO A N 1
ATOM 2161 C CA . PRO A 1 292 ? -22.258 -12.806 5.787 1.00 96.62 292 PRO A CA 1
ATOM 2162 C C . PRO A 1 292 ? -22.976 -11.658 6.515 1.00 96.62 292 PRO A C 1
ATOM 2164 O O . PRO A 1 292 ? -22.766 -10.504 6.160 1.00 96.62 292 PRO A O 1
ATOM 2167 N N . GLU A 1 293 ? -23.830 -11.950 7.494 1.00 97.25 293 GLU A N 1
ATOM 2168 C CA . GLU A 1 293 ? -24.663 -10.966 8.196 1.00 97.25 293 GLU A CA 1
ATOM 2169 C C . GLU A 1 293 ? -24.029 -10.606 9.554 1.00 97.25 293 GLU A C 1
ATOM 2171 O O . GLU A 1 293 ? -24.136 -11.393 10.499 1.00 97.25 293 GLU A O 1
ATOM 2176 N N . PRO A 1 294 ? -23.345 -9.451 9.685 1.00 97.56 294 PRO A N 1
ATOM 2177 C CA . PRO A 1 294 ? -22.826 -8.998 10.969 1.00 97.56 294 PRO A CA 1
ATOM 2178 C C . PRO A 1 294 ? -23.973 -8.554 11.888 1.00 97.56 294 PRO A C 1
ATOM 2180 O O . PRO A 1 294 ? -24.990 -8.031 11.437 1.00 97.56 294 PRO A O 1
ATOM 2183 N N . ARG A 1 295 ? -23.786 -8.691 13.206 1.00 97.75 295 ARG A N 1
ATOM 2184 C CA . ARG A 1 295 ? -24.746 -8.177 14.208 1.00 97.75 295 ARG A CA 1
ATOM 2185 C C . ARG A 1 295 ? -24.765 -6.656 14.281 1.00 97.75 295 ARG A C 1
ATOM 2187 O O . ARG A 1 295 ? -25.735 -6.067 14.746 1.00 97.75 295 ARG A O 1
ATOM 2194 N N . GLN A 1 296 ? -23.650 -6.049 13.899 1.00 98.31 296 GLN A N 1
ATOM 2195 C CA . GLN A 1 296 ? -23.420 -4.620 13.921 1.00 98.31 296 GLN A CA 1
ATOM 2196 C C . GLN A 1 296 ? -24.062 -3.968 12.698 1.00 98.31 296 GLN A C 1
ATOM 2198 O O . GLN A 1 296 ? -23.970 -4.498 11.590 1.00 98.31 296 GLN A O 1
ATOM 2203 N N . LYS A 1 297 ? -24.631 -2.772 12.868 1.00 98.75 297 LYS A N 1
ATOM 2204 C CA . LYS A 1 297 ? -25.036 -1.930 11.741 1.00 98.75 297 LYS A CA 1
ATOM 2205 C C . LYS A 1 297 ? -23.779 -1.459 11.004 1.00 98.75 297 LYS A C 1
ATOM 2207 O O . LYS A 1 297 ? -23.087 -0.557 11.475 1.00 98.75 297 LYS A O 1
ATOM 2212 N N . VAL A 1 298 ? -23.437 -2.086 9.881 1.00 98.69 298 VAL A N 1
ATOM 2213 C CA . VAL A 1 298 ? -22.233 -1.730 9.111 1.00 98.69 298 VAL A CA 1
ATOM 2214 C C . VAL A 1 298 ? -22.591 -0.722 8.020 1.00 98.69 298 VAL A C 1
ATOM 2216 O O . VAL A 1 298 ? -23.347 -1.039 7.103 1.00 98.69 298 VAL A O 1
ATOM 2219 N N . ILE A 1 299 ? -21.998 0.470 8.096 1.00 98.81 299 ILE A N 1
ATOM 2220 C CA . ILE A 1 299 ? -22.000 1.474 7.026 1.00 98.81 299 ILE A CA 1
ATOM 2221 C C . ILE A 1 299 ? -20.688 1.306 6.256 1.00 98.81 299 ILE A C 1
ATOM 2223 O O . ILE A 1 299 ? -19.630 1.717 6.733 1.00 98.81 299 ILE A O 1
ATOM 2227 N N . HIS A 1 300 ? -20.723 0.666 5.087 1.00 98.69 300 HIS A N 1
ATOM 2228 C CA . HIS A 1 300 ? -19.524 0.336 4.310 1.00 98.69 300 HIS A CA 1
ATOM 2229 C C . HIS A 1 300 ? -19.324 1.316 3.157 1.00 98.69 300 HIS A C 1
ATOM 2231 O O . HIS A 1 300 ? -19.985 1.220 2.124 1.00 98.69 300 HIS A O 1
ATOM 2237 N N . VAL A 1 301 ? -18.383 2.245 3.331 1.00 98.56 301 VAL A N 1
ATOM 2238 C CA . VAL A 1 301 ? -18.001 3.241 2.326 1.00 98.56 301 VAL A CA 1
ATOM 2239 C C . VAL A 1 301 ? -16.755 2.766 1.586 1.00 98.56 301 VAL A C 1
ATOM 2241 O O . VAL A 1 301 ? -15.687 2.600 2.188 1.00 98.56 301 VAL A O 1
ATOM 2244 N N . HIS A 1 302 ? -16.857 2.553 0.274 1.00 97.94 302 HIS A N 1
ATOM 2245 C CA . HIS A 1 302 ? -15.716 2.111 -0.524 1.00 97.94 302 HIS A CA 1
ATOM 2246 C C . HIS A 1 302 ? -15.772 2.592 -1.981 1.00 97.94 302 HIS A C 1
ATOM 2248 O O . HIS A 1 302 ? -16.796 2.490 -2.651 1.00 97.94 302 HIS A O 1
ATOM 2254 N N . VAL A 1 303 ? -14.618 3.018 -2.511 1.00 96.44 303 VAL A N 1
ATOM 2255 C CA . VAL A 1 303 ? -14.428 3.595 -3.863 1.00 96.44 303 VAL A CA 1
ATOM 2256 C C . VAL A 1 303 ? -14.687 2.608 -5.022 1.00 96.44 303 VAL A C 1
ATOM 2258 O O . VAL A 1 303 ? -14.640 2.957 -6.202 1.00 96.44 303 VAL A O 1
ATOM 2261 N N . SER A 1 304 ? -14.970 1.348 -4.696 1.00 95.31 304 SER A N 1
ATOM 2262 C CA . SER A 1 304 ? -15.377 0.303 -5.633 1.00 95.31 304 SER A CA 1
ATOM 2263 C C . SER A 1 304 ? -16.450 -0.568 -4.994 1.00 95.31 304 SER A C 1
ATOM 2265 O O . SER A 1 304 ? -16.159 -1.311 -4.052 1.00 95.31 304 SER A O 1
ATOM 2267 N N . ASP A 1 305 ? -17.648 -0.471 -5.566 1.00 94.12 305 ASP A N 1
ATOM 2268 C CA . ASP A 1 305 ? -18.681 -1.506 -5.682 1.00 94.12 305 ASP A CA 1
ATOM 2269 C C . ASP A 1 305 ? -18.228 -2.937 -5.328 1.00 94.12 305 ASP A C 1
ATOM 2271 O O . ASP A 1 305 ? -18.775 -3.549 -4.418 1.00 94.12 305 ASP A O 1
ATOM 2275 N N . ARG A 1 306 ? -17.186 -3.460 -5.989 1.00 95.00 306 ARG A N 1
ATOM 2276 C CA . ARG A 1 306 ? -16.727 -4.858 -5.888 1.00 95.00 306 ARG A CA 1
ATOM 2277 C C . ARG A 1 306 ? -16.176 -5.277 -4.527 1.00 95.00 306 ARG A C 1
ATOM 2279 O O . ARG A 1 306 ? -15.916 -6.463 -4.343 1.00 95.00 306 ARG A O 1
ATOM 2286 N N . GLU A 1 307 ? -15.928 -4.349 -3.605 1.00 96.12 307 GLU A N 1
ATOM 2287 C CA . GLU A 1 307 ? -15.542 -4.678 -2.224 1.00 96.12 307 GLU A CA 1
ATOM 2288 C C . GLU A 1 307 ? -16.707 -4.522 -1.228 1.00 96.12 307 GLU A C 1
ATOM 2290 O O . GLU A 1 307 ? -16.622 -5.070 -0.130 1.00 96.12 307 GLU A O 1
ATOM 2295 N N . ILE A 1 308 ? -17.796 -3.841 -1.606 1.00 96.88 308 ILE A N 1
ATOM 2296 C CA . ILE A 1 308 ? -19.014 -3.692 -0.795 1.00 96.88 308 ILE A CA 1
ATOM 2297 C C . ILE A 1 308 ? -19.811 -5.003 -0.863 1.00 96.88 308 ILE A C 1
ATOM 2299 O O . ILE A 1 308 ? -19.930 -5.606 -1.927 1.00 96.88 308 ILE A O 1
ATOM 2303 N N . GLY A 1 309 ? -20.316 -5.505 0.270 1.00 95.44 309 GLY A N 1
ATOM 2304 C CA . GLY A 1 309 ? -21.073 -6.771 0.316 1.00 95.44 309 GLY A CA 1
ATOM 2305 C C . GLY A 1 309 ? -20.243 -8.046 0.080 1.00 95.44 309 GLY A C 1
ATOM 2306 O O . GLY A 1 309 ? -20.770 -9.151 0.157 1.00 95.44 309 GLY A O 1
ATOM 2307 N N . LYS A 1 310 ? -18.938 -7.917 -0.198 1.00 96.50 310 LYS A N 1
ATOM 2308 C CA . LYS A 1 310 ? -18.041 -9.000 -0.647 1.00 96.50 310 LYS A CA 1
ATOM 2309 C C . LYS A 1 310 ? -17.776 -10.102 0.388 1.00 96.50 310 LYS A C 1
ATOM 2311 O O . LYS A 1 310 ? -17.418 -11.217 0.016 1.00 96.50 310 LYS A O 1
ATOM 2316 N N . VAL A 1 311 ? -17.884 -9.769 1.673 1.00 96.56 311 VAL A N 1
ATOM 2317 C CA . VAL A 1 311 ? -17.668 -10.688 2.810 1.00 96.56 311 VAL A CA 1
ATOM 2318 C C . VAL A 1 311 ? -18.772 -10.496 3.843 1.00 96.56 311 VAL A C 1
ATOM 2320 O O . VAL A 1 311 ? -19.368 -11.466 4.295 1.00 96.56 311 VAL A O 1
ATOM 2323 N N . TYR A 1 312 ? -19.059 -9.234 4.164 1.00 97.38 312 TYR A N 1
ATOM 2324 C CA . TYR A 1 312 ? -20.123 -8.815 5.065 1.00 97.38 312 TYR A CA 1
ATOM 2325 C C . TYR A 1 312 ? -21.150 -8.009 4.272 1.00 97.38 312 TYR A C 1
ATOM 2327 O O . TYR A 1 312 ? -20.769 -7.083 3.552 1.00 97.38 312 TYR A O 1
ATOM 2335 N N . ALA A 1 313 ? -22.428 -8.356 4.397 1.00 97.62 313 ALA A N 1
ATOM 2336 C CA . ALA A 1 313 ? -23.540 -7.566 3.893 1.00 97.62 313 ALA A CA 1
ATOM 2337 C C . ALA A 1 313 ? -23.698 -6.321 4.788 1.00 97.62 313 ALA A C 1
ATOM 2339 O O . ALA A 1 313 ? -23.950 -6.471 5.985 1.00 97.62 313 ALA A O 1
ATOM 2340 N N . PRO A 1 314 ? -23.505 -5.097 4.265 1.00 98.12 314 PRO A N 1
ATOM 2341 C CA . PRO A 1 314 ? -23.654 -3.893 5.067 1.00 98.12 314 PRO A CA 1
ATOM 2342 C C . PRO A 1 314 ? -25.133 -3.548 5.267 1.00 98.12 314 PRO A C 1
ATOM 2344 O O . PRO A 1 314 ? -25.973 -3.855 4.425 1.00 98.12 314 PRO A O 1
ATOM 2347 N N . THR A 1 315 ? -25.432 -2.831 6.347 1.00 98.56 315 THR A N 1
ATOM 2348 C CA . THR A 1 315 ? -26.731 -2.167 6.534 1.00 98.56 315 THR A CA 1
ATOM 2349 C C . THR A 1 315 ? -26.896 -1.025 5.534 1.00 98.56 315 THR A C 1
ATOM 2351 O O . THR A 1 315 ? -27.976 -0.854 4.983 1.00 98.56 315 THR A O 1
ATOM 2354 N N . LEU A 1 316 ? -25.809 -0.296 5.257 1.00 98.62 316 LEU A N 1
ATOM 2355 C CA . LEU A 1 316 ? -25.741 0.742 4.231 1.00 98.62 316 LEU A CA 1
ATOM 2356 C C . LEU A 1 316 ? -24.422 0.617 3.458 1.00 98.62 316 LEU A C 1
ATOM 2358 O O . LEU A 1 316 ? -23.340 0.766 4.026 1.00 98.62 316 LEU A O 1
ATOM 2362 N N . GLY A 1 317 ? -24.498 0.323 2.160 1.00 98.38 317 GLY A N 1
ATOM 2363 C CA . GLY A 1 317 ? -23.339 0.274 1.265 1.00 98.38 317 GLY A CA 1
ATOM 2364 C C . GLY A 1 317 ? -23.220 1.559 0.448 1.00 98.38 317 GLY A C 1
ATOM 2365 O O . GLY A 1 317 ? -24.065 1.816 -0.405 1.00 98.38 317 GLY A O 1
ATOM 2366 N N . VAL A 1 318 ? -22.164 2.346 0.665 1.00 98.44 318 VAL A N 1
ATOM 2367 C CA . VAL A 1 318 ? -21.952 3.629 -0.025 1.00 98.44 318 VAL A CA 1
ATOM 2368 C C . VAL A 1 318 ? -20.809 3.496 -1.031 1.00 98.44 318 VAL A C 1
ATOM 2370 O O . VAL A 1 318 ? -19.632 3.442 -0.662 1.00 98.44 318 VAL A O 1
ATOM 2373 N N . HIS A 1 319 ? -21.141 3.471 -2.326 1.00 97.94 319 HIS A N 1
ATOM 2374 C CA . HIS A 1 319 ? -20.143 3.503 -3.402 1.00 97.94 319 HIS A CA 1
ATOM 2375 C C . HIS A 1 319 ? -19.608 4.929 -3.593 1.00 97.94 319 HIS A C 1
ATOM 2377 O O . HIS A 1 319 ? -19.999 5.649 -4.506 1.00 97.94 319 HIS A O 1
ATOM 2383 N N . ALA A 1 320 ? -18.708 5.328 -2.698 1.00 97.62 320 ALA A N 1
ATOM 2384 C CA . ALA A 1 320 ? -18.036 6.620 -2.703 1.00 97.62 320 ALA A CA 1
ATOM 2385 C C . ALA A 1 320 ? -16.565 6.468 -2.315 1.00 97.62 320 ALA A C 1
ATOM 2387 O O . ALA A 1 320 ? -16.168 5.521 -1.633 1.00 97.62 320 ALA A O 1
ATOM 2388 N N . ALA A 1 321 ? -15.748 7.425 -2.734 1.00 97.25 321 ALA A N 1
ATOM 2389 C CA . ALA A 1 321 ? -14.384 7.551 -2.265 1.00 97.25 321 ALA A CA 1
ATOM 2390 C C . ALA A 1 321 ? -14.380 7.920 -0.765 1.00 97.25 321 ALA A C 1
ATOM 2392 O O . ALA A 1 321 ? -15.091 8.855 -0.381 1.00 97.25 321 ALA A O 1
ATOM 2393 N N . PRO A 1 322 ? -13.626 7.205 0.096 1.00 97.12 322 PRO A N 1
ATOM 2394 C CA . PRO A 1 322 ? -13.558 7.491 1.531 1.00 97.12 322 PRO A CA 1
ATOM 2395 C C . PRO A 1 322 ? -13.192 8.945 1.846 1.00 97.12 322 PRO A C 1
ATOM 2397 O O . PRO A 1 322 ? -13.721 9.514 2.797 1.00 97.12 322 PRO A O 1
ATOM 2400 N N . GLU A 1 323 ? -12.336 9.550 1.023 1.00 96.38 323 GLU A N 1
ATOM 2401 C CA . GLU A 1 323 ? -11.928 10.946 1.108 1.00 96.38 323 GLU A CA 1
ATOM 2402 C C . GLU A 1 323 ? -13.088 11.924 0.841 1.00 96.38 323 GLU A C 1
ATOM 2404 O O . GLU A 1 323 ? -13.292 12.856 1.620 1.00 96.38 323 GLU A O 1
ATOM 2409 N N . GLU A 1 324 ? -13.916 11.677 -0.180 1.00 97.56 324 GLU A N 1
ATOM 2410 C CA . GLU A 1 324 ? -15.086 12.516 -0.483 1.00 97.56 324 GLU A CA 1
ATOM 2411 C C . GLU A 1 324 ? -16.200 12.337 0.550 1.00 97.56 324 GLU A C 1
ATOM 2413 O O . GLU A 1 324 ? -16.805 13.316 0.985 1.00 97.56 324 GLU A O 1
ATOM 2418 N N . PHE A 1 325 ? -16.433 11.105 1.011 1.00 98.19 325 PHE A N 1
ATOM 2419 C CA . PHE A 1 325 ? -17.366 10.846 2.108 1.00 98.19 325 PHE A CA 1
ATOM 2420 C C . PHE A 1 325 ? -16.915 11.547 3.398 1.00 98.19 325 PHE A C 1
ATOM 2422 O O . PHE A 1 325 ? -17.723 12.191 4.060 1.00 98.19 325 PHE A O 1
ATOM 2429 N N . ALA A 1 326 ? -15.620 11.496 3.730 1.00 97.50 326 ALA A N 1
ATOM 2430 C CA . ALA A 1 326 ? -15.074 12.168 4.906 1.00 97.50 326 ALA A CA 1
ATOM 2431 C C . ALA A 1 326 ? -15.217 13.698 4.848 1.00 97.50 326 ALA A C 1
ATOM 2433 O O . ALA A 1 326 ? -15.477 14.310 5.883 1.00 97.50 326 ALA A O 1
ATOM 2434 N N . ARG A 1 327 ? -15.082 14.323 3.666 1.00 97.06 327 ARG A N 1
ATOM 2435 C CA . ARG A 1 327 ? -15.363 15.762 3.483 1.00 97.06 327 ARG A CA 1
ATOM 2436 C C . ARG A 1 327 ? -16.858 16.094 3.558 1.00 97.06 327 ARG A C 1
ATOM 2438 O O . ARG A 1 327 ? -17.197 17.194 3.985 1.00 97.06 327 ARG A O 1
ATOM 2445 N N . ALA A 1 328 ? -17.733 15.168 3.165 1.00 97.56 328 ALA A N 1
ATOM 2446 C CA . ALA A 1 328 ? -19.182 15.365 3.147 1.00 97.56 328 ALA A CA 1
ATOM 2447 C C . ALA A 1 328 ? -19.872 15.213 4.520 1.00 97.56 328 ALA A C 1
ATOM 2449 O O . ALA A 1 328 ? -21.033 15.591 4.647 1.00 97.56 328 ALA A O 1
ATOM 2450 N N . LEU A 1 329 ? -19.191 14.694 5.551 1.00 95.44 329 LEU A N 1
ATOM 2451 C CA . LEU A 1 329 ? -19.741 14.553 6.908 1.00 95.44 329 LEU A CA 1
ATOM 2452 C C . LEU A 1 329 ? -19.990 15.924 7.571 1.00 95.44 329 LEU A C 1
ATOM 2454 O O . LEU A 1 329 ? -19.065 16.581 8.058 1.00 95.44 329 LEU A O 1
ATOM 2458 N N . THR A 1 330 ? -21.253 16.355 7.611 1.00 85.62 330 THR A N 1
ATOM 2459 C CA . THR A 1 330 ? -21.671 17.654 8.163 1.00 85.62 330 THR A CA 1
ATOM 2460 C C . THR A 1 330 ? -22.132 17.567 9.618 1.00 85.62 330 THR A C 1
ATOM 2462 O O . THR A 1 330 ? -23.215 17.062 9.905 1.00 85.62 330 THR A O 1
ATOM 2465 N N . GLY A 1 331 ? -21.359 18.168 10.526 1.00 88.50 331 GLY A N 1
ATOM 2466 C CA . GLY A 1 331 ? -21.696 18.259 11.953 1.00 88.50 331 GLY A CA 1
ATOM 2467 C C . GLY A 1 331 ? -21.436 16.964 12.741 1.00 88.50 331 GLY A C 1
ATOM 2468 O O . GLY A 1 331 ? -21.081 15.943 12.154 1.00 88.50 331 GLY A O 1
ATOM 2469 N N . PRO A 1 332 ? -21.546 17.006 14.081 1.00 96.38 332 PRO A N 1
ATOM 2470 C CA . PRO A 1 332 ? -21.407 15.825 14.925 1.00 96.38 332 PRO A CA 1
ATOM 2471 C C . PRO A 1 332 ? -22.725 15.053 15.064 1.00 96.38 332 PRO A C 1
ATOM 2473 O O . PRO A 1 332 ? -23.802 15.650 15.065 1.00 96.38 332 PRO A O 1
ATOM 2476 N N . VAL A 1 333 ? -22.628 13.744 15.298 1.00 97.19 333 VAL A N 1
ATOM 2477 C CA . VAL A 1 333 ? -23.694 12.971 15.968 1.00 97.19 333 VAL A CA 1
ATOM 2478 C C . VAL A 1 333 ? -23.426 12.927 17.476 1.00 97.19 333 VAL A C 1
ATOM 2480 O O . VAL A 1 333 ? -22.288 13.101 17.908 1.00 97.19 333 VAL A O 1
ATOM 2483 N N . THR A 1 334 ? -24.451 12.702 18.300 1.00 96.62 334 THR A N 1
ATOM 2484 C CA . THR A 1 334 ? -24.312 12.732 19.772 1.00 96.62 334 THR A CA 1
ATOM 2485 C C . THR A 1 334 ? -25.026 11.568 20.451 1.00 96.62 334 THR A C 1
ATOM 2487 O O . THR A 1 334 ? -26.120 11.194 20.043 1.00 96.62 334 THR A O 1
ATOM 2490 N N . GLY A 1 335 ? -24.453 10.999 21.513 1.00 95.31 335 GLY A N 1
AT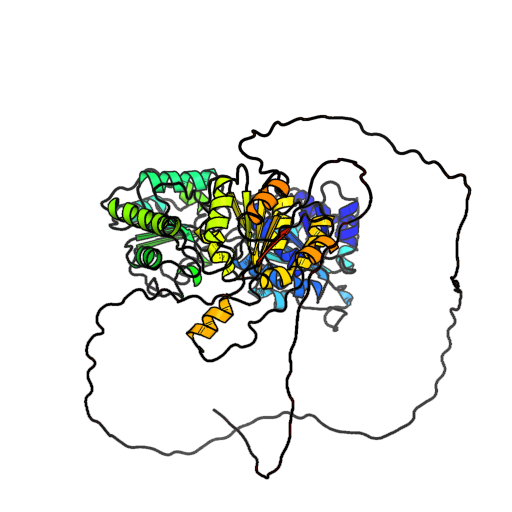OM 2491 C CA . GLY A 1 335 ? -25.075 9.868 22.203 1.00 95.31 335 GLY A CA 1
ATOM 2492 C C . GLY A 1 335 ? -24.320 9.388 23.446 1.00 95.31 335 GLY A C 1
ATOM 2493 O O . GLY A 1 335 ? -23.355 10.023 23.877 1.00 95.31 335 GLY A O 1
ATOM 2494 N N . PRO A 1 336 ? -24.757 8.274 24.062 1.00 96.12 336 PRO A N 1
ATOM 2495 C CA . PRO A 1 336 ? -24.326 7.843 25.399 1.00 96.12 336 PRO A CA 1
ATOM 2496 C C . PRO A 1 336 ? -22.928 7.184 25.454 1.00 96.12 336 PRO A C 1
ATOM 2498 O O . PRO A 1 336 ? -22.571 6.563 26.455 1.00 96.12 336 PRO A O 1
ATOM 2501 N N . TRP A 1 337 ? -22.117 7.308 24.401 1.00 97.69 337 TRP A N 1
ATOM 2502 C CA . TRP A 1 337 ? -20.898 6.518 24.181 1.00 97.69 337 TRP A CA 1
ATOM 2503 C C . TRP A 1 337 ? -19.585 7.148 24.686 1.00 97.69 337 TRP A C 1
ATOM 2505 O O . TRP A 1 337 ? -18.516 6.579 24.463 1.00 97.69 337 TRP A O 1
ATOM 2515 N N . ALA A 1 338 ? -19.615 8.272 25.408 1.00 97.25 338 ALA A N 1
ATOM 2516 C CA . ALA A 1 338 ? -18.391 8.912 25.919 1.00 97.25 338 ALA A CA 1
ATOM 2517 C C . ALA A 1 338 ? -17.520 7.948 26.760 1.00 97.25 338 ALA A C 1
ATOM 2519 O O . ALA A 1 338 ? -16.318 7.815 26.532 1.00 97.25 338 ALA A O 1
ATOM 2520 N N . ALA A 1 339 ? -18.138 7.165 27.655 1.00 98.06 339 ALA A N 1
ATOM 2521 C CA . ALA A 1 339 ? -17.447 6.148 28.458 1.00 98.06 339 ALA A CA 1
ATOM 2522 C C . ALA A 1 339 ? -16.887 4.974 27.621 1.00 98.06 339 ALA A C 1
ATOM 2524 O O . ALA A 1 339 ? -15.886 4.355 27.994 1.00 98.06 339 ALA A O 1
ATOM 2525 N N . TRP A 1 340 ? -17.504 4.675 26.474 1.00 98.31 340 TRP A N 1
ATOM 2526 C CA . TRP A 1 340 ? -17.035 3.673 25.510 1.00 98.31 340 TRP A CA 1
ATOM 2527 C C . TRP A 1 340 ? -15.770 4.167 24.792 1.00 98.31 340 TRP A C 1
ATOM 2529 O O . TRP A 1 340 ? -14.758 3.460 24.787 1.00 98.31 340 TRP A O 1
ATOM 2539 N N . ARG A 1 341 ? -15.762 5.422 24.315 1.00 98.12 341 ARG A N 1
ATOM 2540 C CA . ARG A 1 341 ? -14.567 6.081 23.759 1.00 98.12 341 ARG A CA 1
ATOM 2541 C C . ARG A 1 341 ? -13.444 6.207 24.786 1.00 98.12 341 ARG A C 1
ATOM 2543 O O . ARG A 1 341 ? -12.289 5.926 24.466 1.00 98.12 341 ARG A O 1
ATOM 2550 N N . GLU A 1 342 ? -13.761 6.594 26.020 1.00 98.31 342 GLU A N 1
ATOM 2551 C CA . GLU A 1 342 ? -12.783 6.708 27.112 1.00 98.31 342 GLU A CA 1
ATOM 2552 C C . GLU A 1 342 ? -12.123 5.375 27.438 1.00 98.31 342 GLU A C 1
ATOM 2554 O O . GLU A 1 342 ? -10.897 5.315 27.532 1.00 98.31 342 GLU A O 1
ATOM 2559 N N . THR A 1 343 ? -12.907 4.299 27.527 1.00 98.44 343 THR A N 1
ATOM 2560 C CA . THR A 1 343 ? -12.380 2.946 27.743 1.00 98.44 343 THR A CA 1
ATOM 2561 C C . THR A 1 343 ? -11.467 2.528 26.588 1.00 98.44 343 THR A C 1
ATOM 2563 O O . THR A 1 343 ? -10.324 2.137 26.822 1.00 98.44 343 THR A O 1
ATOM 2566 N N . ALA A 1 344 ? -11.910 2.706 25.338 1.00 98.25 344 ALA A N 1
ATOM 2567 C CA . ALA A 1 344 ? -11.127 2.385 24.144 1.00 98.25 344 ALA A CA 1
ATOM 2568 C C . ALA A 1 344 ? -9.781 3.139 24.089 1.00 98.25 344 ALA A C 1
ATOM 2570 O O . ALA A 1 344 ? -8.731 2.550 23.810 1.00 98.25 344 ALA A O 1
ATOM 2571 N N . ARG A 1 345 ? -9.786 4.440 24.413 1.00 97.75 345 ARG A N 1
ATOM 2572 C CA . ARG A 1 345 ? -8.575 5.272 24.476 1.00 97.75 345 ARG A CA 1
ATOM 2573 C C . ARG A 1 345 ? -7.659 4.872 25.636 1.00 97.75 345 ARG A C 1
ATOM 2575 O O . ARG A 1 345 ? -6.439 4.834 25.459 1.00 97.75 345 ARG A O 1
ATOM 2582 N N . ALA A 1 346 ? -8.224 4.566 26.804 1.00 97.69 346 ALA A N 1
ATOM 2583 C CA . ALA A 1 346 ? -7.478 4.146 27.987 1.00 97.69 346 ALA A CA 1
ATOM 2584 C C . ALA A 1 346 ? -6.811 2.773 27.802 1.00 97.69 346 ALA A C 1
ATOM 2586 O O . ALA A 1 346 ? -5.675 2.593 28.242 1.00 97.69 346 ALA A O 1
ATOM 2587 N N . ASP A 1 347 ? -7.463 1.836 27.108 1.00 96.19 347 ASP A N 1
ATOM 2588 C CA . ASP A 1 347 ? -6.885 0.536 26.759 1.00 96.19 347 ASP A CA 1
ATOM 2589 C C . ASP A 1 347 ? -5.759 0.662 25.724 1.00 96.19 347 ASP A C 1
ATOM 2591 O O . ASP A 1 347 ? -4.713 0.028 25.880 1.00 96.19 347 ASP A O 1
ATOM 2595 N N . TYR A 1 348 ? -5.921 1.516 24.705 1.00 95.12 348 TYR A N 1
ATOM 2596 C CA . TYR A 1 348 ? -4.866 1.803 23.725 1.00 95.12 348 TYR A CA 1
ATOM 2597 C C . TYR A 1 348 ? -3.607 2.386 24.385 1.00 95.12 348 TYR A C 1
ATOM 2599 O O . TYR A 1 348 ? -2.511 1.839 24.233 1.00 95.12 348 TYR A O 1
ATOM 2607 N N . LEU A 1 349 ? -3.759 3.463 25.164 1.00 94.31 349 LEU A N 1
ATOM 2608 C CA . LEU A 1 349 ? -2.640 4.078 25.886 1.00 94.31 349 LEU A CA 1
ATOM 2609 C C . LEU A 1 349 ? -2.070 3.117 26.939 1.00 94.31 349 LEU A C 1
ATOM 2611 O O . LEU A 1 349 ? -0.856 2.955 27.039 1.00 94.31 349 LEU A O 1
ATOM 2615 N N . GLY A 1 350 ? -2.933 2.393 27.655 1.00 92.31 350 GLY A N 1
ATOM 2616 C CA . GLY A 1 350 ? -2.543 1.370 28.621 1.00 92.31 350 GLY A CA 1
ATOM 2617 C C . GLY A 1 350 ? -1.709 0.239 28.012 1.00 92.31 350 GLY A C 1
ATOM 2618 O O . GLY A 1 350 ? -0.792 -0.244 28.674 1.00 92.31 350 GLY A O 1
ATOM 2619 N N . PHE A 1 351 ? -1.962 -0.155 26.760 1.00 86.19 351 PHE A N 1
ATOM 2620 C CA . PHE A 1 351 ? -1.145 -1.149 26.057 1.00 86.19 351 PHE A CA 1
ATOM 2621 C C . PHE A 1 351 ? 0.266 -0.628 25.732 1.00 86.19 351 PHE A C 1
ATOM 2623 O O . PHE A 1 351 ? 1.231 -1.393 25.775 1.00 86.19 351 PHE A O 1
ATOM 2630 N N . ILE A 1 352 ? 0.400 0.667 25.427 1.00 86.75 352 ILE A N 1
ATOM 2631 C CA . ILE A 1 352 ? 1.685 1.314 25.128 1.00 86.75 352 ILE A CA 1
ATOM 2632 C C . ILE A 1 352 ? 2.481 1.556 26.415 1.00 86.75 352 ILE A C 1
ATOM 2634 O O . ILE A 1 352 ? 3.629 1.126 26.524 1.00 86.75 352 ILE A O 1
ATOM 2638 N N . ASP A 1 353 ? 1.869 2.221 27.393 1.00 85.81 353 ASP A N 1
ATOM 2639 C CA . ASP A 1 353 ? 2.564 2.780 28.556 1.00 85.81 353 ASP A CA 1
ATOM 2640 C C . ASP A 1 353 ? 2.809 1.746 29.671 1.00 85.81 353 ASP A C 1
ATOM 2642 O O . ASP A 1 353 ? 3.652 1.958 30.542 1.00 85.81 353 ASP A O 1
ATOM 2646 N N . ARG A 1 354 ? 2.107 0.601 29.644 1.00 85.19 354 ARG A N 1
ATOM 2647 C CA . ARG A 1 354 ? 2.284 -0.519 30.596 1.00 85.19 354 ARG A CA 1
ATOM 2648 C C . ARG A 1 354 ? 2.994 -1.728 29.975 1.00 85.19 354 ARG A C 1
ATOM 2650 O O . ARG A 1 354 ? 2.973 -2.817 30.554 1.00 85.19 354 ARG A O 1
ATOM 2657 N N . ALA A 1 355 ? 3.601 -1.567 28.799 1.00 84.31 355 ALA A N 1
ATOM 2658 C CA . ALA A 1 355 ? 4.330 -2.638 28.130 1.00 84.31 355 ALA A CA 1
ATOM 2659 C C . ALA A 1 355 ? 5.522 -3.120 28.989 1.00 84.31 355 ALA A C 1
ATOM 2661 O O . ALA A 1 355 ? 6.346 -2.304 29.408 1.00 84.31 355 ALA A O 1
ATOM 2662 N N . PRO A 1 356 ? 5.643 -4.432 29.277 1.00 84.56 356 PRO A N 1
ATOM 2663 C CA . PRO A 1 356 ? 6.698 -4.937 30.145 1.00 84.56 356 PRO A CA 1
ATOM 2664 C C . PRO A 1 356 ? 8.069 -4.877 29.464 1.00 84.56 356 PRO A C 1
ATOM 2666 O O . PRO A 1 356 ? 8.187 -5.094 28.254 1.00 84.56 356 PRO A O 1
ATOM 2669 N N . ALA A 1 357 ? 9.113 -4.667 30.271 1.00 83.31 357 ALA A N 1
ATOM 2670 C CA . ALA A 1 357 ? 10.499 -4.735 29.817 1.00 83.31 357 ALA A CA 1
ATOM 2671 C C . ALA A 1 357 ? 10.786 -6.085 29.134 1.00 83.31 357 ALA A C 1
ATOM 2673 O O . ALA A 1 357 ? 10.419 -7.152 29.637 1.00 83.31 357 ALA A O 1
ATOM 2674 N N . GLN A 1 358 ? 11.411 -6.039 27.962 1.00 83.00 358 GLN A N 1
ATOM 2675 C CA . GLN A 1 358 ? 11.536 -7.193 27.078 1.00 83.00 358 GLN A CA 1
ATOM 2676 C C . GLN A 1 358 ? 12.644 -8.153 27.552 1.00 83.00 358 GLN A C 1
ATOM 2678 O O . GLN A 1 358 ? 13.737 -7.710 27.913 1.00 83.00 358 GLN A O 1
ATOM 2683 N N . PRO A 1 359 ? 12.421 -9.483 27.520 1.00 76.56 359 PRO A N 1
ATOM 2684 C CA . PRO A 1 359 ? 13.413 -10.466 27.948 1.00 76.56 359 PRO A CA 1
ATOM 2685 C C . PRO A 1 359 ? 14.546 -10.602 26.915 1.00 76.56 359 PRO A C 1
ATOM 2687 O O . PRO A 1 359 ? 14.518 -11.465 26.037 1.00 76.56 359 PRO A O 1
ATOM 2690 N N . GLY A 1 360 ? 15.569 -9.754 27.020 1.00 79.19 360 GLY A N 1
ATOM 2691 C CA . GLY A 1 360 ? 16.728 -9.788 26.131 1.00 79.19 360 GLY A CA 1
ATOM 2692 C C . GLY A 1 360 ? 17.803 -8.745 26.462 1.00 79.19 360 GLY A C 1
ATOM 2693 O O . GLY A 1 360 ? 17.652 -7.956 27.390 1.00 79.19 360 GLY A O 1
ATOM 2694 N N . PRO A 1 361 ? 18.915 -8.722 25.703 1.00 78.94 361 PRO A N 1
ATOM 2695 C CA . PRO A 1 361 ? 19.977 -7.718 25.837 1.00 78.94 361 PRO A CA 1
ATOM 2696 C C . PRO A 1 361 ? 19.690 -6.415 25.056 1.00 78.94 361 PRO A C 1
ATOM 2698 O O . PRO A 1 361 ? 20.557 -5.545 24.978 1.00 78.94 361 PRO A O 1
ATOM 2701 N N . VAL A 1 362 ? 18.515 -6.309 24.430 1.00 84.00 362 VAL A N 1
ATOM 2702 C CA . VAL A 1 362 ? 17.987 -5.137 23.720 1.00 84.00 362 VAL A CA 1
ATOM 2703 C C . VAL A 1 362 ? 16.489 -5.100 23.999 1.00 84.00 362 VAL A C 1
ATOM 2705 O O . VAL A 1 362 ? 15.818 -6.107 23.778 1.00 84.00 362 VAL A O 1
ATOM 2708 N N . ASP A 1 363 ? 15.971 -3.959 24.448 1.00 88.88 363 ASP A N 1
ATOM 2709 C CA . ASP A 1 363 ? 14.536 -3.762 24.641 1.00 88.88 363 ASP A CA 1
ATOM 2710 C C . ASP A 1 363 ? 13.951 -2.945 23.480 1.00 88.88 363 ASP A C 1
ATOM 2712 O O . ASP A 1 363 ? 14.240 -1.759 23.316 1.00 88.88 363 ASP A O 1
ATOM 2716 N N . MET A 1 364 ? 13.124 -3.589 22.652 1.00 89.69 364 MET A N 1
ATOM 2717 C CA . MET A 1 364 ? 12.514 -2.939 21.491 1.00 89.69 364 MET A CA 1
ATOM 2718 C C . MET A 1 364 ? 11.385 -1.955 21.847 1.00 89.69 364 MET A C 1
ATOM 2720 O O . MET A 1 364 ? 11.109 -1.060 21.049 1.00 89.69 364 MET A O 1
ATOM 2724 N N . VAL A 1 365 ? 10.775 -2.054 23.034 1.00 89.69 365 VAL A N 1
ATOM 2725 C CA . VAL A 1 365 ? 9.825 -1.049 23.546 1.00 89.69 365 VAL A CA 1
ATOM 2726 C C . VAL A 1 365 ? 10.595 0.221 23.907 1.00 89.69 365 VAL A C 1
ATOM 2728 O O . VAL A 1 365 ? 10.247 1.306 23.441 1.00 89.69 365 VAL A O 1
ATOM 2731 N N . ALA A 1 366 ? 11.704 0.082 24.643 1.00 88.38 366 ALA A N 1
ATOM 2732 C CA . ALA A 1 366 ? 12.581 1.202 24.991 1.00 88.38 366 ALA A CA 1
ATOM 2733 C C . ALA A 1 366 ? 13.220 1.859 23.751 1.00 88.38 366 ALA A C 1
ATOM 2735 O O . ALA A 1 366 ? 13.334 3.083 23.690 1.00 88.38 366 ALA A O 1
ATOM 2736 N N . VAL A 1 367 ? 13.584 1.067 22.733 1.00 89.62 367 VAL A N 1
ATOM 2737 C CA . VAL A 1 367 ? 14.037 1.566 21.420 1.00 89.62 367 VAL A CA 1
ATOM 2738 C C . VAL A 1 367 ? 12.955 2.401 20.729 1.00 89.62 367 VAL A C 1
ATOM 2740 O O . VAL A 1 367 ? 13.252 3.505 20.277 1.00 89.62 367 VAL A O 1
ATOM 2743 N N . CYS A 1 368 ? 11.710 1.917 20.661 1.00 89.81 368 CYS A N 1
ATOM 2744 C CA . CYS A 1 368 ? 10.622 2.656 20.012 1.00 89.81 368 CYS A CA 1
ATOM 2745 C C . CYS A 1 368 ? 10.257 3.937 20.777 1.00 89.81 368 CYS A C 1
ATOM 2747 O O . CYS A 1 368 ? 10.049 4.973 20.150 1.00 89.81 368 CYS A O 1
ATOM 2749 N N . ALA A 1 369 ? 10.255 3.908 22.114 1.00 88.19 369 ALA A N 1
ATOM 2750 C CA . ALA A 1 369 ? 10.072 5.105 22.934 1.00 88.19 369 ALA A CA 1
ATOM 2751 C C . ALA A 1 369 ? 11.191 6.139 22.695 1.00 88.19 369 ALA A C 1
ATOM 2753 O O . ALA A 1 369 ? 10.902 7.295 22.394 1.00 88.19 369 ALA A O 1
ATOM 2754 N N . TRP A 1 370 ? 12.460 5.712 22.716 1.00 89.00 370 TRP A N 1
ATOM 2755 C CA . TRP A 1 370 ? 13.613 6.593 22.481 1.00 89.00 370 TRP A CA 1
ATOM 2756 C C . TRP A 1 370 ? 13.609 7.239 21.086 1.00 89.00 370 TRP A C 1
ATOM 2758 O O . TRP A 1 370 ? 14.024 8.392 20.948 1.00 89.00 370 TRP A O 1
ATOM 2768 N N . LEU A 1 371 ? 13.146 6.501 20.067 1.00 89.38 371 LEU A N 1
ATOM 2769 C CA . LEU A 1 371 ? 12.942 6.999 18.703 1.00 89.38 371 LEU A CA 1
ATOM 2770 C C . LEU A 1 371 ? 11.801 8.026 18.658 1.00 89.38 371 LEU A C 1
ATOM 2772 O O . LEU A 1 371 ? 11.993 9.131 18.158 1.00 89.38 371 LEU A O 1
ATOM 2776 N N . ARG A 1 372 ? 10.640 7.696 19.235 1.00 85.69 372 ARG A N 1
ATOM 2777 C CA . ARG A 1 372 ? 9.453 8.567 19.313 1.00 85.69 372 ARG A CA 1
ATOM 2778 C C . ARG A 1 372 ? 9.720 9.894 20.038 1.00 85.69 372 ARG A C 1
ATOM 2780 O O . ARG A 1 372 ? 9.108 10.895 19.700 1.00 85.69 372 ARG A O 1
ATOM 2787 N N . GLU A 1 373 ? 10.641 9.914 21.000 1.00 86.31 373 GLU A N 1
ATOM 2788 C CA . GLU A 1 373 ? 11.108 11.131 21.689 1.00 86.31 373 GLU A CA 1
ATOM 2789 C C . GLU A 1 373 ? 11.985 12.064 20.827 1.00 86.31 373 GLU A C 1
ATOM 2791 O O . GLU A 1 373 ? 12.226 13.198 21.234 1.00 86.31 373 GLU A O 1
ATOM 2796 N N . ARG A 1 374 ? 12.545 11.587 19.704 1.00 86.12 374 ARG A N 1
ATOM 2797 C CA . ARG A 1 374 ? 13.615 12.285 18.951 1.00 86.12 374 ARG A CA 1
ATOM 2798 C C . ARG A 1 374 ? 13.352 12.464 17.465 1.00 86.12 374 ARG A C 1
ATOM 2800 O O . ARG A 1 374 ? 14.076 13.215 16.819 1.00 86.12 374 ARG A O 1
ATOM 2807 N N . LEU A 1 375 ? 12.350 11.788 16.918 1.00 85.38 375 LEU A N 1
ATOM 2808 C CA . LEU A 1 375 ? 11.933 11.976 15.536 1.00 85.38 375 LEU A CA 1
ATOM 2809 C C . LEU A 1 375 ? 11.076 13.238 15.432 1.00 85.38 375 LEU A C 1
ATOM 2811 O O . LEU A 1 375 ? 10.029 13.346 16.067 1.00 85.38 375 LEU A O 1
ATOM 2815 N N . ALA A 1 376 ? 11.560 14.190 14.642 1.00 75.12 376 ALA A N 1
ATOM 2816 C CA . ALA A 1 376 ? 10.947 15.486 14.396 1.00 75.12 376 ALA A CA 1
ATOM 2817 C C . ALA A 1 376 ? 10.952 15.776 12.887 1.00 75.12 376 ALA A C 1
ATOM 2819 O O . ALA A 1 376 ? 11.798 15.259 12.156 1.00 75.12 376 ALA A O 1
ATOM 2820 N N . GLY A 1 377 ? 10.017 16.609 12.426 1.00 82.75 377 GLY A N 1
ATOM 2821 C CA . GLY A 1 377 ? 9.797 16.838 10.995 1.00 82.75 377 GLY A CA 1
ATOM 2822 C C . GLY A 1 377 ? 9.161 15.633 10.289 1.00 82.75 377 GLY A C 1
ATOM 2823 O O . GLY A 1 377 ? 8.575 14.758 10.932 1.00 82.75 377 GLY A O 1
ATOM 2824 N N . GLU A 1 378 ? 9.256 15.595 8.958 1.00 93.38 378 GLU A N 1
ATOM 2825 C CA . GLU A 1 378 ? 8.701 14.497 8.159 1.00 93.38 378 GLU A CA 1
ATOM 2826 C C . GLU A 1 378 ? 9.457 13.187 8.436 1.00 93.38 378 GLU A C 1
ATOM 2828 O O . GLU A 1 378 ? 10.686 13.123 8.335 1.00 93.38 378 GLU A O 1
ATOM 2833 N N . THR A 1 379 ? 8.730 12.130 8.806 1.00 95.25 379 THR A N 1
ATOM 2834 C CA . THR A 1 379 ? 9.312 10.822 9.147 1.00 95.25 379 THR A CA 1
ATOM 2835 C C . THR A 1 379 ? 8.556 9.691 8.461 1.00 95.25 379 THR A C 1
ATOM 2837 O O . THR A 1 379 ? 7.359 9.513 8.677 1.00 95.25 379 THR A O 1
ATOM 2840 N N . ILE A 1 380 ? 9.262 8.869 7.685 1.00 96.94 380 ILE A N 1
ATOM 2841 C CA . ILE A 1 380 ? 8.672 7.723 6.985 1.00 96.94 380 ILE A CA 1
ATOM 2842 C C . ILE A 1 380 ? 9.210 6.438 7.610 1.00 96.94 380 ILE A C 1
ATOM 2844 O O . ILE A 1 380 ? 10.407 6.147 7.553 1.00 96.94 380 ILE A O 1
ATOM 2848 N N . LEU A 1 381 ? 8.315 5.660 8.213 1.00 97.00 381 LEU A N 1
ATOM 2849 C CA . LEU A 1 381 ? 8.631 4.333 8.725 1.00 97.00 381 LEU A CA 1
ATOM 2850 C C . LEU A 1 381 ? 8.351 3.296 7.644 1.00 97.00 381 LEU A C 1
ATOM 2852 O O . LEU A 1 381 ? 7.282 3.298 7.033 1.00 97.00 381 LEU A O 1
ATOM 2856 N N . THR A 1 382 ? 9.277 2.361 7.449 1.00 98.19 382 THR A N 1
ATOM 2857 C CA . THR A 1 382 ? 9.058 1.209 6.571 1.00 98.19 382 THR A CA 1
ATOM 2858 C C . THR A 1 382 ? 9.325 -0.100 7.302 1.00 98.19 382 THR A C 1
ATOM 2860 O O . THR A 1 382 ? 10.075 -0.147 8.280 1.00 98.19 382 THR A O 1
ATOM 2863 N N . ASN A 1 383 ? 8.662 -1.175 6.880 1.00 96.94 383 ASN A N 1
ATOM 2864 C CA . ASN A 1 383 ? 8.967 -2.535 7.328 1.00 96.94 383 ASN A CA 1
ATOM 2865 C C . ASN A 1 383 ? 8.447 -3.580 6.335 1.00 96.94 383 ASN A C 1
ATOM 2867 O O . ASN A 1 383 ? 7.452 -3.345 5.654 1.00 96.94 383 ASN A O 1
ATOM 2871 N N . GLY A 1 384 ? 9.122 -4.730 6.266 1.00 95.25 384 GLY A N 1
ATOM 2872 C CA . GLY A 1 384 ? 8.612 -5.923 5.592 1.00 95.25 384 GLY A CA 1
ATOM 2873 C C . GLY A 1 384 ? 7.641 -6.700 6.481 1.00 95.25 384 GLY A C 1
ATOM 2874 O O . GLY A 1 384 ? 6.669 -6.134 6.992 1.00 95.25 384 GLY A O 1
ATOM 2875 N N . ALA A 1 385 ? 7.894 -7.994 6.684 1.00 94.69 385 ALA A N 1
ATOM 2876 C CA . ALA A 1 385 ? 6.966 -8.873 7.394 1.00 94.69 385 ALA A CA 1
ATOM 2877 C C . ALA A 1 385 ? 7.644 -9.836 8.378 1.00 94.69 385 ALA A C 1
ATOM 2879 O O . ALA A 1 385 ? 8.644 -10.484 8.077 1.00 94.69 385 ALA A O 1
ATOM 2880 N N . GLY A 1 386 ? 7.064 -9.949 9.574 1.00 92.44 386 GLY A N 1
ATOM 2881 C CA . GLY A 1 386 ? 7.535 -10.819 10.650 1.00 92.44 386 GLY A CA 1
ATOM 2882 C C . GLY A 1 386 ? 7.133 -10.283 12.023 1.00 92.44 386 GLY A C 1
ATOM 2883 O O . GLY A 1 386 ? 6.649 -9.164 12.144 1.00 92.44 386 GLY A O 1
ATOM 2884 N N . ASN A 1 387 ? 7.356 -11.054 13.088 1.00 89.88 387 ASN A N 1
ATOM 2885 C CA . ASN A 1 387 ? 7.001 -10.652 14.455 1.00 89.88 387 ASN A CA 1
ATOM 2886 C C . ASN A 1 387 ? 7.661 -9.331 14.900 1.00 89.88 387 ASN A C 1
ATOM 2888 O O . ASN A 1 387 ? 7.104 -8.618 15.732 1.00 89.88 387 ASN A O 1
ATOM 2892 N N . PHE A 1 388 ? 8.795 -8.961 14.298 1.00 91.31 388 PHE A N 1
ATOM 2893 C CA . PHE A 1 388 ? 9.455 -7.681 14.532 1.00 91.31 388 PHE A CA 1
ATOM 2894 C C . PHE A 1 388 ? 8.595 -6.459 14.167 1.00 91.31 388 PHE A C 1
ATOM 2896 O O . PHE A 1 388 ? 8.857 -5.385 14.701 1.00 91.31 388 PHE A O 1
ATOM 2903 N N . THR A 1 389 ? 7.576 -6.591 13.304 1.00 91.88 389 THR A N 1
ATOM 2904 C CA . THR A 1 389 ? 6.697 -5.470 12.920 1.00 91.88 389 THR A CA 1
ATOM 2905 C C . THR A 1 389 ? 5.727 -5.071 14.031 1.00 91.88 389 THR A C 1
ATOM 2907 O O . THR A 1 389 ? 5.192 -3.966 13.998 1.00 91.88 389 THR A O 1
ATOM 2910 N N . VAL A 1 390 ? 5.531 -5.919 15.049 1.00 88.75 390 VAL A N 1
ATOM 2911 C CA . VAL A 1 390 ? 4.680 -5.614 16.212 1.00 88.75 390 VAL A CA 1
ATOM 2912 C C . VAL A 1 390 ? 5.205 -4.397 16.981 1.00 88.75 390 VAL A C 1
ATOM 2914 O O . VAL A 1 390 ? 4.408 -3.574 17.428 1.00 88.75 390 VAL A O 1
ATOM 2917 N N . TRP A 1 391 ? 6.529 -4.235 17.096 1.00 89.75 391 TRP A N 1
ATOM 2918 C CA . TRP A 1 391 ? 7.119 -3.089 17.793 1.00 89.75 391 TRP A CA 1
ATOM 2919 C C . TRP A 1 391 ? 6.873 -1.740 17.085 1.00 89.75 391 TRP A C 1
ATOM 2921 O O . TRP A 1 391 ? 6.293 -0.861 17.727 1.00 89.75 391 TRP A O 1
ATOM 2931 N N . PRO A 1 392 ? 7.226 -1.544 15.792 1.00 88.12 392 PRO A N 1
ATOM 2932 C CA . PRO A 1 392 ? 6.940 -0.296 15.096 1.00 88.12 392 PRO A CA 1
ATOM 2933 C C . PRO A 1 392 ? 5.439 -0.032 14.931 1.00 88.12 392 PRO A C 1
ATOM 2935 O O . PRO A 1 392 ? 5.038 1.120 15.022 1.00 88.12 392 PRO A O 1
ATOM 2938 N N . THR A 1 393 ? 4.598 -1.059 14.753 1.00 85.31 393 THR A N 1
ATOM 2939 C CA . THR A 1 393 ? 3.144 -0.858 14.640 1.00 85.31 393 THR A CA 1
ATOM 2940 C C . THR A 1 393 ? 2.496 -0.386 15.948 1.00 85.31 393 THR A C 1
ATOM 2942 O O . THR A 1 393 ? 1.582 0.426 15.876 1.00 85.31 393 THR A O 1
ATOM 2945 N N . ARG A 1 394 ? 2.954 -0.835 17.131 1.00 84.75 394 ARG A N 1
ATOM 2946 C CA . ARG A 1 394 ? 2.280 -0.507 18.409 1.00 84.75 394 ARG A CA 1
ATOM 2947 C C . ARG A 1 394 ? 2.915 0.604 19.232 1.00 84.75 394 ARG A C 1
ATOM 2949 O O . ARG A 1 394 ? 2.199 1.290 19.950 1.00 84.75 394 ARG A O 1
ATOM 2956 N N . PHE A 1 395 ? 4.239 0.758 19.196 1.00 88.00 395 PHE A N 1
ATOM 2957 C CA . PHE A 1 395 ? 4.935 1.682 20.105 1.00 88.00 395 PHE A CA 1
ATOM 2958 C C . PHE A 1 395 ? 5.302 3.023 19.465 1.00 88.00 395 PHE A C 1
ATOM 2960 O O . PHE A 1 395 ? 5.639 3.970 20.184 1.00 88.00 395 PHE A O 1
ATOM 2967 N N . PHE A 1 396 ? 5.172 3.147 18.143 1.00 87.06 396 PHE A N 1
ATOM 2968 C CA . PHE A 1 396 ? 5.072 4.454 17.503 1.00 87.06 396 PHE A CA 1
ATOM 2969 C C . PHE A 1 396 ? 3.641 4.977 17.590 1.00 87.06 396 PHE A C 1
ATOM 2971 O O . PHE A 1 396 ? 2.672 4.226 17.546 1.00 87.06 396 PHE A O 1
ATOM 2978 N N . ARG A 1 397 ? 3.535 6.297 17.718 1.00 88.94 397 ARG A N 1
ATOM 2979 C CA . ARG A 1 397 ? 2.289 7.053 17.635 1.00 88.94 397 ARG A CA 1
ATOM 2980 C C . ARG A 1 397 ? 2.447 7.942 16.411 1.00 88.94 397 ARG A C 1
ATOM 2982 O O . ARG A 1 397 ? 3.334 8.790 16.413 1.00 88.94 397 ARG A O 1
ATOM 2989 N N . PHE A 1 398 ? 1.668 7.689 15.367 1.00 91.06 398 PHE A N 1
ATOM 2990 C CA . PHE A 1 398 ? 1.779 8.415 14.106 1.00 91.06 398 PHE A CA 1
ATOM 2991 C C . PHE A 1 398 ? 1.145 9.798 14.262 1.00 91.06 398 PHE A C 1
ATOM 2993 O O . PHE A 1 398 ? -0.019 9.900 14.638 1.00 91.06 398 PHE A O 1
ATOM 3000 N N . GLY A 1 399 ? 1.929 10.848 14.016 1.00 89.56 399 GLY A N 1
ATOM 3001 C CA . GLY A 1 399 ? 1.445 12.229 13.927 1.00 89.56 399 GLY A CA 1
ATOM 3002 C C . GLY A 1 399 ? 1.302 12.693 12.470 1.00 89.56 399 GLY A C 1
ATOM 3003 O O . GLY A 1 399 ? 1.704 11.968 11.559 1.00 89.56 399 GLY A O 1
ATOM 3004 N N . PRO A 1 400 ? 0.808 13.920 12.213 1.00 87.62 400 PRO A N 1
ATOM 3005 C CA . PRO A 1 400 ? 0.461 14.381 10.863 1.00 87.62 400 PRO A CA 1
ATOM 3006 C C . PRO A 1 400 ? 1.619 14.375 9.850 1.00 87.62 400 PRO A C 1
ATOM 3008 O O . PRO A 1 400 ? 1.389 14.160 8.662 1.00 87.62 400 PRO A O 1
ATOM 3011 N N . GLY A 1 401 ? 2.862 14.562 10.311 1.00 89.25 401 GLY A N 1
ATOM 3012 C CA . GLY A 1 401 ? 4.084 14.483 9.496 1.00 89.25 401 GLY A CA 1
ATOM 3013 C C . GLY A 1 401 ? 4.694 13.079 9.365 1.00 89.25 401 GLY A C 1
ATOM 3014 O O . GLY A 1 401 ? 5.826 12.954 8.906 1.00 89.25 401 GLY A O 1
ATOM 3015 N N . MET A 1 402 ? 4.003 12.022 9.806 1.00 92.94 402 MET A N 1
ATOM 3016 C CA . MET A 1 402 ? 4.497 10.645 9.721 1.00 92.94 402 MET A CA 1
ATOM 3017 C C . MET A 1 402 ? 3.797 9.846 8.621 1.00 92.94 402 MET A C 1
ATOM 3019 O O . MET A 1 402 ? 2.597 10.004 8.414 1.00 92.94 402 MET A O 1
ATOM 3023 N N . ARG A 1 403 ? 4.528 8.953 7.944 1.00 94.62 403 ARG A N 1
ATOM 3024 C CA . ARG A 1 403 ? 3.974 8.003 6.958 1.00 94.62 403 ARG A CA 1
ATOM 3025 C C . ARG A 1 403 ? 4.465 6.573 7.201 1.00 94.62 403 ARG A C 1
ATOM 3027 O O . ARG A 1 403 ? 5.534 6.373 7.785 1.00 94.62 403 ARG A O 1
ATOM 3034 N N . LEU A 1 404 ? 3.695 5.582 6.752 1.00 95.94 404 LEU A N 1
ATOM 3035 C CA . LEU A 1 404 ? 3.962 4.153 6.933 1.00 95.94 404 LEU A CA 1
ATOM 3036 C C . LEU A 1 404 ? 3.929 3.389 5.605 1.00 95.94 404 LEU A C 1
ATOM 3038 O O . LEU A 1 404 ? 2.875 3.140 5.025 1.00 95.94 404 LEU A O 1
ATOM 3042 N N . LEU A 1 405 ? 5.089 2.890 5.181 1.00 97.44 405 LEU A N 1
ATOM 3043 C CA . LEU A 1 405 ? 5.190 1.965 4.054 1.00 97.44 405 LEU A CA 1
ATOM 3044 C C . LEU A 1 405 ? 5.464 0.554 4.574 1.00 97.44 405 LEU A C 1
ATOM 3046 O O . LEU A 1 405 ? 6.603 0.158 4.825 1.00 97.44 405 LEU A O 1
ATOM 3050 N N . ALA A 1 406 ? 4.393 -0.219 4.722 1.00 96.12 406 ALA A N 1
ATOM 3051 C CA . ALA A 1 406 ? 4.449 -1.630 5.081 1.00 96.12 406 ALA A CA 1
ATOM 3052 C C . ALA A 1 406 ? 3.346 -2.422 4.352 1.00 96.12 406 ALA A C 1
ATOM 3054 O O . ALA A 1 406 ? 2.258 -1.868 4.168 1.00 96.12 406 ALA A O 1
ATOM 3055 N N . PRO A 1 407 ? 3.586 -3.689 3.965 1.00 96.00 407 PRO A N 1
ATOM 3056 C CA . PRO A 1 407 ? 2.686 -4.435 3.089 1.00 96.00 407 PRO A CA 1
ATOM 3057 C C . PRO A 1 407 ? 1.554 -5.127 3.863 1.00 96.00 407 PRO A C 1
ATOM 3059 O O . PRO A 1 407 ? 1.806 -5.776 4.888 1.00 96.00 407 PRO A O 1
ATOM 3062 N N . GLN A 1 408 ? 0.315 -5.055 3.357 1.00 93.81 408 GLN A N 1
ATOM 3063 C CA . GLN A 1 408 ? -0.789 -5.928 3.800 1.00 93.81 408 GLN A CA 1
ATOM 3064 C C . GLN A 1 408 ? -0.574 -7.385 3.383 1.00 93.81 408 GLN A C 1
ATOM 3066 O O . GLN A 1 408 ? -0.943 -8.285 4.131 1.00 93.81 408 GLN A O 1
ATOM 3071 N N . SER A 1 409 ? 0.090 -7.617 2.244 1.00 93.75 409 SER A N 1
ATOM 3072 C CA . SER A 1 409 ? 0.374 -8.946 1.678 1.00 93.75 409 SER A CA 1
ATOM 3073 C C . SER A 1 409 ? 1.302 -9.828 2.523 1.00 93.75 409 SER A C 1
ATOM 3075 O O . SER A 1 409 ? 1.578 -10.960 2.133 1.00 93.75 409 SER A O 1
ATOM 3077 N N . GLY A 1 410 ? 1.845 -9.320 3.637 1.00 93.94 410 GLY A N 1
ATOM 3078 C CA . GLY A 1 410 ? 2.840 -10.040 4.436 1.00 93.94 410 GLY A CA 1
ATOM 3079 C C . GLY A 1 410 ? 4.157 -10.293 3.690 1.00 93.94 410 GLY A C 1
ATOM 3080 O O . GLY A 1 410 ? 4.911 -11.184 4.072 1.00 93.94 410 GLY A O 1
ATOM 3081 N N . ALA A 1 411 ? 4.442 -9.528 2.630 1.00 96.81 411 ALA A N 1
ATOM 3082 C CA . ALA A 1 411 ? 5.644 -9.692 1.824 1.00 96.81 411 ALA A CA 1
ATOM 3083 C C . ALA A 1 411 ? 6.921 -9.366 2.621 1.00 96.81 411 ALA A C 1
ATOM 3085 O O . ALA A 1 411 ? 7.166 -8.221 3.016 1.00 96.81 411 ALA A O 1
ATOM 3086 N N . MET A 1 412 ? 7.756 -10.385 2.833 1.00 97.81 412 MET A N 1
ATOM 3087 C CA . MET A 1 412 ? 9.097 -10.209 3.388 1.00 97.81 412 MET A CA 1
ATOM 3088 C C . MET A 1 412 ? 10.004 -9.482 2.389 1.00 97.81 412 MET A C 1
ATOM 3090 O O . MET A 1 412 ? 9.883 -9.656 1.178 1.00 97.81 412 MET A O 1
ATOM 3094 N N . GLY A 1 413 ? 10.920 -8.661 2.897 1.00 97.50 413 GLY A N 1
ATOM 3095 C CA . GLY A 1 413 ? 11.862 -7.890 2.085 1.00 97.50 413 GLY A CA 1
ATOM 3096 C C . GLY A 1 413 ? 11.326 -6.568 1.532 1.00 97.50 413 GLY A C 1
ATOM 3097 O O . GLY A 1 413 ? 12.104 -5.820 0.950 1.00 97.50 413 GLY A O 1
ATOM 3098 N N . TYR A 1 414 ? 10.055 -6.215 1.740 1.00 98.62 414 TYR A N 1
ATOM 3099 C CA . TYR A 1 414 ? 9.497 -4.940 1.257 1.00 98.62 414 TYR A CA 1
ATOM 3100 C C . TYR A 1 414 ? 10.189 -3.699 1.866 1.00 98.62 414 TYR A C 1
ATOM 3102 O O . TYR A 1 414 ? 10.354 -2.680 1.196 1.00 98.62 414 TYR A O 1
ATOM 3110 N N . GLY A 1 415 ? 10.620 -3.773 3.134 1.00 98.19 415 GLY A N 1
ATOM 3111 C CA . GLY A 1 415 ? 11.031 -2.604 3.924 1.00 98.19 415 GLY A CA 1
ATOM 3112 C C . GLY A 1 415 ? 12.213 -1.800 3.364 1.00 98.19 415 GLY A C 1
ATOM 3113 O O . GLY A 1 415 ? 12.137 -0.570 3.319 1.00 98.19 415 GLY A O 1
ATOM 3114 N N . ILE A 1 416 ? 13.288 -2.465 2.922 1.00 98.44 416 ILE A N 1
ATOM 3115 C CA . ILE A 1 416 ? 14.497 -1.789 2.410 1.00 98.44 416 ILE A CA 1
ATOM 3116 C C . ILE A 1 416 ? 14.218 -1.090 1.061 1.00 98.44 416 ILE A C 1
ATOM 3118 O O . ILE A 1 416 ? 14.447 0.118 0.987 1.00 98.44 416 ILE A O 1
ATOM 3122 N N . PRO A 1 417 ? 13.655 -1.761 0.034 1.00 98.81 417 PRO A N 1
ATOM 3123 C CA . PRO A 1 417 ? 13.139 -1.114 -1.174 1.00 98.81 417 PRO A CA 1
ATOM 3124 C C . PRO A 1 417 ? 12.205 0.066 -0.891 1.00 98.81 417 PRO A C 1
ATOM 3126 O O . PRO A 1 417 ? 12.412 1.156 -1.421 1.00 98.81 417 PRO A O 1
ATOM 3129 N N . ALA A 1 418 ? 11.224 -0.105 -0.003 1.00 98.75 418 ALA A N 1
ATOM 3130 C CA . ALA A 1 418 ? 10.281 0.959 0.318 1.00 98.75 418 ALA A CA 1
ATOM 3131 C C . ALA A 1 418 ? 10.948 2.178 0.973 1.00 98.75 418 ALA A C 1
ATOM 3133 O O . ALA A 1 418 ? 10.543 3.307 0.709 1.00 98.75 418 ALA A O 1
ATOM 3134 N N . ALA A 1 419 ? 11.992 1.975 1.785 1.00 98.75 419 ALA A N 1
ATOM 3135 C CA . ALA A 1 419 ? 12.774 3.075 2.347 1.00 98.75 419 ALA A CA 1
ATOM 3136 C C . ALA A 1 419 ? 13.587 3.812 1.272 1.00 98.75 419 ALA A C 1
ATOM 3138 O O . ALA A 1 419 ? 13.713 5.033 1.331 1.00 98.75 419 ALA A O 1
ATOM 3139 N N . ILE A 1 420 ? 14.122 3.088 0.285 1.00 98.69 420 ILE A N 1
ATOM 3140 C CA . ILE A 1 420 ? 14.871 3.679 -0.831 1.00 98.69 420 ILE A CA 1
ATOM 3141 C C . ILE A 1 420 ? 13.940 4.557 -1.668 1.00 98.69 420 ILE A C 1
ATOM 3143 O O . ILE A 1 420 ? 14.236 5.736 -1.839 1.00 98.69 420 ILE A O 1
ATOM 3147 N N . ALA A 1 421 ? 12.786 4.030 -2.092 1.00 98.69 421 ALA A N 1
ATOM 3148 C CA . ALA A 1 421 ? 11.765 4.812 -2.791 1.00 98.69 421 ALA A CA 1
ATOM 3149 C C . ALA A 1 421 ? 11.351 6.048 -1.972 1.00 98.69 421 ALA A C 1
ATOM 3151 O O . ALA A 1 421 ? 11.467 7.172 -2.450 1.00 98.69 421 ALA A O 1
ATOM 3152 N N . ALA A 1 422 ? 10.981 5.868 -0.700 1.00 98.50 422 ALA A N 1
ATOM 3153 C CA . ALA A 1 422 ? 10.571 6.963 0.178 1.00 98.50 422 ALA A CA 1
ATOM 3154 C C . ALA A 1 422 ? 11.620 8.076 0.327 1.00 98.50 422 ALA A C 1
ATOM 3156 O O . ALA A 1 422 ? 11.262 9.250 0.326 1.00 98.50 422 ALA A O 1
ATOM 3157 N N . LYS A 1 423 ? 12.912 7.734 0.433 1.00 98.06 423 LYS A N 1
ATOM 3158 C CA . LYS A 1 423 ? 13.989 8.728 0.568 1.00 98.06 423 LYS A CA 1
ATOM 3159 C C . LYS A 1 423 ? 14.301 9.450 -0.748 1.00 98.06 423 LYS A C 1
ATOM 3161 O O . LYS A 1 423 ? 14.815 10.562 -0.705 1.00 98.06 423 LYS A O 1
ATOM 3166 N N . LEU A 1 424 ? 13.966 8.852 -1.892 1.00 97.75 424 LEU A N 1
ATOM 3167 C CA . LEU A 1 424 ? 14.050 9.489 -3.209 1.00 97.75 424 LEU A CA 1
ATOM 3168 C C . LEU A 1 424 ? 12.819 10.367 -3.515 1.00 97.75 424 LEU A C 1
ATOM 3170 O O . LEU A 1 424 ? 12.947 11.370 -4.215 1.00 97.75 424 LEU A O 1
ATOM 3174 N N . GLU A 1 425 ? 11.642 10.038 -2.970 1.00 97.38 425 GLU A N 1
ATOM 3175 C CA . GLU A 1 425 ? 10.445 10.901 -3.023 1.00 97.38 425 GLU A CA 1
ATOM 3176 C C . GLU A 1 425 ? 10.484 12.053 -2.008 1.00 97.38 425 GLU A C 1
ATOM 3178 O O . GLU A 1 425 ? 9.882 13.104 -2.238 1.00 97.38 425 GLU A O 1
ATOM 3183 N N . ARG A 1 426 ? 11.155 11.864 -0.866 1.00 96.81 426 ARG A N 1
ATOM 3184 C CA . ARG A 1 426 ? 11.303 12.863 0.203 1.00 96.81 426 ARG A CA 1
ATOM 3185 C C . ARG A 1 426 ? 12.767 12.949 0.663 1.00 96.81 426 ARG A C 1
ATOM 3187 O O . ARG A 1 426 ? 13.116 12.381 1.704 1.00 96.81 426 ARG A O 1
ATOM 3194 N N . PRO A 1 427 ? 13.629 13.674 -0.080 1.00 94.62 427 PRO A N 1
ATOM 3195 C CA . PRO A 1 427 ? 15.050 13.822 0.241 1.00 94.62 427 PRO A CA 1
ATOM 3196 C C . PRO A 1 427 ? 15.330 14.355 1.650 1.00 94.62 427 PRO A C 1
ATOM 3198 O O . PRO A 1 427 ? 16.299 13.922 2.270 1.00 94.62 427 PRO A O 1
ATOM 3201 N N . GLU A 1 428 ? 14.444 15.182 2.211 1.00 94.69 428 GLU A N 1
ATOM 3202 C CA . GLU A 1 428 ? 14.605 15.761 3.554 1.00 94.69 428 GLU A CA 1
ATOM 3203 C C . GLU A 1 428 ? 14.022 14.894 4.686 1.00 94.69 428 GLU A C 1
ATOM 3205 O O . GLU A 1 428 ? 14.431 15.026 5.838 1.00 94.69 428 GLU A O 1
ATOM 3210 N N . ALA A 1 429 ? 13.115 13.956 4.389 1.00 95.19 429 ALA A N 1
ATOM 3211 C CA . ALA A 1 429 ? 12.442 13.165 5.421 1.00 95.19 429 ALA A CA 1
ATOM 3212 C C . ALA A 1 429 ? 13.389 12.186 6.136 1.00 95.19 429 ALA A C 1
ATOM 3214 O O . ALA A 1 429 ? 14.291 11.586 5.535 1.00 95.19 429 ALA A O 1
ATOM 3215 N N . THR A 1 430 ? 13.145 11.943 7.424 1.00 95.31 430 THR A N 1
ATOM 3216 C CA . THR A 1 430 ? 13.836 10.882 8.167 1.00 95.31 430 THR A CA 1
ATOM 3217 C C . THR A 1 430 ? 13.206 9.534 7.830 1.00 95.31 430 THR A C 1
ATOM 3219 O O . THR A 1 430 ? 12.100 9.227 8.272 1.00 95.31 430 THR A O 1
ATOM 3222 N N . VAL A 1 431 ? 13.903 8.710 7.043 1.00 96.75 431 VAL A N 1
ATOM 3223 C CA . VAL A 1 431 ? 13.387 7.410 6.584 1.00 96.75 431 VAL A CA 1
ATOM 3224 C C . VAL A 1 431 ? 14.046 6.261 7.345 1.00 96.75 431 VAL A C 1
ATOM 3226 O O . VAL A 1 431 ? 15.263 6.064 7.259 1.00 96.75 431 VAL A O 1
ATOM 3229 N N . ILE A 1 432 ? 13.238 5.493 8.084 1.00 96.44 432 ILE A N 1
ATOM 3230 C CA . ILE A 1 432 ? 13.686 4.381 8.934 1.00 96.44 432 ILE A CA 1
ATOM 3231 C C . ILE A 1 432 ? 13.005 3.080 8.507 1.00 96.44 432 ILE A C 1
ATOM 3233 O O . ILE A 1 432 ? 11.812 2.882 8.734 1.00 96.44 432 ILE A O 1
ATOM 3237 N N . CYS A 1 433 ? 13.798 2.152 7.976 1.00 97.31 433 CYS A N 1
ATOM 3238 C CA . CYS A 1 433 ? 13.394 0.765 7.782 1.00 97.31 433 CYS A CA 1
ATOM 3239 C C . CYS A 1 433 ? 13.625 -0.034 9.067 1.00 97.31 433 CYS A C 1
ATOM 3241 O O . CYS A 1 433 ? 14.770 -0.237 9.475 1.00 97.31 433 CYS A O 1
ATOM 3243 N N . VAL A 1 434 ? 12.559 -0.562 9.667 1.00 96.69 434 VAL A N 1
ATOM 3244 C CA . VAL A 1 434 ? 12.653 -1.620 10.682 1.00 96.69 434 VAL A CA 1
ATOM 3245 C C . VAL A 1 434 ? 12.522 -2.963 9.974 1.00 96.69 434 VAL A C 1
ATOM 3247 O O . VAL A 1 434 ? 11.512 -3.215 9.323 1.00 96.69 434 VAL A O 1
ATOM 3250 N N . ALA A 1 435 ? 13.532 -3.824 10.091 1.00 96.19 435 ALA A N 1
ATOM 3251 C CA . ALA A 1 435 ? 13.567 -5.124 9.421 1.00 96.19 435 ALA A CA 1
ATOM 3252 C C . ALA A 1 435 ? 14.006 -6.229 10.386 1.00 96.19 435 ALA A C 1
ATOM 3254 O O . ALA A 1 435 ? 14.900 -6.032 11.211 1.00 96.19 435 ALA A O 1
ATOM 3255 N N . GLY A 1 436 ? 13.420 -7.417 10.256 1.00 96.12 436 GLY A N 1
ATOM 3256 C CA . GLY A 1 436 ? 13.996 -8.641 10.810 1.00 96.12 436 GLY A CA 1
ATOM 3257 C C . GLY A 1 436 ? 15.292 -9.011 10.085 1.00 96.12 436 GLY A C 1
ATOM 3258 O O . GLY A 1 436 ? 15.583 -8.509 9.002 1.00 96.12 436 GLY A O 1
ATOM 3259 N N . ASP A 1 437 ? 16.072 -9.924 10.646 1.00 95.38 437 ASP A N 1
ATOM 3260 C CA . ASP A 1 437 ? 17.260 -10.462 9.976 1.00 95.38 437 ASP A CA 1
ATOM 3261 C C . ASP A 1 437 ? 16.926 -11.291 8.725 1.00 95.38 437 ASP A C 1
ATOM 3263 O O . ASP A 1 437 ? 17.533 -11.075 7.676 1.00 95.38 437 ASP A O 1
ATOM 3267 N N . GLY A 1 438 ? 15.941 -12.190 8.797 1.00 96.31 438 GLY A N 1
ATOM 3268 C CA . GLY A 1 438 ? 15.431 -12.924 7.632 1.00 96.31 438 GLY A CA 1
ATOM 3269 C C . GLY A 1 438 ? 14.757 -12.015 6.596 1.00 96.31 438 GLY A C 1
ATOM 3270 O O . GLY A 1 438 ? 14.921 -12.218 5.401 1.00 96.31 438 GLY A O 1
ATOM 3271 N N . ASP A 1 439 ? 14.060 -10.968 7.048 1.00 96.31 439 ASP A N 1
ATOM 3272 C CA . ASP A 1 439 ? 13.415 -9.955 6.195 1.00 96.31 439 ASP A CA 1
ATOM 3273 C C . ASP A 1 439 ? 14.457 -9.123 5.422 1.00 96.31 439 ASP A C 1
ATOM 3275 O O . ASP A 1 439 ? 14.377 -8.981 4.205 1.00 96.31 439 ASP A O 1
ATOM 3279 N N . CYS A 1 440 ? 15.504 -8.672 6.120 1.00 96.31 440 CYS A N 1
ATOM 3280 C CA . CYS A 1 440 ? 16.655 -7.965 5.556 1.00 96.31 440 CYS A CA 1
ATOM 3281 C C . CYS A 1 440 ? 17.429 -8.809 4.523 1.00 96.31 440 CYS A C 1
ATOM 3283 O O . CYS A 1 440 ? 17.968 -8.266 3.562 1.00 96.31 440 CYS A O 1
ATOM 3285 N N . GLN A 1 441 ? 17.473 -10.137 4.676 1.00 96.50 441 GLN A N 1
ATOM 3286 C CA . GLN A 1 441 ? 18.194 -11.028 3.754 1.00 96.50 441 GLN A CA 1
ATOM 3287 C C . GLN A 1 441 ? 17.485 -11.275 2.414 1.00 96.50 441 GLN A C 1
ATOM 3289 O O . GLN A 1 441 ? 18.141 -11.732 1.484 1.00 96.50 441 GLN A O 1
ATOM 3294 N N . MET A 1 442 ? 16.200 -10.930 2.276 1.00 97.38 442 MET A N 1
ATOM 3295 C CA . MET A 1 442 ? 15.478 -11.045 0.998 1.00 97.38 442 MET A CA 1
ATOM 3296 C C . MET A 1 442 ? 15.893 -9.964 -0.017 1.00 97.38 442 MET A C 1
ATOM 3298 O O . MET A 1 442 ? 15.945 -10.217 -1.220 1.00 97.38 442 MET A O 1
ATOM 3302 N N . THR A 1 443 ? 16.157 -8.741 0.457 1.00 97.38 443 THR A N 1
ATOM 3303 C CA . THR A 1 443 ? 16.349 -7.554 -0.403 1.00 97.38 443 THR A CA 1
ATOM 3304 C C . THR A 1 443 ? 17.512 -6.651 0.004 1.00 97.38 443 THR A C 1
ATOM 3306 O O . THR A 1 443 ? 17.727 -5.612 -0.618 1.00 97.38 443 THR A O 1
ATOM 3309 N N . GLY A 1 444 ? 18.311 -7.025 1.008 1.00 94.81 444 GLY A N 1
ATOM 3310 C CA . GLY A 1 444 ? 19.430 -6.214 1.499 1.00 94.81 444 GLY A CA 1
ATOM 3311 C C . GLY A 1 444 ? 20.515 -5.907 0.455 1.00 94.81 444 GLY A C 1
ATOM 3312 O O . GLY A 1 444 ? 21.283 -4.966 0.639 1.00 94.81 444 GLY A O 1
ATOM 3313 N N . GLN A 1 445 ? 20.544 -6.616 -0.680 1.00 95.06 445 GLN A N 1
ATOM 3314 C CA . GLN A 1 445 ? 21.342 -6.258 -1.858 1.00 95.06 445 GLN A CA 1
ATOM 3315 C C . GLN A 1 445 ? 21.005 -4.859 -2.404 1.00 95.06 445 GLN A C 1
ATOM 3317 O O . GLN A 1 445 ? 21.890 -4.169 -2.911 1.00 95.06 445 GLN A O 1
ATOM 3322 N N . GLU A 1 446 ? 19.768 -4.385 -2.226 1.00 97.88 446 GLU A N 1
ATOM 3323 C CA . GLU A 1 446 ? 19.351 -3.036 -2.619 1.00 97.88 446 GLU A CA 1
ATOM 3324 C C . GLU A 1 446 ? 20.008 -1.932 -1.767 1.00 97.88 446 GLU A C 1
ATOM 3326 O O . GLU A 1 446 ? 19.921 -0.763 -2.125 1.00 97.88 446 GLU A O 1
ATOM 3331 N N . LEU A 1 447 ? 20.774 -2.252 -0.713 1.00 96.06 447 LEU A N 1
ATOM 3332 C CA . LEU A 1 447 ? 21.676 -1.278 -0.078 1.00 96.06 447 LEU A CA 1
ATOM 3333 C C . LEU A 1 447 ? 22.755 -0.755 -1.049 1.00 96.06 447 LEU A C 1
ATOM 3335 O O . LEU A 1 447 ? 23.219 0.375 -0.892 1.00 96.06 447 LEU A O 1
ATOM 3339 N N . ALA A 1 448 ? 23.129 -1.531 -2.074 1.00 95.75 448 ALA A N 1
ATOM 3340 C CA . ALA A 1 448 ? 23.981 -1.050 -3.164 1.00 95.75 448 ALA A CA 1
ATOM 3341 C C . ALA A 1 448 ? 23.235 -0.055 -4.073 1.00 95.75 448 ALA A C 1
ATOM 3343 O O . ALA A 1 448 ? 23.804 0.960 -4.472 1.00 95.75 448 ALA A O 1
ATOM 3344 N N . THR A 1 449 ? 21.946 -0.294 -4.335 1.00 96.88 449 THR A N 1
ATOM 3345 C CA . THR A 1 449 ? 21.058 0.639 -5.050 1.00 96.88 449 THR A CA 1
ATOM 3346 C C . THR A 1 449 ? 20.848 1.925 -4.256 1.00 96.88 449 THR A C 1
ATOM 3348 O O . THR A 1 449 ? 20.992 3.009 -4.814 1.00 96.88 449 THR A O 1
ATOM 3351 N N . ALA A 1 450 ? 20.630 1.828 -2.939 1.00 96.12 450 ALA A N 1
ATOM 3352 C CA . ALA A 1 450 ? 20.559 2.976 -2.039 1.00 96.12 450 ALA A CA 1
ATOM 3353 C C . ALA A 1 450 ? 21.819 3.849 -2.140 1.00 96.12 450 ALA A C 1
ATOM 3355 O O . ALA A 1 450 ? 21.728 5.068 -2.269 1.00 96.12 450 ALA A O 1
ATOM 3356 N N . ARG A 1 451 ? 23.007 3.223 -2.155 1.00 92.12 451 ARG A N 1
ATOM 3357 C CA . ARG A 1 451 ? 24.270 3.941 -2.361 1.00 92.12 451 ARG A CA 1
ATOM 3358 C C . ARG A 1 451 ? 24.378 4.545 -3.761 1.00 92.12 451 ARG A C 1
ATOM 3360 O O . ARG A 1 451 ? 24.881 5.662 -3.866 1.00 92.12 451 ARG A O 1
ATOM 3367 N N . GLN A 1 452 ? 23.965 3.843 -4.815 1.00 94.69 452 GLN A N 1
ATOM 3368 C CA . GLN A 1 452 ? 24.054 4.362 -6.183 1.00 94.69 452 GLN A CA 1
ATOM 3369 C C . GLN A 1 452 ? 23.131 5.574 -6.392 1.00 94.69 452 GLN A C 1
ATOM 3371 O O . GLN A 1 452 ? 23.584 6.573 -6.936 1.00 94.69 452 GLN A O 1
ATOM 3376 N N . ALA A 1 453 ? 21.892 5.514 -5.899 1.00 94.62 453 ALA A N 1
ATOM 3377 C CA . ALA A 1 453 ? 20.890 6.576 -6.027 1.00 94.62 453 ALA A CA 1
ATOM 3378 C C . ALA A 1 453 ? 20.988 7.681 -4.949 1.00 94.62 453 ALA A C 1
ATOM 3380 O O . ALA A 1 453 ? 20.165 8.586 -4.913 1.00 94.62 453 ALA A O 1
ATOM 3381 N N . GLY A 1 454 ? 21.955 7.609 -4.024 1.00 92.50 454 GLY A N 1
ATOM 3382 C CA . GLY A 1 454 ? 22.117 8.601 -2.948 1.00 92.50 454 GLY A CA 1
ATOM 3383 C C . GLY A 1 454 ? 21.066 8.537 -1.826 1.00 92.50 454 GLY A C 1
ATOM 3384 O O . GLY A 1 454 ? 21.042 9.412 -0.962 1.00 92.50 454 GLY A O 1
ATOM 3385 N N . ALA A 1 455 ? 20.224 7.500 -1.792 1.00 94.31 455 ALA A N 1
ATOM 3386 C CA . ALA A 1 455 ? 19.147 7.334 -0.819 1.00 94.31 455 ALA A CA 1
ATOM 3387 C C . ALA A 1 455 ? 19.689 7.058 0.601 1.00 94.31 455 ALA A C 1
ATOM 3389 O O . ALA A 1 455 ? 19.912 5.913 1.006 1.00 94.31 455 ALA A O 1
ATOM 3390 N N . ALA A 1 456 ? 19.890 8.126 1.377 1.00 91.75 456 ALA A N 1
ATOM 3391 C CA . ALA A 1 456 ? 20.402 8.095 2.747 1.00 91.75 456 ALA A CA 1
ATOM 3392 C C . ALA A 1 456 ? 19.369 7.556 3.766 1.00 91.75 456 ALA A C 1
ATOM 3394 O O . ALA A 1 456 ? 18.840 8.292 4.598 1.00 91.75 456 ALA A O 1
ATOM 3395 N N . VAL A 1 457 ? 19.074 6.257 3.688 1.00 92.69 457 VAL A N 1
ATOM 3396 C CA . VAL A 1 457 ? 18.155 5.541 4.591 1.00 92.69 457 VAL A CA 1
ATOM 3397 C C . VAL A 1 457 ? 18.833 5.090 5.890 1.00 92.69 457 VAL A C 1
ATOM 3399 O O . VAL A 1 457 ? 20.034 4.807 5.919 1.00 92.69 457 VAL A O 1
ATOM 3402 N N . ILE A 1 458 ? 18.044 4.956 6.960 1.00 93.69 458 ILE A N 1
ATOM 3403 C CA . ILE A 1 458 ? 18.440 4.289 8.208 1.00 93.69 458 ILE A CA 1
ATOM 3404 C C . ILE A 1 458 ? 17.818 2.889 8.223 1.00 93.69 458 ILE A C 1
ATOM 3406 O O . ILE A 1 458 ? 16.604 2.750 8.075 1.00 93.69 458 ILE A O 1
ATOM 3410 N N . VAL A 1 459 ? 18.624 1.846 8.448 1.00 94.81 459 VAL A N 1
ATOM 3411 C CA . VAL A 1 459 ? 18.122 0.464 8.589 1.00 94.81 459 VAL A CA 1
ATOM 3412 C C . VAL A 1 459 ? 18.385 -0.063 9.996 1.00 94.81 459 VAL A C 1
ATOM 3414 O O . VAL A 1 459 ? 19.526 -0.090 10.462 1.00 94.81 459 VAL A O 1
ATOM 3417 N N . LEU A 1 460 ? 17.312 -0.492 10.661 1.00 94.62 460 LEU A N 1
ATOM 3418 C CA . LEU A 1 460 ? 17.270 -1.046 12.010 1.00 94.62 460 LEU A CA 1
ATOM 3419 C C . LEU A 1 460 ? 17.045 -2.564 11.924 1.00 94.62 460 LEU A C 1
ATOM 3421 O O . LEU A 1 460 ? 15.904 -3.022 11.857 1.00 94.62 460 LEU A O 1
ATOM 3425 N N . VAL A 1 461 ? 18.132 -3.345 11.910 1.00 94.38 461 VAL A N 1
ATOM 3426 C CA . VAL A 1 461 ? 18.044 -4.814 11.823 1.00 94.38 461 VAL A CA 1
ATOM 3427 C C . VAL A 1 461 ? 17.836 -5.415 13.212 1.00 94.38 461 VAL A C 1
ATOM 3429 O O . VAL A 1 461 ? 18.727 -5.362 14.068 1.00 94.38 461 VAL A O 1
ATOM 3432 N N . VAL A 1 462 ? 16.664 -6.017 13.407 1.00 93.75 462 VAL A N 1
ATOM 3433 C CA . VAL A 1 462 ? 16.235 -6.750 14.602 1.00 93.75 462 VAL A CA 1
ATOM 3434 C C . VAL A 1 462 ? 16.609 -8.228 14.423 1.00 93.75 462 VAL A C 1
ATOM 3436 O O . VAL A 1 462 ? 15.819 -9.037 13.944 1.00 93.75 462 VAL A O 1
ATOM 3439 N N . ASN A 1 463 ? 17.857 -8.569 14.756 1.00 92.56 463 ASN A N 1
ATOM 3440 C CA . ASN A 1 463 ? 18.435 -9.900 14.542 1.00 92.56 463 ASN A CA 1
ATOM 3441 C C . ASN A 1 463 ? 18.224 -10.800 15.767 1.00 92.56 463 ASN A C 1
ATOM 3443 O O . ASN A 1 463 ? 18.584 -10.425 16.884 1.00 92.56 463 ASN A O 1
ATOM 3447 N N . ASN A 1 464 ? 17.657 -11.984 15.550 1.00 91.00 464 ASN A N 1
ATOM 3448 C CA . ASN A 1 464 ? 17.402 -13.012 16.562 1.00 91.00 464 ASN A CA 1
ATOM 3449 C C . ASN A 1 464 ? 17.871 -14.417 16.131 1.00 91.00 464 ASN A C 1
ATOM 3451 O O . ASN A 1 464 ? 17.881 -15.323 16.964 1.00 91.00 464 ASN A O 1
ATOM 3455 N N . GLY A 1 465 ? 18.283 -14.591 14.872 1.00 93.25 465 GLY A N 1
ATOM 3456 C CA . GLY A 1 465 ? 18.674 -15.869 14.281 1.00 93.25 465 GLY A CA 1
ATOM 3457 C C . GLY A 1 465 ? 17.494 -16.764 13.898 1.00 93.25 465 GLY A C 1
ATOM 3458 O O . GLY A 1 465 ? 17.676 -17.978 13.831 1.00 93.25 465 GLY A O 1
ATOM 3459 N N . THR A 1 466 ? 16.281 -16.228 13.702 1.00 93.44 466 THR A N 1
ATOM 3460 C CA . THR A 1 466 ? 15.096 -17.056 13.435 1.00 93.44 466 THR A CA 1
ATOM 3461 C C . THR A 1 466 ? 13.944 -16.357 12.695 1.00 93.44 466 THR A C 1
ATOM 3463 O O . THR A 1 466 ? 13.624 -15.193 12.928 1.00 93.44 466 THR A O 1
ATOM 3466 N N . TYR A 1 467 ? 13.216 -17.116 11.865 1.00 94.88 467 TYR A N 1
ATOM 3467 C CA . TYR A 1 467 ? 11.905 -16.730 11.327 1.00 94.88 467 TYR A CA 1
ATOM 3468 C C . TYR A 1 467 ? 10.845 -16.704 12.447 1.00 94.88 467 TYR A C 1
ATOM 3470 O O . TYR A 1 467 ? 10.001 -17.593 12.572 1.00 94.88 467 TYR A O 1
ATOM 3478 N N . GLY A 1 468 ? 10.913 -15.671 13.292 1.00 92.06 468 GLY A N 1
ATOM 3479 C CA . GLY A 1 468 ? 10.287 -15.627 14.616 1.00 92.06 468 GLY A CA 1
ATOM 3480 C C . GLY A 1 468 ? 8.767 -15.816 14.659 1.00 92.06 468 GLY A C 1
ATOM 3481 O O . GLY A 1 468 ? 8.267 -16.402 15.616 1.00 92.06 468 GLY A O 1
ATOM 3482 N N . THR A 1 469 ? 8.022 -15.391 13.631 1.00 91.19 469 THR A N 1
ATOM 3483 C CA . THR A 1 469 ? 6.573 -15.669 13.531 1.00 91.19 469 THR A CA 1
ATOM 3484 C C . THR A 1 469 ? 6.308 -17.166 13.386 1.00 91.19 469 THR A C 1
ATOM 3486 O O . THR A 1 469 ? 5.526 -17.740 14.140 1.00 91.19 469 THR A O 1
ATOM 3489 N N . ILE A 1 470 ? 7.013 -17.811 12.452 1.00 93.88 470 ILE A N 1
ATOM 3490 C CA . ILE A 1 470 ? 6.882 -19.243 12.173 1.00 93.88 470 ILE A CA 1
ATOM 3491 C C . ILE A 1 470 ? 7.361 -20.054 13.380 1.00 93.88 470 ILE A C 1
ATOM 3493 O O . ILE A 1 470 ? 6.716 -21.029 13.759 1.00 93.88 470 ILE A O 1
ATOM 3497 N N . ARG A 1 471 ? 8.435 -19.606 14.048 1.00 92.50 471 ARG A N 1
ATOM 3498 C CA . ARG A 1 471 ? 8.911 -20.205 15.301 1.00 92.50 471 ARG A CA 1
ATOM 3499 C C . ARG A 1 471 ? 7.843 -20.164 16.398 1.00 92.50 471 ARG A C 1
ATOM 3501 O O . ARG A 1 471 ? 7.565 -21.203 16.986 1.00 92.50 471 ARG A O 1
ATOM 3508 N N . ALA A 1 472 ? 7.202 -19.016 16.617 1.00 90.12 472 ALA A N 1
ATOM 3509 C CA . ALA A 1 472 ? 6.143 -18.870 17.617 1.00 90.12 472 ALA A CA 1
ATOM 3510 C C . ALA A 1 472 ? 4.885 -19.703 17.293 1.00 90.12 472 ALA A C 1
ATOM 3512 O O . ALA A 1 472 ? 4.191 -20.150 18.202 1.00 90.12 472 ALA A O 1
ATOM 3513 N N . HIS A 1 473 ? 4.582 -19.941 16.012 1.00 91.19 473 HIS A N 1
ATOM 3514 C CA . HIS A 1 473 ? 3.512 -20.865 15.615 1.00 91.19 473 HIS A CA 1
ATOM 3515 C C . HIS A 1 473 ? 3.919 -22.332 15.828 1.00 91.19 473 HIS A C 1
ATOM 3517 O O . HIS A 1 473 ? 3.130 -23.097 16.374 1.00 91.19 473 HIS A O 1
ATOM 3523 N N . GLN A 1 474 ? 5.160 -22.723 15.510 1.00 93.94 474 GLN A N 1
ATOM 3524 C CA . GLN A 1 474 ? 5.675 -24.063 15.832 1.00 93.94 474 GLN A CA 1
ATOM 3525 C C . GLN A 1 474 ? 5.667 -24.343 17.340 1.00 93.94 474 GLN A C 1
ATOM 3527 O O . GLN A 1 474 ? 5.259 -25.422 17.748 1.00 93.94 474 GLN A O 1
ATOM 3532 N N . GLU A 1 475 ? 6.056 -23.377 18.174 1.00 92.12 475 GLU A N 1
ATOM 3533 C CA . GLU A 1 475 ? 6.028 -23.512 19.640 1.00 92.12 475 GLU A CA 1
ATOM 3534 C C . GLU A 1 475 ? 4.611 -23.655 20.214 1.00 92.12 475 GLU A C 1
ATOM 3536 O O . GLU A 1 475 ? 4.453 -24.223 21.292 1.00 92.12 475 GLU A O 1
ATOM 3541 N N . ARG A 1 476 ? 3.587 -23.175 19.494 1.00 92.00 476 ARG A N 1
ATOM 3542 C CA . ARG A 1 476 ? 2.176 -23.265 19.890 1.00 92.00 476 ARG A CA 1
ATOM 3543 C C . ARG A 1 476 ? 1.517 -24.565 19.420 1.00 92.00 476 ARG A C 1
ATOM 3545 O O . ARG A 1 476 ? 0.939 -25.267 20.240 1.00 92.00 476 ARG A O 1
ATOM 3552 N N . GLU A 1 477 ? 1.618 -24.885 18.129 1.00 95.06 477 GLU A N 1
ATOM 3553 C CA . GLU A 1 477 ? 0.935 -26.045 17.524 1.00 95.06 477 GLU A CA 1
ATOM 3554 C C . GLU A 1 477 ? 1.731 -27.355 17.664 1.00 95.06 477 GLU A C 1
ATOM 3556 O O . GLU A 1 477 ? 1.163 -28.439 17.783 1.00 95.06 477 GLU A O 1
ATOM 3561 N N . PHE A 1 478 ? 3.065 -27.271 17.646 1.00 94.31 478 PHE A N 1
ATOM 3562 C CA . PHE A 1 478 ? 3.976 -28.419 17.592 1.00 94.31 478 PHE A CA 1
ATOM 3563 C C . PHE A 1 478 ? 5.125 -28.289 18.617 1.00 94.31 478 PHE A C 1
ATOM 3565 O O . PHE A 1 478 ? 6.295 -28.410 18.239 1.00 94.31 478 PHE A O 1
ATOM 3572 N N . PRO A 1 479 ? 4.836 -28.070 19.919 1.00 89.75 479 PRO A N 1
ATOM 3573 C CA . PRO A 1 479 ? 5.804 -27.606 20.927 1.00 89.75 479 PRO A CA 1
ATOM 3574 C C . PRO A 1 479 ? 7.077 -28.458 21.071 1.00 89.75 479 PRO A C 1
ATOM 3576 O O . PRO A 1 479 ? 8.116 -27.952 21.488 1.00 89.75 479 PRO A O 1
ATOM 3579 N N . ALA A 1 480 ? 7.028 -29.740 20.700 1.00 92.12 480 ALA A N 1
ATOM 3580 C CA . ALA A 1 480 ? 8.175 -30.648 20.726 1.00 92.12 480 ALA A CA 1
ATOM 3581 C C . ALA A 1 480 ? 9.153 -30.493 19.537 1.00 92.12 480 ALA A C 1
ATOM 3583 O O . ALA A 1 480 ? 10.115 -31.257 19.452 1.00 92.12 480 ALA A O 1
ATOM 3584 N N . ARG A 1 481 ? 8.917 -29.577 18.581 1.00 89.56 481 ARG A N 1
ATOM 3585 C CA . ARG A 1 481 ? 9.695 -29.485 17.330 1.00 89.56 481 ARG A CA 1
ATOM 3586 C C . ARG A 1 481 ? 10.183 -28.063 17.020 1.00 89.56 481 ARG A C 1
ATOM 3588 O O . ARG A 1 481 ? 9.465 -27.073 17.140 1.00 89.56 481 ARG A O 1
ATOM 3595 N N . VAL A 1 482 ? 11.429 -27.988 16.557 1.00 90.25 482 VAL A N 1
ATOM 3596 C CA . VAL A 1 482 ? 12.011 -26.856 15.815 1.00 90.25 482 VAL A CA 1
ATOM 3597 C C . VAL A 1 482 ? 12.261 -27.367 14.401 1.00 90.25 482 VAL A C 1
ATOM 3599 O O . VAL A 1 482 ? 12.784 -28.471 14.255 1.00 90.25 482 VAL A O 1
ATOM 3602 N N . SER A 1 483 ? 11.858 -26.639 13.357 1.00 94.00 483 SER A N 1
ATOM 3603 C CA . SER A 1 483 ? 12.036 -27.125 11.980 1.00 94.00 483 SER A CA 1
ATOM 3604 C C . SER A 1 483 ? 12.107 -25.989 10.963 1.00 94.00 483 SER A C 1
ATOM 3606 O O . SER A 1 483 ? 11.112 -25.312 10.729 1.00 94.00 483 SER A O 1
ATOM 3608 N N . GLY A 1 484 ? 13.267 -25.791 10.330 1.00 93.81 484 GLY A N 1
ATOM 3609 C CA . GLY A 1 484 ? 13.440 -24.826 9.231 1.00 93.81 484 GLY A CA 1
ATOM 3610 C C . GLY A 1 484 ? 13.328 -23.344 9.619 1.00 93.81 484 GLY A C 1
ATOM 3611 O O . GLY A 1 484 ? 13.278 -22.491 8.741 1.00 93.81 484 GLY A O 1
ATOM 3612 N N . THR A 1 485 ? 13.277 -23.020 10.915 1.00 94.12 485 THR A N 1
ATOM 3613 C CA . THR A 1 485 ? 13.097 -21.645 11.411 1.00 94.12 485 THR A CA 1
ATOM 3614 C C . THR A 1 485 ? 14.382 -20.963 11.868 1.00 94.12 485 THR A C 1
ATOM 3616 O O . THR A 1 485 ? 14.313 -19.794 12.230 1.00 94.12 485 THR A O 1
ATOM 3619 N N . GLU A 1 486 ? 15.522 -21.650 11.919 1.00 94.25 486 GLU A N 1
ATOM 3620 C CA . GLU A 1 486 ? 16.811 -21.081 12.351 1.00 94.25 486 GLU A CA 1
ATOM 3621 C C . GLU A 1 486 ? 17.560 -20.444 11.169 1.00 94.25 486 GLU A C 1
ATOM 3623 O O . GLU A 1 486 ? 17.522 -20.965 10.055 1.00 94.25 486 GLU A O 1
ATOM 3628 N N . ILE A 1 487 ? 18.237 -19.315 11.404 1.00 93.06 487 ILE A N 1
ATOM 3629 C CA . ILE A 1 487 ? 18.912 -18.514 10.371 1.00 93.06 487 ILE A CA 1
ATOM 3630 C C . ILE A 1 487 ? 20.364 -18.235 10.782 1.00 93.06 487 ILE A C 1
ATOM 3632 O O . ILE A 1 487 ? 20.633 -17.638 11.828 1.00 93.06 487 ILE A O 1
ATOM 3636 N N . VAL A 1 488 ? 21.315 -18.615 9.923 1.00 94.38 488 VAL A N 1
ATOM 3637 C CA . VAL A 1 488 ? 22.738 -18.273 10.077 1.00 94.38 488 VAL A CA 1
ATOM 3638 C C . VAL A 1 488 ? 23.005 -16.929 9.399 1.00 94.38 488 VAL A C 1
ATOM 3640 O O . VAL A 1 488 ? 23.200 -16.850 8.192 1.00 94.38 488 VAL A O 1
ATOM 3643 N N . ASN A 1 489 ? 22.998 -15.864 10.196 1.00 95.12 489 ASN A N 1
ATOM 3644 C CA . ASN A 1 489 ? 23.094 -14.490 9.706 1.00 95.12 489 ASN A CA 1
ATOM 3645 C C . ASN A 1 489 ? 24.532 -14.049 9.346 1.00 95.12 489 ASN A C 1
ATOM 3647 O O . ASN A 1 489 ? 25.468 -14.363 10.091 1.00 95.12 489 ASN A O 1
ATOM 3651 N N . PRO A 1 490 ? 24.722 -13.215 8.302 1.00 93.12 490 PRO A N 1
ATOM 3652 C CA . PRO A 1 490 ? 25.985 -12.523 8.048 1.00 93.12 490 PRO A CA 1
ATOM 3653 C C . PRO A 1 490 ? 26.265 -11.438 9.106 1.00 93.12 490 PRO A C 1
ATOM 3655 O O . PRO A 1 490 ? 25.382 -11.003 9.852 1.00 93.12 490 PRO A O 1
ATOM 3658 N N . ASP A 1 491 ? 27.494 -10.906 9.134 1.00 94.00 491 ASP A N 1
ATOM 3659 C CA . ASP A 1 491 ? 27.756 -9.627 9.807 1.00 94.00 491 ASP A CA 1
ATOM 3660 C C . ASP A 1 491 ? 27.105 -8.504 8.985 1.00 94.00 491 ASP A C 1
ATOM 3662 O O . ASP A 1 491 ? 27.731 -7.928 8.097 1.00 94.00 491 ASP A O 1
ATOM 3666 N N . PHE A 1 492 ? 25.841 -8.188 9.285 1.00 91.75 492 PHE A N 1
ATOM 3667 C CA . PHE A 1 492 ? 25.064 -7.135 8.619 1.00 91.75 492 PHE A CA 1
ATOM 3668 C C . PHE A 1 492 ? 25.807 -5.792 8.534 1.00 91.75 492 PHE A C 1
ATOM 3670 O O . PHE A 1 492 ? 25.675 -5.079 7.545 1.00 91.75 492 PHE A O 1
ATOM 3677 N N . ALA A 1 493 ? 26.649 -5.455 9.519 1.00 87.00 493 ALA A N 1
ATOM 3678 C CA . ALA A 1 493 ? 27.449 -4.235 9.452 1.00 87.00 493 ALA A CA 1
ATOM 3679 C C . ALA A 1 493 ? 28.602 -4.354 8.440 1.00 87.00 493 ALA A C 1
ATOM 3681 O O . ALA A 1 493 ? 29.028 -3.346 7.886 1.00 87.00 493 ALA A O 1
ATOM 3682 N N . ALA A 1 494 ? 29.164 -5.549 8.230 1.00 90.94 494 ALA A N 1
ATOM 3683 C CA . ALA A 1 494 ? 30.141 -5.798 7.167 1.00 90.94 494 ALA A CA 1
ATOM 3684 C C . ALA A 1 494 ? 29.486 -5.804 5.780 1.00 90.94 494 ALA A C 1
ATOM 3686 O O . ALA A 1 494 ? 30.047 -5.210 4.865 1.00 90.94 494 ALA A O 1
ATOM 3687 N N . TRP A 1 495 ? 28.289 -6.384 5.650 1.00 90.19 495 TRP A N 1
ATOM 3688 C CA . TRP A 1 495 ? 27.504 -6.343 4.412 1.00 90.19 495 TRP A CA 1
ATOM 3689 C C . TRP A 1 495 ? 27.139 -4.904 4.020 1.00 90.19 495 TRP A C 1
ATOM 3691 O O . TRP A 1 495 ? 27.428 -4.485 2.899 1.00 90.19 495 TRP A O 1
ATOM 3701 N N . ALA A 1 496 ? 26.633 -4.104 4.966 1.00 87.94 496 ALA A N 1
ATOM 3702 C CA . ALA A 1 496 ? 26.377 -2.681 4.748 1.00 87.94 496 ALA A CA 1
ATOM 3703 C C . ALA A 1 496 ? 27.649 -1.933 4.302 1.00 87.94 496 ALA A C 1
ATOM 3705 O O . ALA A 1 496 ? 27.608 -1.226 3.300 1.00 87.94 496 ALA A O 1
ATOM 3706 N N . ARG A 1 497 ? 28.802 -2.173 4.958 1.00 86.31 497 ARG A N 1
ATOM 3707 C CA . ARG A 1 497 ? 30.101 -1.601 4.543 1.00 86.31 497 ARG A CA 1
ATOM 3708 C C . ARG A 1 497 ? 30.548 -2.024 3.140 1.00 86.31 497 ARG A C 1
ATOM 3710 O O . ARG A 1 497 ? 31.213 -1.237 2.473 1.00 86.31 497 ARG A O 1
ATOM 3717 N N . ALA A 1 498 ? 30.214 -3.237 2.698 1.00 89.81 498 ALA A N 1
ATOM 3718 C CA . ALA A 1 498 ? 30.529 -3.721 1.352 1.00 89.81 498 ALA A CA 1
ATOM 3719 C C . ALA A 1 498 ? 29.673 -3.038 0.268 1.00 89.81 498 ALA A C 1
ATOM 3721 O O . ALA A 1 498 ? 30.147 -2.849 -0.846 1.00 89.81 498 ALA A O 1
ATOM 3722 N N . CYS A 1 499 ? 28.462 -2.588 0.615 1.00 84.81 499 CYS A N 1
ATOM 3723 C CA . CYS A 1 499 ? 27.632 -1.731 -0.242 1.00 84.81 499 CYS A CA 1
ATOM 3724 C C . CYS A 1 499 ? 28.096 -0.254 -0.247 1.00 84.81 499 CYS A C 1
ATOM 3726 O O . CYS A 1 499 ? 27.586 0.555 -1.018 1.00 84.81 499 CYS A O 1
ATOM 3728 N N . GLY A 1 500 ? 29.057 0.112 0.611 1.00 64.00 500 GLY A N 1
ATOM 3729 C CA . GLY A 1 500 ? 29.635 1.452 0.765 1.00 64.00 500 GLY A CA 1
ATOM 3730 C C . GLY A 1 500 ? 29.693 1.904 2.233 1.00 64.00 500 GLY A C 1
ATOM 3731 O O . GLY A 1 500 ? 29.282 1.190 3.139 1.00 64.00 500 GLY A O 1
ATOM 3732 N N . ARG A 1 501 ? 30.248 3.092 2.512 1.00 49.62 501 ARG A N 1
ATOM 3733 C CA . ARG A 1 501 ? 30.530 3.593 3.879 1.00 49.62 501 ARG A CA 1
ATOM 3734 C C . ARG A 1 501 ? 29.294 3.791 4.793 1.00 49.62 501 ARG A C 1
ATOM 3736 O O . ARG A 1 501 ? 28.888 4.919 5.053 1.00 49.62 501 ARG A O 1
ATOM 3743 N N . SER A 1 502 ? 28.810 2.715 5.413 1.00 48.38 502 SER A N 1
ATOM 3744 C CA . SER A 1 502 ? 27.880 2.765 6.552 1.00 48.38 502 SER A CA 1
ATOM 3745 C C . SER A 1 502 ? 28.591 3.076 7.884 1.00 48.38 502 SER A C 1
ATOM 3747 O O . SER A 1 502 ? 29.568 2.391 8.223 1.00 48.38 502 SER A O 1
ATOM 3749 N N . ARG A 1 503 ? 28.065 3.991 8.717 1.00 43.94 503 ARG A N 1
ATOM 3750 C CA . ARG A 1 503 ? 28.414 4.030 10.161 1.00 43.94 503 ARG A CA 1
ATOM 3751 C C . ARG A 1 503 ? 27.826 2.803 10.889 1.00 43.94 503 ARG A C 1
ATOM 3753 O O . ARG A 1 503 ? 26.850 2.223 10.428 1.00 43.94 503 ARG A O 1
ATOM 3760 N N . ARG A 1 504 ? 28.452 2.356 11.991 1.00 41.34 504 ARG A N 1
ATOM 3761 C CA . ARG A 1 504 ? 28.142 1.084 12.691 1.00 41.34 504 ARG A CA 1
ATOM 3762 C C . ARG A 1 504 ? 27.743 1.311 14.150 1.00 41.34 504 ARG A C 1
ATOM 3764 O O . ARG A 1 504 ? 28.563 1.786 14.931 1.00 41.34 504 ARG A O 1
ATOM 3771 N N . ALA A 1 505 ? 26.590 0.772 14.549 1.00 41.38 505 ALA A N 1
ATOM 3772 C CA . ALA A 1 505 ? 26.257 0.509 15.954 1.00 41.38 505 ALA A CA 1
ATOM 3773 C C . ALA A 1 505 ? 26.583 -0.934 16.373 1.00 41.38 505 ALA A C 1
ATOM 3775 O O . ALA A 1 505 ? 26.446 -1.852 15.563 1.00 41.38 505 ALA A O 1
ATOM 3776 N N . ARG A 1 506 ? 26.940 -1.154 17.650 1.00 40.12 506 ARG A N 1
ATOM 3777 C CA . ARG A 1 506 ? 26.770 -2.435 18.376 1.00 40.12 506 ARG A CA 1
ATOM 3778 C C . ARG A 1 506 ? 26.631 -2.174 19.882 1.00 40.12 506 ARG A C 1
ATOM 3780 O O . ARG A 1 506 ? 27.437 -1.436 20.438 1.00 40.12 506 ARG A O 1
ATOM 3787 N N . GLY A 1 507 ? 25.701 -2.866 20.544 1.00 38.47 507 GLY A N 1
ATOM 3788 C CA . GLY A 1 507 ? 25.605 -2.942 22.012 1.00 38.47 507 GLY A CA 1
ATOM 3789 C C . GLY A 1 507 ? 24.260 -2.484 22.585 1.00 38.47 507 GLY A C 1
ATOM 3790 O O . GLY A 1 507 ? 23.569 -1.676 21.971 1.00 38.47 507 GLY A O 1
ATOM 3791 N N . ALA A 1 508 ? 23.920 -3.006 23.768 1.00 43.16 508 ALA A N 1
ATOM 3792 C CA . ALA A 1 508 ? 22.711 -2.663 24.523 1.00 43.16 508 ALA A CA 1
ATOM 3793 C C . ALA A 1 508 ? 22.591 -1.146 24.765 1.00 43.16 508 ALA A C 1
ATOM 3795 O O . ALA A 1 508 ? 23.612 -0.485 24.964 1.00 43.16 508 ALA A O 1
ATOM 3796 N N . ASP A 1 509 ? 21.362 -0.618 24.760 1.00 45.94 509 ASP A N 1
ATOM 3797 C CA . ASP A 1 509 ? 20.917 0.758 25.057 1.00 45.94 509 ASP A CA 1
ATOM 3798 C C . ASP A 1 509 ? 21.943 1.897 24.940 1.00 45.94 509 ASP A C 1
ATOM 3800 O O . ASP A 1 509 ? 21.902 2.688 23.998 1.00 45.94 509 ASP A O 1
ATOM 3804 N N . ARG A 1 510 ? 22.894 1.996 25.878 1.00 42.56 510 ARG A N 1
ATOM 3805 C CA . ARG A 1 510 ? 23.967 3.012 25.884 1.00 42.56 510 ARG A CA 1
ATOM 3806 C C . ARG A 1 510 ? 24.876 2.974 24.640 1.00 42.56 510 ARG A C 1
ATOM 3808 O O . ARG A 1 510 ? 25.618 3.935 24.413 1.00 42.56 510 ARG A O 1
ATOM 3815 N N . GLY A 1 511 ? 24.867 1.873 23.883 1.00 49.53 511 GLY A N 1
ATOM 3816 C CA . GLY A 1 511 ? 25.493 1.741 22.562 1.00 49.53 511 GLY A CA 1
ATOM 3817 C C . GLY A 1 511 ? 24.575 2.187 21.419 1.00 49.53 511 GLY A C 1
ATOM 3818 O O . GLY A 1 511 ? 25.016 2.914 20.532 1.00 49.53 511 GLY A O 1
ATOM 3819 N N . PHE A 1 512 ? 23.292 1.815 21.470 1.00 53.75 512 PHE A N 1
ATOM 3820 C CA . PHE A 1 512 ? 22.266 2.215 20.501 1.00 53.75 512 PHE A CA 1
ATOM 3821 C C . PHE A 1 512 ? 22.100 3.742 20.420 1.00 53.75 512 PHE A C 1
ATOM 3823 O O . PHE A 1 512 ? 22.299 4.320 19.352 1.00 53.75 512 PHE A O 1
ATOM 3830 N N . ARG A 1 513 ? 21.835 4.400 21.559 1.00 56.34 513 ARG A N 1
ATOM 3831 C CA . ARG A 1 513 ? 21.506 5.840 21.633 1.00 56.34 513 ARG A CA 1
ATOM 3832 C C . ARG A 1 513 ? 22.612 6.720 21.026 1.00 56.34 513 ARG A C 1
ATOM 3834 O O . ARG A 1 513 ? 22.359 7.477 20.093 1.00 56.34 513 ARG A O 1
ATOM 3841 N N . ARG A 1 514 ? 23.867 6.510 21.452 1.00 49.38 514 ARG A N 1
ATOM 3842 C CA . ARG A 1 514 ? 25.054 7.206 20.904 1.00 49.38 514 ARG A CA 1
ATOM 3843 C C . ARG A 1 514 ? 25.308 6.924 19.424 1.00 49.38 514 ARG A C 1
ATOM 3845 O O . ARG A 1 514 ? 25.892 7.759 18.735 1.00 49.38 514 ARG A O 1
ATOM 3852 N N . SER A 1 515 ? 24.885 5.763 18.926 1.00 51.50 515 SER A N 1
ATOM 3853 C CA . SER A 1 515 ? 25.032 5.446 17.508 1.00 51.50 515 SER A CA 1
ATOM 3854 C C . SER A 1 515 ? 24.032 6.233 16.665 1.00 51.50 515 SER A C 1
ATOM 3856 O O . SER A 1 515 ? 24.448 6.832 15.686 1.00 51.50 515 SER A O 1
ATOM 3858 N N . LEU A 1 516 ? 22.750 6.319 17.046 1.00 54.25 516 LEU A N 1
ATOM 3859 C CA . LEU A 1 516 ? 21.771 7.093 16.264 1.00 54.25 516 LEU A CA 1
ATOM 3860 C C . LEU A 1 516 ? 22.045 8.601 16.272 1.00 54.25 516 LEU A C 1
ATOM 3862 O O . LEU A 1 516 ? 22.010 9.212 15.204 1.00 54.25 516 LEU A O 1
ATOM 3866 N N . GLN A 1 517 ? 22.440 9.170 17.417 1.00 52.22 517 GLN A N 1
ATOM 3867 C CA . GLN A 1 517 ? 22.896 10.567 17.507 1.00 52.22 517 GLN A CA 1
ATOM 3868 C C . GLN A 1 517 ? 24.046 10.861 16.518 1.00 52.22 517 GLN A C 1
ATOM 3870 O O . GLN A 1 517 ? 24.071 11.905 15.876 1.00 52.22 517 GLN A O 1
ATOM 3875 N N . THR A 1 518 ? 24.965 9.906 16.317 1.00 45.91 518 THR A N 1
ATOM 3876 C CA . THR A 1 518 ? 26.081 10.025 15.355 1.00 45.91 518 THR A CA 1
ATOM 3877 C C . THR A 1 518 ? 25.767 9.502 13.945 1.00 45.91 518 THR A C 1
ATOM 3879 O O . THR A 1 518 ? 26.641 9.543 13.077 1.00 45.91 518 THR A O 1
ATOM 3882 N N . CYS A 1 519 ? 24.547 9.022 13.687 1.00 41.78 519 CYS A N 1
ATOM 3883 C CA . CYS A 1 519 ? 24.140 8.423 12.410 1.00 41.78 519 CYS A CA 1
ATOM 3884 C C . CYS A 1 519 ? 23.072 9.223 11.650 1.00 41.78 519 CYS A C 1
ATOM 3886 O O . CYS A 1 519 ? 22.980 9.041 10.440 1.00 41.78 519 CYS A O 1
ATOM 3888 N N . GLY A 1 520 ? 22.280 10.073 12.314 1.00 42.09 520 GLY A N 1
ATOM 3889 C CA . GLY A 1 520 ? 21.150 10.775 11.683 1.00 42.09 520 GLY A CA 1
ATOM 3890 C C . GLY A 1 520 ? 21.031 12.268 11.991 1.00 42.09 520 GLY A C 1
ATOM 3891 O O . GLY A 1 520 ? 19.952 12.815 11.829 1.00 42.09 520 GLY A O 1
ATOM 3892 N N . GLY A 1 521 ? 22.076 12.921 12.514 1.00 37.78 521 GLY A N 1
ATOM 3893 C CA . GLY A 1 521 ? 22.018 14.349 12.879 1.00 37.78 521 GLY A CA 1
ATOM 3894 C C . GLY A 1 521 ? 21.120 14.677 14.083 1.00 37.78 521 GLY A C 1
ATOM 3895 O O . GLY A 1 521 ? 20.990 15.843 14.439 1.00 37.78 521 GLY A O 1
ATOM 3896 N N . LEU A 1 522 ? 20.546 13.655 14.731 1.00 44.06 522 LEU A N 1
ATOM 3897 C CA . LEU A 1 522 ? 19.656 13.731 15.896 1.00 44.06 522 LEU A CA 1
ATOM 3898 C C . LEU A 1 522 ? 20.419 14.144 17.172 1.00 44.06 522 LEU A C 1
ATOM 3900 O O . LEU A 1 522 ? 20.550 13.363 18.116 1.00 44.06 522 LEU A O 1
ATOM 3904 N N . ALA A 1 523 ? 20.971 15.356 17.172 1.00 33.72 523 ALA A N 1
ATOM 3905 C CA . ALA A 1 523 ? 21.544 16.013 18.339 1.00 33.72 523 ALA A CA 1
ATOM 3906 C C . ALA A 1 523 ? 20.435 16.619 19.216 1.00 33.72 523 ALA A C 1
ATOM 3908 O O . ALA A 1 523 ? 19.376 17.011 18.725 1.00 33.72 523 ALA A O 1
ATOM 3909 N N . ASP A 1 524 ? 20.668 16.695 20.525 1.00 32.69 524 ASP A N 1
ATOM 3910 C CA . ASP A 1 524 ? 19.641 17.116 21.476 1.00 32.69 524 ASP A CA 1
ATOM 3911 C C . ASP A 1 524 ? 19.321 18.626 21.345 1.00 32.69 524 ASP A C 1
ATOM 3913 O O . ASP A 1 524 ? 20.155 19.480 21.639 1.00 32.69 524 ASP A O 1
ATOM 3917 N N . GLY A 1 525 ? 18.089 18.958 20.936 1.00 33.56 525 GLY A N 1
ATOM 3918 C CA . GLY A 1 525 ? 17.480 20.283 21.144 1.00 33.56 525 GLY A CA 1
ATOM 3919 C C . GLY A 1 525 ? 17.950 21.449 20.258 1.00 33.56 525 GLY A C 1
ATOM 3920 O O . GLY A 1 525 ? 17.729 22.599 20.630 1.00 33.56 525 GLY A O 1
ATOM 3921 N N . GLY A 1 526 ? 18.582 21.199 19.106 1.00 25.05 526 GLY A N 1
ATOM 3922 C CA . GLY A 1 526 ? 19.018 22.252 18.174 1.00 25.05 526 GLY A CA 1
ATOM 3923 C C . GLY A 1 526 ? 18.043 22.489 17.014 1.00 25.05 526 GLY A C 1
ATOM 3924 O O . GLY A 1 526 ? 17.787 21.576 16.235 1.00 25.05 526 GLY A O 1
ATOM 3925 N N . ALA A 1 527 ? 17.533 23.715 16.853 1.00 24.97 527 ALA A N 1
ATOM 3926 C CA . ALA A 1 527 ? 16.712 24.081 15.694 1.00 24.97 527 ALA A CA 1
ATOM 3927 C C . ALA A 1 527 ? 17.534 24.071 14.391 1.00 24.97 527 ALA A C 1
ATOM 3929 O O . ALA A 1 527 ? 18.635 24.628 14.342 1.00 24.97 527 ALA A O 1
ATOM 3930 N N . ALA A 1 528 ? 16.983 23.480 13.327 1.00 24.81 528 ALA A N 1
ATOM 3931 C CA . ALA A 1 528 ? 17.617 23.448 12.013 1.00 24.81 528 ALA A CA 1
ATOM 3932 C C . ALA A 1 528 ? 17.768 24.871 11.448 1.00 24.81 528 ALA A C 1
ATOM 3934 O O . ALA A 1 528 ? 16.780 25.574 11.237 1.00 24.81 528 ALA A O 1
ATOM 3935 N N . ARG A 1 529 ? 19.010 25.297 11.191 1.00 22.91 529 ARG A N 1
ATOM 3936 C CA . ARG A 1 529 ? 19.297 26.541 10.469 1.00 22.91 529 ARG A CA 1
ATOM 3937 C C . ARG A 1 529 ? 19.490 26.229 8.992 1.00 22.91 529 ARG A C 1
ATOM 3939 O O . ARG A 1 529 ? 20.497 25.638 8.614 1.00 22.91 529 ARG A O 1
ATOM 3946 N N . THR A 1 530 ? 18.538 26.653 8.173 1.00 23.66 530 THR A N 1
ATOM 3947 C CA . THR A 1 530 ? 18.682 26.701 6.716 1.00 23.66 530 THR A CA 1
ATOM 3948 C C . THR A 1 530 ? 19.780 27.688 6.322 1.00 23.66 530 THR A C 1
ATOM 3950 O O . THR A 1 530 ? 19.845 28.792 6.863 1.00 23.66 530 THR A O 1
ATOM 3953 N N . GLY A 1 531 ? 20.610 27.308 5.352 1.00 20.86 531 GLY A N 1
ATOM 3954 C CA . GLY A 1 531 ? 21.622 28.169 4.745 1.00 20.86 531 GLY A CA 1
ATOM 3955 C C . GLY A 1 531 ? 21.711 27.882 3.253 1.00 20.86 531 GLY A C 1
ATOM 3956 O O . GLY A 1 531 ? 22.366 26.930 2.847 1.00 20.86 531 GLY A O 1
ATOM 3957 N N . SER A 1 532 ? 21.013 28.680 2.449 1.00 20.30 532 SER A N 1
ATOM 3958 C CA . SER A 1 532 ? 21.052 28.619 0.988 1.00 20.30 532 SER A CA 1
ATOM 3959 C C . SER A 1 532 ? 22.253 29.395 0.446 1.00 20.30 532 SER A C 1
ATOM 3961 O O . SER A 1 532 ? 22.462 30.545 0.831 1.00 20.30 532 SER A O 1
ATOM 3963 N N . LEU A 1 533 ? 22.993 28.790 -0.484 1.00 20.11 533 LEU A N 1
ATOM 3964 C CA . LEU A 1 533 ? 23.999 29.453 -1.313 1.00 20.11 533 LEU A CA 1
ATOM 3965 C C . LEU A 1 533 ? 23.833 28.980 -2.760 1.00 20.11 533 LEU A C 1
ATOM 3967 O O . LEU A 1 533 ? 23.969 27.794 -3.049 1.00 20.11 533 LEU A O 1
ATOM 3971 N N . GLU A 1 534 ? 23.526 29.919 -3.650 1.00 20.23 534 GLU A N 1
ATOM 3972 C CA . GLU A 1 534 ? 23.599 29.735 -5.101 1.00 20.23 534 GLU A CA 1
ATOM 3973 C C . GLU A 1 534 ? 25.052 29.918 -5.570 1.00 20.23 534 GLU A C 1
ATOM 3975 O O . GLU A 1 534 ? 25.814 30.653 -4.938 1.00 20.23 534 GLU A O 1
ATOM 3980 N N . GLY A 1 535 ? 25.443 29.315 -6.699 1.00 20.05 535 GLY A N 1
ATOM 3981 C CA . GLY A 1 535 ? 26.740 29.639 -7.300 1.00 20.05 535 GLY A CA 1
ATOM 3982 C C . GLY A 1 535 ? 27.224 28.743 -8.439 1.00 20.05 535 GLY A C 1
ATOM 3983 O O . GLY A 1 535 ? 27.818 27.704 -8.181 1.00 20.05 535 GLY A O 1
ATOM 3984 N N . GLY A 1 536 ? 27.097 29.247 -9.672 1.00 19.19 536 GLY A N 1
ATOM 3985 C CA . GLY A 1 536 ? 28.068 29.028 -10.756 1.00 19.19 536 GLY A CA 1
ATOM 3986 C C . GLY A 1 536 ? 27.990 27.721 -11.555 1.00 19.19 536 GLY A C 1
ATOM 3987 O O . GLY A 1 536 ? 28.130 26.626 -11.020 1.00 19.19 536 GLY A O 1
ATOM 3988 N N . THR A 1 537 ? 27.863 27.857 -12.876 1.00 22.66 537 THR A N 1
ATOM 3989 C CA . THR A 1 537 ? 28.197 26.816 -13.862 1.00 22.66 537 THR A CA 1
ATOM 3990 C C . THR A 1 537 ? 29.618 27.020 -14.419 1.00 22.66 537 THR A C 1
ATOM 3992 O O . THR A 1 537 ? 30.319 27.955 -14.030 1.00 22.66 537 THR A O 1
ATOM 3995 N N . ASP A 1 538 ? 29.996 26.171 -15.382 1.00 21.23 538 ASP A N 1
ATOM 3996 C CA . ASP A 1 538 ? 31.157 26.296 -16.283 1.00 21.23 538 ASP A CA 1
ATOM 3997 C C . ASP A 1 538 ? 32.511 25.818 -15.674 1.00 21.23 538 ASP A C 1
ATOM 3999 O O . ASP A 1 538 ? 32.575 25.452 -14.500 1.00 21.23 538 ASP A O 1
ATOM 4003 N N . PRO A 1 539 ? 33.548 25.526 -16.491 1.00 24.77 539 PRO A N 1
ATOM 4004 C CA . PRO A 1 539 ? 33.672 24.164 -17.019 1.00 24.77 539 PRO A CA 1
ATOM 4005 C C . PRO A 1 539 ? 35.047 23.509 -16.764 1.00 24.77 539 PRO A C 1
ATOM 4007 O O . PRO A 1 539 ? 36.022 24.162 -16.401 1.00 24.77 539 PRO A O 1
ATOM 4010 N N . ILE A 1 540 ? 35.146 22.196 -17.005 1.00 22.69 540 ILE A N 1
ATOM 4011 C CA . ILE A 1 540 ? 36.389 21.418 -16.835 1.00 22.69 540 ILE A CA 1
ATOM 4012 C C . ILE A 1 540 ? 37.295 21.553 -18.079 1.00 22.69 540 ILE A C 1
ATOM 4014 O O . ILE A 1 540 ? 36.880 21.131 -19.160 1.00 22.69 540 ILE A O 1
ATOM 4018 N N . PRO A 1 541 ? 38.541 22.057 -17.959 1.00 24.50 541 PRO A N 1
ATOM 4019 C CA . PRO A 1 541 ? 39.538 22.007 -19.027 1.00 24.50 541 PRO A CA 1
ATOM 4020 C C . PRO A 1 541 ? 40.382 20.718 -18.982 1.00 24.50 541 PRO A C 1
ATOM 4022 O O . PRO A 1 541 ? 40.606 20.132 -17.922 1.00 24.50 541 PRO A O 1
ATOM 4025 N N . HIS A 1 542 ? 40.906 20.299 -20.137 1.00 24.53 542 HIS A N 1
ATOM 4026 C CA . HIS A 1 542 ? 41.862 19.190 -20.247 1.00 24.53 542 HIS A CA 1
ATOM 4027 C C . HIS A 1 542 ? 43.294 19.605 -19.863 1.00 24.53 542 HIS A C 1
ATOM 4029 O O . HIS A 1 542 ? 43.728 20.707 -20.193 1.00 24.53 542 HIS A O 1
ATOM 4035 N N . ALA A 1 543 ? 44.065 18.670 -19.297 1.00 21.92 543 ALA A N 1
ATOM 4036 C CA . ALA A 1 543 ? 45.531 18.684 -19.306 1.00 21.92 543 ALA A CA 1
ATOM 4037 C C . ALA A 1 543 ? 46.084 17.242 -19.276 1.00 21.92 543 ALA A C 1
ATOM 4039 O O . ALA A 1 543 ? 45.520 16.378 -18.603 1.00 21.92 543 ALA A O 1
ATOM 4040 N N . GLU A 1 544 ? 47.171 16.987 -20.009 1.00 22.19 544 GLU A N 1
ATOM 4041 C CA . GLU A 1 544 ? 47.905 15.707 -20.041 1.00 22.19 544 GLU A CA 1
ATOM 4042 C C . GLU A 1 544 ? 49.188 15.753 -19.161 1.00 22.19 544 GLU A C 1
ATOM 4044 O O . GLU A 1 544 ? 49.493 16.813 -18.607 1.00 22.19 544 GLU A O 1
ATOM 4049 N N . PRO A 1 545 ? 49.889 14.620 -18.922 1.00 33.81 545 PRO A N 1
ATOM 4050 C CA . PRO A 1 545 ? 50.795 14.464 -17.774 1.00 33.81 545 PRO A CA 1
ATOM 4051 C C . PRO A 1 545 ? 52.290 14.695 -18.068 1.00 33.81 545 PRO A C 1
ATOM 4053 O O . PRO A 1 545 ? 52.722 14.669 -19.215 1.00 33.81 545 PRO A O 1
ATOM 4056 N N . ASP A 1 546 ? 53.088 14.780 -16.996 1.00 23.97 546 ASP A N 1
ATOM 4057 C CA . ASP A 1 546 ? 54.556 14.611 -16.995 1.00 23.97 546 ASP A CA 1
ATOM 4058 C C . ASP A 1 546 ? 55.000 13.938 -15.649 1.00 23.97 546 ASP A C 1
ATOM 4060 O O . ASP A 1 546 ? 54.112 13.600 -14.854 1.00 23.97 546 ASP A O 1
ATOM 4064 N N . PRO A 1 547 ? 56.276 13.563 -15.370 1.00 30.97 547 PRO A N 1
ATOM 4065 C CA . PRO A 1 547 ? 56.551 12.161 -15.035 1.00 30.97 547 PRO A CA 1
ATOM 4066 C C . PRO A 1 547 ? 57.468 11.928 -13.808 1.00 30.97 547 PRO A C 1
ATOM 4068 O O . PRO A 1 547 ? 57.981 12.849 -13.179 1.00 30.97 547 PRO A O 1
ATOM 4071 N N . GLY A 1 548 ? 57.782 10.651 -13.542 1.00 22.56 548 GLY A N 1
ATOM 4072 C CA . GLY A 1 548 ? 59.047 10.258 -12.899 1.00 22.56 548 GLY A CA 1
ATOM 4073 C C . GLY A 1 548 ? 58.945 9.442 -11.604 1.00 22.56 548 GLY A C 1
ATOM 4074 O O . GLY A 1 548 ? 58.406 9.900 -10.607 1.00 22.56 548 GLY A O 1
ATOM 4075 N N . GLY A 1 549 ? 59.577 8.259 -11.603 1.00 23.84 549 GLY A N 1
ATOM 4076 C CA . GLY A 1 549 ? 59.925 7.493 -10.394 1.00 23.84 549 GLY A CA 1
ATOM 4077 C C . GLY A 1 549 ? 58.788 6.671 -9.743 1.00 23.84 549 GLY A C 1
ATOM 4078 O O . GLY A 1 549 ? 57.783 7.213 -9.315 1.00 23.84 549 GLY A O 1
ATOM 4079 N N . GLY A 1 550 ? 58.881 5.348 -9.563 1.00 21.66 550 GLY A N 1
ATOM 4080 C CA . GLY A 1 550 ? 59.914 4.419 -10.036 1.00 21.66 550 GLY A CA 1
ATOM 4081 C C . GLY A 1 550 ? 60.151 3.209 -9.124 1.00 21.66 550 GLY A C 1
ATOM 4082 O O . GLY A 1 550 ? 61.230 3.106 -8.555 1.00 21.66 550 GLY A O 1
ATOM 4083 N N . ALA A 1 551 ? 59.188 2.285 -8.998 1.00 25.52 551 ALA A N 1
ATOM 4084 C CA . ALA A 1 551 ? 59.396 0.973 -8.356 1.00 25.52 551 ALA A CA 1
ATOM 4085 C C . ALA A 1 551 ? 58.289 -0.036 -8.737 1.00 25.52 551 ALA A C 1
ATOM 4087 O O . ALA A 1 551 ? 57.364 -0.284 -7.967 1.00 25.52 551 ALA A O 1
ATOM 4088 N N . GLY A 1 552 ? 58.349 -0.604 -9.945 1.00 21.59 552 GLY A N 1
ATOM 4089 C CA . GLY A 1 552 ? 57.393 -1.622 -10.399 1.00 21.59 552 GLY A CA 1
ATOM 4090 C C . GLY A 1 552 ? 57.999 -3.025 -10.424 1.00 21.59 552 GLY A C 1
ATOM 4091 O O . GLY A 1 552 ? 59.077 -3.206 -10.986 1.00 21.59 552 GLY A O 1
ATOM 4092 N N . LEU A 1 553 ? 57.278 -4.023 -9.900 1.00 21.94 553 LEU A N 1
ATOM 4093 C CA . LEU A 1 553 ? 57.515 -5.431 -10.234 1.00 21.94 553 LEU A CA 1
ATOM 4094 C C . LEU A 1 553 ? 56.367 -5.952 -11.112 1.00 21.94 553 LEU A C 1
ATOM 4096 O O . LEU A 1 553 ? 55.190 -5.794 -10.791 1.00 21.94 553 LEU A O 1
ATOM 4100 N N . THR A 1 554 ? 56.727 -6.548 -12.243 1.00 20.27 554 THR A N 1
ATOM 4101 C CA . THR A 1 554 ? 55.839 -7.177 -13.234 1.00 20.27 554 THR A CA 1
ATOM 4102 C C . THR A 1 554 ? 55.243 -8.499 -12.693 1.00 20.27 554 THR A C 1
ATOM 4104 O O . THR A 1 554 ? 55.668 -8.989 -11.655 1.00 20.27 554 THR A O 1
ATOM 4107 N N . VAL A 1 555 ? 54.212 -9.127 -13.282 1.00 19.81 555 VAL A N 1
ATOM 4108 C CA . VAL A 1 555 ? 54.121 -9.617 -14.675 1.00 19.81 555 VAL A CA 1
ATOM 4109 C C . VAL A 1 555 ? 52.675 -9.668 -15.205 1.00 19.81 555 VAL A C 1
ATOM 4111 O O . VAL A 1 555 ? 51.750 -10.084 -14.516 1.00 19.81 555 VAL A O 1
ATOM 4114 N N . ARG A 1 556 ? 52.518 -9.348 -16.500 1.00 20.98 556 ARG A N 1
ATOM 4115 C CA . ARG A 1 556 ? 51.455 -9.848 -17.397 1.00 20.98 556 ARG A CA 1
ATOM 4116 C C . ARG A 1 556 ? 52.108 -10.616 -18.558 1.00 20.98 556 ARG A C 1
ATOM 4118 O O . ARG A 1 556 ? 53.164 -10.193 -19.026 1.00 20.98 556 ARG A O 1
ATOM 4125 N N . PRO A 1 557 ? 51.403 -11.590 -19.145 1.00 22.48 557 PRO A N 1
ATOM 4126 C CA . PRO A 1 557 ? 51.194 -11.598 -20.599 1.00 22.48 557 PRO A CA 1
ATOM 4127 C C . PRO A 1 557 ? 49.681 -11.524 -20.891 1.00 22.48 557 PRO A C 1
ATOM 4129 O O . PRO A 1 557 ? 48.897 -12.211 -20.252 1.00 22.48 557 PRO A O 1
ATOM 4132 N N . ARG A 1 558 ? 49.156 -10.549 -21.646 1.00 21.61 558 ARG A N 1
ATOM 4133 C CA . ARG A 1 558 ? 49.329 -10.153 -23.069 1.00 21.61 558 ARG A CA 1
ATOM 4134 C C . ARG A 1 558 ? 48.278 -10.810 -23.982 1.00 21.61 558 ARG A C 1
ATOM 4136 O O . ARG A 1 558 ? 47.927 -11.967 -23.819 1.00 21.61 558 ARG A O 1
ATOM 4143 N N . ARG A 1 559 ? 47.750 -10.001 -24.910 1.00 21.97 559 ARG A N 1
ATOM 4144 C CA . ARG A 1 559 ? 46.674 -10.344 -25.857 1.00 21.97 559 ARG A CA 1
ATOM 4145 C C . ARG A 1 559 ? 47.191 -11.205 -27.013 1.00 21.97 559 ARG A C 1
ATOM 4147 O O . ARG A 1 559 ? 48.347 -11.056 -27.402 1.00 21.97 559 ARG A O 1
ATOM 4154 N N . LEU A 1 560 ? 46.275 -11.901 -27.684 1.00 21.80 560 LEU A N 1
ATOM 4155 C CA . LEU A 1 560 ? 46.351 -12.127 -29.129 1.00 21.80 560 LEU A CA 1
ATOM 4156 C C . LEU A 1 560 ? 44.930 -12.165 -29.712 1.00 21.80 560 LEU A C 1
ATOM 4158 O O . LEU A 1 560 ? 44.028 -12.699 -29.075 1.00 21.80 560 LEU A O 1
ATOM 4162 N N . ALA A 1 561 ? 44.718 -11.539 -30.873 1.00 22.16 561 ALA A N 1
ATOM 4163 C CA . ALA A 1 561 ? 43.426 -11.512 -31.563 1.00 22.16 561 ALA A CA 1
ATOM 4164 C C . ALA A 1 561 ? 43.592 -11.124 -33.043 1.00 22.16 561 ALA A C 1
ATOM 4166 O O . ALA A 1 561 ? 44.039 -10.009 -33.318 1.00 22.16 561 ALA A O 1
ATOM 4167 N N . ARG A 1 562 ? 43.198 -12.008 -33.976 1.00 21.55 562 ARG A N 1
ATOM 4168 C CA . ARG A 1 562 ? 42.681 -11.679 -35.326 1.00 21.55 562 ARG A CA 1
ATOM 4169 C C . ARG A 1 562 ? 42.327 -12.939 -36.129 1.00 21.55 562 ARG A C 1
ATOM 4171 O O . ARG A 1 562 ? 43.088 -13.895 -36.080 1.00 21.55 562 ARG A O 1
ATOM 4178 N N . ALA A 1 563 ? 41.276 -12.819 -36.954 1.00 21.39 563 ALA A N 1
ATOM 4179 C CA . ALA A 1 563 ? 40.870 -13.730 -38.042 1.00 21.39 563 ALA A CA 1
ATOM 4180 C C . ALA A 1 563 ? 40.476 -15.169 -37.602 1.00 21.39 563 ALA A C 1
ATOM 4182 O O . ALA A 1 563 ? 40.916 -15.652 -36.569 1.00 21.39 563 ALA A O 1
ATOM 4183 N N . LEU A 1 564 ? 39.594 -15.899 -38.293 1.00 22.30 564 LEU A N 1
ATOM 4184 C CA . LEU A 1 564 ? 39.164 -15.827 -39.698 1.00 22.30 564 LEU A CA 1
ATOM 4185 C C . LEU A 1 564 ? 37.636 -15.916 -39.864 1.00 22.30 564 LEU A C 1
ATOM 4187 O O . LEU A 1 564 ? 36.944 -16.510 -39.043 1.00 22.30 564 LEU A O 1
ATOM 4191 N N . SER A 1 565 ? 37.140 -15.415 -40.996 1.00 23.03 565 SER A N 1
ATOM 4192 C CA . SER A 1 565 ? 35.902 -15.883 -41.626 1.00 23.03 565 SER A CA 1
ATOM 4193 C C . SER A 1 565 ? 36.243 -16.904 -42.721 1.00 23.03 565 SER A C 1
ATOM 4195 O O . SER A 1 565 ? 37.291 -16.808 -43.358 1.00 23.03 565 SER A O 1
ATOM 4197 N N . GLY A 1 566 ? 35.374 -17.891 -42.949 1.00 21.92 566 GLY A N 1
ATOM 4198 C CA . GLY A 1 566 ? 35.577 -18.895 -43.998 1.00 21.92 566 GLY A CA 1
ATOM 4199 C C . GLY A 1 566 ? 34.588 -20.050 -43.894 1.00 21.92 566 GLY A C 1
ATOM 4200 O O . GLY A 1 566 ? 34.524 -20.729 -42.872 1.00 21.92 566 GLY A O 1
ATOM 4201 N N . SER A 1 567 ? 33.798 -20.268 -44.942 1.00 22.78 567 SER A N 1
ATOM 4202 C CA . SER A 1 567 ? 32.820 -21.352 -45.015 1.00 22.78 567 SER A CA 1
ATOM 4203 C C . SER A 1 567 ? 33.415 -22.609 -45.652 1.00 22.78 567 SER A C 1
ATOM 4205 O O . SER A 1 567 ? 34.176 -22.540 -46.613 1.00 22.78 567 SER A O 1
ATOM 4207 N N . SER A 1 568 ? 33.000 -23.782 -45.175 1.00 23.25 568 SER A N 1
ATOM 4208 C CA . SER A 1 568 ? 32.978 -24.995 -45.996 1.00 23.25 568 SER A CA 1
ATOM 4209 C C . SER A 1 568 ? 31.904 -25.962 -45.492 1.00 23.25 568 SER A C 1
ATOM 4211 O O . SER A 1 568 ? 31.648 -26.068 -44.294 1.00 23.25 568 SER A O 1
ATOM 4213 N N . ARG A 1 569 ? 31.238 -26.646 -46.428 1.00 23.39 569 ARG A N 1
ATOM 4214 C CA . ARG A 1 569 ? 30.396 -27.818 -46.159 1.00 23.39 569 ARG A CA 1
ATOM 4215 C C . ARG A 1 569 ? 31.186 -29.049 -46.583 1.00 23.39 569 ARG A C 1
ATOM 4217 O O . ARG A 1 569 ? 31.659 -29.048 -47.716 1.00 23.39 569 ARG A O 1
ATOM 4224 N N . GLN A 1 570 ? 31.194 -30.118 -45.789 1.00 23.81 570 GLN A N 1
ATOM 4225 C CA . GLN A 1 570 ? 31.129 -31.485 -46.326 1.00 23.81 570 GLN A CA 1
ATOM 4226 C C . GLN A 1 570 ? 30.761 -32.510 -45.246 1.00 23.81 570 GLN A C 1
ATOM 4228 O O . GLN A 1 570 ? 30.886 -32.253 -44.051 1.00 23.81 570 GLN A O 1
ATOM 4233 N N . ASN A 1 571 ? 30.228 -33.647 -45.692 1.00 22.81 571 ASN A N 1
ATOM 4234 C CA . ASN A 1 571 ? 29.623 -34.668 -44.840 1.00 22.81 571 ASN A CA 1
ATOM 4235 C C . ASN A 1 571 ? 30.647 -35.701 -44.358 1.00 22.81 571 ASN A C 1
ATOM 4237 O O . ASN A 1 571 ? 31.496 -36.131 -45.133 1.00 22.81 571 ASN A O 1
ATOM 4241 N N . CYS A 1 572 ? 30.421 -36.245 -43.162 1.00 22.25 572 CYS A N 1
ATOM 4242 C CA . CYS A 1 572 ? 30.658 -37.663 -42.886 1.00 22.25 572 CYS A CA 1
ATOM 4243 C C . CYS A 1 572 ? 29.578 -38.180 -41.917 1.00 22.25 572 CYS A C 1
ATOM 4245 O O . CYS A 1 572 ? 29.059 -37.414 -41.106 1.00 22.25 572 CYS A O 1
ATOM 4247 N N . GLN A 1 573 ? 29.176 -39.447 -42.056 1.00 24.47 573 GLN A N 1
ATOM 4248 C CA . GLN A 1 573 ? 27.980 -40.029 -41.415 1.00 24.47 573 GLN A CA 1
ATOM 4249 C C . GLN A 1 573 ? 28.332 -41.122 -40.361 1.00 24.47 573 GLN A C 1
ATOM 4251 O O . GLN A 1 573 ? 29.517 -41.339 -40.110 1.00 24.47 573 GLN A O 1
ATOM 4256 N N . PRO A 1 574 ? 27.366 -41.721 -39.622 1.00 31.45 574 PRO A N 1
ATOM 4257 C CA . PRO A 1 574 ? 27.498 -41.827 -38.165 1.00 31.45 574 PRO A CA 1
ATOM 4258 C C . PRO A 1 574 ? 27.876 -43.212 -37.613 1.00 31.45 574 PRO A C 1
ATOM 4260 O O . PRO A 1 574 ? 27.605 -44.255 -38.211 1.00 31.45 574 PRO A O 1
ATOM 4263 N N . ALA A 1 575 ? 28.369 -43.217 -36.372 1.00 24.94 575 ALA A N 1
ATOM 4264 C CA . ALA A 1 575 ? 28.469 -44.412 -35.535 1.00 24.94 575 ALA A CA 1
ATOM 4265 C C . ALA A 1 575 ? 27.117 -44.751 -34.864 1.00 24.94 575 ALA A C 1
ATOM 4267 O O . ALA A 1 575 ? 26.406 -43.865 -34.393 1.00 24.94 575 ALA A O 1
ATOM 4268 N N . LYS A 1 576 ? 26.768 -46.044 -34.795 1.00 24.36 576 LYS A N 1
ATOM 4269 C CA . LYS A 1 576 ? 25.517 -46.562 -34.202 1.00 24.36 576 LYS A CA 1
ATOM 4270 C C . LYS A 1 576 ? 25.782 -47.312 -32.892 1.00 24.36 576 LYS A C 1
ATOM 4272 O O . LYS A 1 576 ? 26.498 -48.308 -32.934 1.00 24.36 576 LYS A O 1
ATOM 4277 N N . VAL A 1 577 ? 25.076 -46.983 -31.802 1.00 25.52 577 VAL A N 1
ATOM 4278 C CA . VAL A 1 577 ? 24.740 -47.949 -30.728 1.00 25.52 577 VAL A CA 1
ATOM 4279 C C . VAL A 1 577 ? 23.287 -47.749 -30.259 1.00 25.52 577 VAL A C 1
ATOM 4281 O O . VAL A 1 577 ? 22.772 -46.639 -30.225 1.00 25.52 577 VAL A O 1
ATOM 4284 N N . ARG A 1 578 ? 22.623 -48.874 -29.984 1.00 24.28 578 ARG A N 1
ATOM 4285 C CA . ARG A 1 578 ? 21.180 -49.120 -29.784 1.00 24.28 578 ARG A CA 1
ATOM 4286 C C . ARG A 1 578 ? 20.608 -48.536 -28.463 1.00 24.28 578 ARG A C 1
ATOM 4288 O O . ARG A 1 578 ? 21.320 -48.522 -27.468 1.00 24.28 578 ARG A O 1
ATOM 4295 N N . GLY A 1 579 ? 19.320 -48.145 -28.449 1.00 26.02 579 GLY A N 1
ATOM 4296 C CA . GLY A 1 579 ? 18.485 -47.883 -27.239 1.00 26.02 579 GLY A CA 1
ATOM 4297 C C . GLY A 1 579 ? 17.607 -49.106 -26.879 1.00 26.02 579 GLY A C 1
ATOM 4298 O O . GLY A 1 579 ? 18.135 -50.214 -27.002 1.00 26.02 579 GLY A O 1
ATOM 4299 N N . PRO A 1 580 ? 16.268 -48.996 -26.644 1.00 34.81 580 PRO A N 1
ATOM 4300 C CA . PRO A 1 580 ? 15.412 -47.818 -26.315 1.00 34.81 580 PRO A CA 1
ATOM 4301 C C . PRO A 1 580 ? 14.204 -48.122 -25.337 1.00 34.81 580 PRO A C 1
ATOM 4303 O O . PRO A 1 580 ? 14.140 -49.210 -24.777 1.00 34.81 580 PRO A O 1
ATOM 4306 N N . PHE A 1 581 ? 13.206 -47.203 -25.233 1.00 23.94 581 PHE A N 1
ATOM 4307 C CA . PHE A 1 581 ? 11.823 -47.327 -24.648 1.00 23.94 581 PHE A CA 1
ATOM 4308 C C . PHE A 1 581 ? 11.641 -47.306 -23.090 1.00 23.94 581 PHE A C 1
ATOM 4310 O O . PHE A 1 581 ? 12.576 -47.647 -22.372 1.00 23.94 581 PHE A O 1
ATOM 4317 N N . PRO A 1 582 ? 10.430 -47.004 -22.531 1.00 32.09 582 PRO A N 1
ATOM 4318 C CA . PRO A 1 582 ? 9.500 -45.904 -22.887 1.00 32.09 582 PRO A CA 1
ATOM 4319 C C . PRO A 1 582 ? 8.740 -45.213 -21.713 1.00 32.09 582 PRO A C 1
ATOM 4321 O O . PRO A 1 582 ? 8.798 -45.630 -20.561 1.00 32.09 582 PRO A O 1
ATOM 4324 N N . VAL A 1 583 ? 7.910 -44.214 -22.057 1.00 25.30 583 VAL A N 1
ATOM 4325 C CA . VAL A 1 583 ? 6.815 -43.641 -21.235 1.00 25.30 583 VAL A CA 1
ATOM 4326 C C . VAL A 1 583 ? 5.452 -44.129 -21.759 1.00 25.30 583 VAL A C 1
ATOM 4328 O O . VAL A 1 583 ? 5.303 -44.290 -22.970 1.00 25.30 583 VAL A O 1
ATOM 4331 N N . ALA A 1 584 ? 4.442 -44.314 -20.895 1.00 22.80 584 ALA A N 1
ATOM 4332 C CA . ALA A 1 584 ? 3.047 -44.517 -21.317 1.00 22.80 584 ALA A CA 1
ATOM 4333 C C . ALA A 1 584 ? 2.012 -44.075 -20.259 1.00 22.80 584 ALA A C 1
ATOM 4335 O O . ALA A 1 584 ? 2.162 -44.365 -19.075 1.00 22.80 584 ALA A O 1
ATOM 4336 N N . CYS A 1 585 ? 0.916 -43.455 -20.711 1.00 19.88 585 CYS A N 1
ATOM 4337 C CA . CYS A 1 585 ? -0.278 -43.143 -19.914 1.00 19.88 585 CYS A CA 1
ATOM 4338 C C . CYS A 1 585 ? -1.479 -43.959 -20.417 1.00 19.88 585 CYS A C 1
ATOM 4340 O O . CYS A 1 585 ? -1.638 -44.079 -21.633 1.00 19.88 585 CYS A O 1
ATOM 4342 N N . ARG A 1 586 ? -2.393 -44.395 -19.532 1.00 20.80 586 ARG A N 1
ATOM 4343 C CA . ARG A 1 586 ? -3.845 -44.479 -19.825 1.00 20.80 586 ARG A CA 1
ATOM 4344 C C . ARG A 1 586 ? -4.699 -44.766 -18.584 1.00 20.80 586 ARG A C 1
ATOM 4346 O O . ARG A 1 586 ? -4.189 -45.159 -17.544 1.00 20.80 586 ARG A O 1
ATOM 4353 N N . ALA A 1 587 ? -6.006 -44.558 -18.729 1.00 20.91 587 ALA A N 1
ATOM 4354 C CA . ALA A 1 587 ? -7.052 -44.815 -17.735 1.00 20.91 587 ALA A CA 1
ATOM 4355 C C . ALA A 1 587 ? -8.141 -45.741 -18.318 1.00 20.91 587 ALA A C 1
ATOM 4357 O O . ALA A 1 587 ? -8.130 -45.953 -19.532 1.00 20.91 587 ALA A O 1
ATOM 4358 N N . LEU A 1 588 ? -9.084 -46.213 -17.475 1.00 20.55 588 LEU A N 1
ATOM 4359 C CA . LEU A 1 588 ? -10.556 -46.329 -17.690 1.00 20.55 588 LEU A CA 1
ATOM 4360 C C . LEU A 1 588 ? -11.211 -47.469 -16.854 1.00 20.55 588 LEU A C 1
ATOM 4362 O O . LEU A 1 588 ? -10.747 -48.595 -16.919 1.00 20.55 588 LEU A O 1
ATOM 4366 N N . ARG A 1 589 ? -12.318 -47.138 -16.148 1.00 21.12 589 ARG A N 1
ATOM 4367 C CA . ARG A 1 589 ? -13.596 -47.880 -15.867 1.00 21.12 589 ARG A CA 1
ATOM 4368 C C . ARG A 1 589 ? -13.554 -49.425 -15.647 1.00 21.12 589 ARG A C 1
ATOM 4370 O O . ARG A 1 589 ? -13.006 -50.141 -16.467 1.00 21.12 589 ARG A O 1
ATOM 4377 N N . HIS A 1 590 ? -14.248 -50.030 -14.664 1.00 21.67 590 HIS A N 1
ATOM 4378 C CA . HIS A 1 590 ? -15.727 -50.061 -14.520 1.00 21.67 590 HIS A CA 1
ATOM 4379 C C . HIS A 1 590 ? -16.249 -50.600 -13.144 1.00 21.67 590 HIS A C 1
ATOM 4381 O O . HIS A 1 590 ? -15.503 -51.178 -12.365 1.00 21.67 590 HIS A O 1
ATOM 4387 N N . HIS A 1 591 ? -17.561 -50.419 -12.896 1.00 20.09 591 HIS A N 1
ATOM 4388 C CA . HIS A 1 591 ? -18.447 -50.979 -11.829 1.00 20.09 591 HIS A CA 1
ATOM 4389 C C . HIS A 1 591 ? -18.690 -52.523 -11.902 1.00 20.09 591 HIS A C 1
ATOM 4391 O O . HIS A 1 591 ? -18.194 -53.101 -12.870 1.00 20.09 591 HIS A O 1
ATOM 4397 N N . PRO A 1 592 ? -19.551 -53.195 -11.060 1.00 33.25 592 PRO A N 1
ATOM 4398 C CA . PRO A 1 592 ? -20.311 -52.810 -9.827 1.00 33.25 592 PRO A CA 1
ATOM 4399 C C . PRO A 1 592 ? -20.281 -53.836 -8.637 1.00 33.25 592 PRO A C 1
ATOM 4401 O O . PRO A 1 592 ? -19.806 -54.954 -8.787 1.00 33.25 592 PRO A O 1
ATOM 4404 N N . GLY A 1 593 ? -20.938 -53.520 -7.497 1.00 22.73 593 GLY A N 1
ATOM 4405 C CA . GLY A 1 593 ? -21.430 -54.515 -6.499 1.00 22.73 593 GLY A CA 1
ATOM 4406 C C . GLY A 1 593 ? -21.565 -53.990 -5.051 1.00 22.73 593 GLY A C 1
ATOM 4407 O O . GLY A 1 593 ? -20.576 -53.906 -4.343 1.00 22.73 593 GLY A O 1
ATOM 4408 N N . ARG A 1 594 ? -22.719 -53.444 -4.623 1.00 23.97 594 ARG A N 1
ATOM 4409 C CA . ARG A 1 594 ? -23.804 -54.098 -3.831 1.00 23.97 594 ARG A CA 1
ATOM 4410 C C . ARG A 1 594 ? -23.393 -54.739 -2.481 1.00 23.97 594 ARG A C 1
ATOM 4412 O O . ARG A 1 594 ? -22.861 -55.841 -2.475 1.00 23.97 594 ARG A O 1
ATOM 4419 N N . GLY A 1 595 ? -23.810 -54.134 -1.356 1.00 23.89 595 GLY A N 1
ATOM 4420 C CA . GLY A 1 595 ? -23.824 -54.765 -0.020 1.00 23.89 595 GLY A CA 1
ATOM 4421 C C . GLY A 1 595 ? -24.150 -53.801 1.140 1.00 23.89 595 GLY A C 1
ATOM 4422 O O . GLY A 1 595 ? -23.390 -52.876 1.393 1.00 23.89 595 GLY A O 1
ATOM 4423 N N . ALA A 1 596 ? -25.275 -54.012 1.834 1.00 22.02 596 ALA A N 1
ATOM 4424 C CA . ALA A 1 596 ? -25.740 -53.310 3.050 1.00 22.02 596 ALA A CA 1
ATOM 4425 C C . ALA A 1 596 ? -26.813 -54.199 3.746 1.00 22.02 596 ALA A C 1
ATOM 4427 O O . ALA A 1 596 ? -27.244 -55.153 3.088 1.00 22.02 596 ALA A O 1
ATOM 4428 N N . PRO A 1 597 ? -27.327 -53.923 4.975 1.00 41.12 597 PRO A N 1
ATOM 4429 C CA . PRO A 1 597 ? -27.073 -52.807 5.906 1.00 41.12 597 PRO A CA 1
ATOM 4430 C C . PRO A 1 597 ? -26.825 -53.288 7.376 1.00 41.12 597 PRO A C 1
ATOM 4432 O O . PRO A 1 597 ? -26.377 -54.410 7.576 1.00 41.12 597 PRO A O 1
ATOM 4435 N N . ALA A 1 598 ? -27.220 -52.468 8.376 1.00 24.28 598 ALA A N 1
ATOM 4436 C CA . ALA A 1 598 ? -27.452 -52.781 9.810 1.00 24.28 598 ALA A CA 1
ATOM 4437 C C . ALA A 1 598 ? -26.219 -52.908 10.753 1.00 24.28 598 ALA A C 1
ATOM 4439 O O . ALA A 1 598 ? -25.158 -53.346 10.332 1.00 24.28 598 ALA A O 1
ATOM 4440 N N . SER A 1 599 ? -26.284 -52.556 12.054 1.00 23.77 599 SER A N 1
ATOM 4441 C CA . SER A 1 599 ? -27.249 -51.705 12.801 1.00 23.77 599 SER A CA 1
ATOM 4442 C C . SER A 1 599 ? -26.767 -51.362 14.230 1.00 23.77 599 SER A C 1
ATOM 4444 O O . SER A 1 599 ? -26.163 -52.209 14.871 1.00 23.77 599 SER A O 1
ATOM 4446 N N . LEU A 1 600 ? -27.182 -50.189 14.740 1.00 24.91 600 LEU A N 1
ATOM 4447 C CA . LEU A 1 600 ? -27.494 -49.840 16.150 1.00 24.91 600 LEU A CA 1
ATOM 4448 C C . LEU A 1 600 ? -26.530 -50.234 17.300 1.00 24.91 600 LEU A C 1
ATOM 4450 O O . LEU A 1 600 ? -26.382 -51.398 17.652 1.00 24.91 600 LEU A O 1
ATOM 4454 N N . GLY A 1 601 ? -26.062 -49.223 18.047 1.00 23.50 601 GLY A N 1
ATOM 4455 C CA . GLY A 1 601 ? -25.473 -49.381 19.386 1.00 23.50 601 GLY A CA 1
ATOM 4456 C C . GLY A 1 601 ? -25.367 -48.040 20.125 1.00 23.50 601 GLY A C 1
ATOM 4457 O O . GLY A 1 601 ? -24.611 -47.168 19.714 1.00 23.50 601 GLY A O 1
ATOM 4458 N N . ASN A 1 602 ? -26.140 -47.849 21.198 1.00 24.72 602 ASN A N 1
ATOM 4459 C CA . ASN A 1 602 ? -26.240 -46.587 21.948 1.00 24.72 602 ASN A CA 1
ATOM 4460 C C . ASN A 1 602 ? -26.071 -46.859 23.453 1.00 24.72 602 ASN A C 1
ATOM 4462 O O . ASN A 1 602 ? -26.717 -47.782 23.943 1.00 24.72 602 ASN A O 1
ATOM 4466 N N . THR A 1 603 ? -25.263 -46.072 24.186 1.00 25.30 603 THR A N 1
ATOM 4467 C CA . THR A 1 603 ? -25.667 -45.406 25.456 1.00 25.30 603 THR A CA 1
ATOM 4468 C C . THR A 1 603 ? -24.537 -44.653 26.196 1.00 25.30 603 THR A C 1
ATOM 4470 O O . THR A 1 603 ? -23.501 -45.211 26.527 1.00 25.30 603 THR A O 1
ATOM 4473 N N . ARG A 1 604 ? -24.878 -43.418 26.605 1.00 25.39 604 ARG A N 1
ATOM 4474 C CA . ARG A 1 604 ? -24.661 -42.787 27.935 1.00 25.39 604 ARG A CA 1
ATOM 4475 C C . ARG A 1 604 ? -23.276 -42.309 28.440 1.00 25.39 604 ARG A C 1
ATOM 4477 O O . ARG A 1 604 ? -22.430 -43.076 28.872 1.00 25.39 604 ARG A O 1
ATOM 4484 N N . ASN A 1 605 ? -23.289 -40.994 28.701 1.00 24.56 605 ASN A N 1
ATOM 4485 C CA . ASN A 1 605 ? -22.919 -40.307 29.956 1.00 24.56 605 ASN A CA 1
ATOM 4486 C C . ASN A 1 605 ? -21.440 -40.013 30.286 1.00 24.56 605 ASN A C 1
ATOM 4488 O O . ASN A 1 605 ? -20.728 -40.830 30.858 1.00 24.56 605 ASN A O 1
ATOM 4492 N N . GLY A 1 606 ? -21.082 -38.730 30.150 1.00 24.41 606 GLY A N 1
ATOM 4493 C CA . GLY A 1 606 ? -19.977 -38.076 30.860 1.00 24.41 606 GLY A CA 1
ATOM 4494 C C . GLY A 1 606 ? -20.083 -36.551 30.737 1.00 24.41 606 GLY A C 1
ATOM 4495 O O . GLY A 1 606 ? -19.839 -36.012 29.664 1.00 24.41 606 GLY A O 1
ATOM 4496 N N . ALA A 1 607 ? -20.488 -35.850 31.802 1.00 23.41 607 ALA A N 1
ATOM 4497 C CA . ALA A 1 607 ? -20.706 -34.396 31.781 1.00 23.41 607 ALA A CA 1
ATOM 4498 C C . ALA A 1 607 ? -19.486 -33.620 32.334 1.00 23.41 607 ALA A C 1
ATOM 4500 O O . ALA A 1 607 ? -19.037 -33.940 33.439 1.00 23.41 607 ALA A O 1
ATOM 4501 N N . PRO A 1 608 ? -18.963 -32.584 31.643 1.00 26.30 608 PRO A N 1
ATOM 4502 C CA . PRO A 1 608 ? -17.884 -31.746 32.170 1.00 26.30 608 PRO A CA 1
ATOM 4503 C C . PRO A 1 608 ? -18.389 -30.710 33.187 1.00 26.30 608 PRO A C 1
ATOM 4505 O O . PRO A 1 608 ? -19.442 -30.101 33.004 1.00 26.30 608 PRO A O 1
ATOM 4508 N N . ARG A 1 609 ? -17.594 -30.445 34.232 1.00 26.94 609 ARG A N 1
ATOM 4509 C CA . ARG A 1 609 ? -17.744 -29.257 35.097 1.00 26.94 609 ARG A CA 1
ATOM 4510 C C . ARG A 1 609 ? -17.064 -28.031 34.452 1.00 26.94 609 ARG A C 1
ATOM 4512 O O . ARG A 1 609 ? -16.119 -28.217 33.686 1.00 26.94 609 ARG A O 1
ATOM 4519 N N . PRO A 1 610 ? -17.500 -26.793 34.755 1.00 23.23 610 PRO A N 1
ATOM 4520 C CA . PRO A 1 610 ? -16.957 -25.587 34.127 1.00 23.23 610 PRO A CA 1
ATOM 4521 C C . PRO A 1 610 ? -15.515 -25.275 34.585 1.00 23.23 610 PRO A C 1
ATOM 4523 O O . PRO A 1 610 ? -15.212 -25.438 35.771 1.00 23.23 610 PRO A O 1
ATOM 4526 N N . PRO A 1 611 ? -14.633 -24.766 33.701 1.00 25.03 611 PRO A N 1
ATOM 4527 C CA . PRO A 1 611 ? -13.317 -24.266 34.092 1.00 25.03 611 PRO A CA 1
ATOM 4528 C C . PRO A 1 611 ? -13.422 -22.942 34.861 1.00 25.03 611 PRO A C 1
ATOM 4530 O O . PRO A 1 611 ? -13.972 -21.957 34.371 1.00 25.03 611 PRO A O 1
ATOM 4533 N N . SER A 1 612 ? -12.848 -22.894 36.060 1.00 23.22 612 SER A N 1
ATOM 4534 C CA . SER A 1 612 ? -12.737 -21.671 36.856 1.00 23.22 612 SER A CA 1
ATOM 4535 C C . SER A 1 612 ? -11.634 -20.738 36.339 1.00 23.22 612 SER A C 1
ATOM 4537 O O . SER A 1 612 ? -10.497 -21.177 36.188 1.00 23.22 612 SER A O 1
ATOM 4539 N N . ALA A 1 613 ? -11.947 -19.445 36.209 1.00 21.97 613 ALA A N 1
ATOM 4540 C CA . ALA A 1 613 ? -11.006 -18.316 36.160 1.00 21.97 613 ALA A CA 1
ATOM 4541 C C . ALA A 1 613 ? -9.814 -18.426 35.176 1.00 21.97 613 ALA A C 1
ATOM 4543 O O . ALA A 1 613 ? -8.706 -18.825 35.544 1.00 21.97 613 ALA A O 1
ATOM 4544 N N . PHE A 1 614 ? -9.999 -17.920 33.951 1.00 19.78 614 PHE A N 1
ATOM 4545 C CA . PHE A 1 614 ? -8.896 -17.625 33.029 1.00 19.78 614 PHE A CA 1
ATOM 4546 C C . PHE A 1 614 ? -7.915 -16.608 33.643 1.00 19.78 614 PHE A C 1
ATOM 4548 O O . PHE A 1 614 ? -8.174 -15.405 33.667 1.00 19.78 614 PHE A O 1
ATOM 4555 N N . ARG A 1 615 ? -6.749 -17.074 34.103 1.00 20.19 615 ARG A N 1
ATOM 4556 C CA . ARG A 1 615 ? -5.592 -16.202 34.357 1.00 20.19 615 ARG A CA 1
ATOM 4557 C C . ARG A 1 615 ? -4.889 -15.911 33.032 1.00 20.19 615 ARG A C 1
ATOM 4559 O O . ARG A 1 615 ? -4.558 -16.848 32.310 1.00 20.19 615 ARG A O 1
ATOM 4566 N N . LEU A 1 616 ? -4.594 -14.640 32.742 1.00 21.19 616 LEU A N 1
ATOM 4567 C CA . LEU A 1 616 ? -3.743 -14.271 31.604 1.00 21.19 616 LEU A CA 1
ATOM 4568 C C . LEU A 1 616 ? -2.340 -14.864 31.789 1.00 21.19 616 LEU A C 1
ATOM 4570 O O . LEU A 1 616 ? -1.525 -14.354 32.561 1.00 21.19 616 LEU A O 1
ATOM 4574 N N . GLN A 1 617 ? -2.048 -15.934 31.056 1.00 20.94 617 GLN A N 1
ATOM 4575 C CA . GLN A 1 617 ? -0.726 -16.535 31.021 1.00 20.94 617 GLN A CA 1
ATOM 4576 C C . GLN A 1 617 ? 0.112 -15.855 29.935 1.00 20.94 617 GLN A C 1
ATOM 4578 O O . GLN A 1 617 ? 0.127 -16.280 28.782 1.00 20.94 617 GLN A O 1
ATOM 4583 N N . TRP A 1 618 ? 0.831 -14.795 30.316 1.00 22.97 618 TRP A N 1
ATOM 4584 C CA . TRP A 1 618 ? 1.918 -14.262 29.491 1.00 22.97 618 TRP A CA 1
ATOM 4585 C C . TRP A 1 618 ? 2.889 -15.397 29.138 1.00 22.97 618 TRP A C 1
ATOM 4587 O O . TRP A 1 618 ? 3.334 -16.139 30.021 1.00 22.97 618 TRP A O 1
ATOM 4597 N N . LEU A 1 619 ? 3.218 -15.526 27.850 1.00 23.42 619 LEU A N 1
ATOM 4598 C CA . LEU A 1 619 ? 4.198 -16.494 27.360 1.00 23.42 619 LEU A CA 1
ATOM 4599 C C . LEU A 1 619 ? 5.541 -16.241 28.057 1.00 23.42 619 LEU A C 1
ATOM 4601 O O . LEU A 1 619 ? 6.174 -15.205 27.850 1.00 23.42 619 LEU A O 1
ATOM 4605 N N . LYS A 1 620 ? 5.969 -17.179 28.911 1.00 21.33 620 LYS A N 1
ATOM 4606 C CA . LYS A 1 620 ? 7.274 -17.100 29.580 1.00 21.33 620 LYS A CA 1
ATOM 4607 C C . LYS A 1 620 ? 8.365 -17.173 28.513 1.00 21.33 620 LYS A C 1
ATOM 4609 O O . LYS A 1 620 ? 8.420 -18.133 27.752 1.00 21.33 620 LYS A O 1
ATOM 4614 N N . GLY A 1 621 ? 9.174 -16.120 28.438 1.00 22.88 621 GLY A N 1
ATOM 4615 C CA . GLY A 1 621 ? 9.972 -15.826 27.251 1.00 22.88 621 GLY A CA 1
ATOM 4616 C C . GLY A 1 621 ? 11.063 -16.848 26.936 1.00 22.88 621 GLY A C 1
ATOM 4617 O O . GLY A 1 621 ? 11.783 -17.313 27.821 1.00 22.88 621 GLY A O 1
ATOM 4618 N N . VAL A 1 622 ? 11.249 -17.103 25.640 1.00 25.42 622 VAL A N 1
ATOM 4619 C CA . VAL A 1 622 ? 12.492 -17.662 25.104 1.00 25.42 622 VAL A CA 1
ATOM 4620 C C . VAL A 1 622 ? 13.566 -16.574 25.185 1.00 25.42 622 VAL A C 1
ATOM 4622 O O . VAL A 1 622 ? 13.385 -15.474 24.665 1.00 25.42 622 VAL A O 1
ATOM 4625 N N . ALA A 1 623 ? 14.693 -16.870 25.836 1.00 25.19 623 ALA A N 1
ATOM 4626 C CA . ALA A 1 623 ? 15.805 -15.933 26.018 1.00 25.19 623 ALA A CA 1
ATOM 4627 C C . ALA A 1 623 ? 16.685 -15.812 24.753 1.00 25.19 623 ALA A C 1
ATOM 4629 O O . ALA A 1 623 ? 17.902 -16.020 24.790 1.00 25.19 623 ALA A O 1
ATOM 4630 N N . THR A 1 624 ? 16.066 -15.500 23.613 1.00 27.77 624 THR A N 1
ATOM 4631 C CA . THR A 1 624 ? 16.753 -15.319 22.330 1.00 27.77 624 THR A CA 1
ATOM 4632 C C . THR A 1 624 ? 17.730 -14.145 22.426 1.00 27.77 624 THR A C 1
ATOM 4634 O O . THR A 1 624 ? 17.407 -13.082 22.959 1.00 27.77 624 THR A O 1
ATOM 4637 N N . ARG A 1 625 ? 18.960 -14.306 21.924 1.00 27.97 625 ARG A N 1
ATOM 4638 C CA . ARG A 1 625 ? 19.991 -13.255 22.002 1.00 27.97 625 ARG A CA 1
ATOM 4639 C C . ARG A 1 625 ? 19.814 -12.212 20.900 1.00 27.97 625 ARG A C 1
ATOM 4641 O O . ARG A 1 625 ? 20.639 -12.135 19.991 1.00 27.97 625 ARG A O 1
ATOM 4648 N N . TRP A 1 626 ? 18.769 -11.396 21.029 1.00 30.67 626 TRP A N 1
ATOM 4649 C CA . TRP A 1 626 ? 18.516 -10.243 20.167 1.00 30.67 626 TRP A CA 1
ATOM 4650 C C . TRP A 1 626 ? 19.784 -9.390 20.011 1.00 30.67 626 TRP A C 1
ATOM 4652 O O . TRP A 1 626 ? 20.422 -9.008 20.993 1.00 30.67 626 TRP A O 1
ATOM 4662 N N . ARG A 1 627 ? 20.180 -9.087 18.777 1.00 33.34 627 ARG A N 1
ATOM 4663 C CA . ARG A 1 627 ? 21.250 -8.134 18.471 1.00 33.34 627 ARG A CA 1
ATOM 4664 C C . ARG A 1 627 ? 20.702 -7.080 17.535 1.00 33.34 627 ARG A C 1
ATOM 4666 O O . ARG A 1 627 ? 20.062 -7.390 16.540 1.00 33.34 627 ARG A O 1
ATOM 4673 N N . LEU A 1 628 ? 21.016 -5.830 17.836 1.00 30.84 628 LEU A N 1
ATOM 4674 C CA . LEU A 1 628 ? 20.611 -4.707 17.013 1.00 30.84 628 LEU A CA 1
ATOM 4675 C C . LEU A 1 628 ? 21.802 -4.202 16.198 1.00 30.84 628 LEU A C 1
ATOM 4677 O O . LEU A 1 628 ? 22.881 -3.963 16.752 1.00 30.84 628 LEU A O 1
ATOM 4681 N N . THR A 1 629 ? 21.605 -4.056 14.889 1.00 36.09 629 THR A N 1
ATOM 4682 C CA . THR A 1 629 ? 22.594 -3.473 13.973 1.00 36.09 629 THR A CA 1
ATOM 4683 C C . THR A 1 629 ? 21.965 -2.300 13.234 1.00 36.09 629 THR A C 1
ATOM 4685 O O . THR A 1 629 ? 20.878 -2.434 12.679 1.00 36.09 629 THR A O 1
ATOM 4688 N N . LEU A 1 630 ? 22.665 -1.166 13.239 1.00 32.75 630 LEU A N 1
ATOM 4689 C CA . LEU A 1 630 ? 22.317 0.040 12.490 1.00 32.75 630 LEU A CA 1
ATOM 4690 C C . LEU A 1 630 ? 23.337 0.279 11.379 1.00 32.75 630 LEU A C 1
ATOM 4692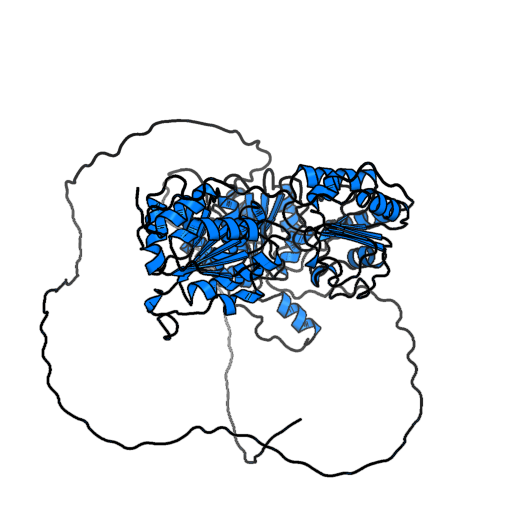 O O . LEU A 1 630 ? 24.537 0.062 11.595 1.00 32.75 630 LEU A O 1
ATOM 4696 N N . GLY A 1 631 ? 22.848 0.806 10.259 1.00 30.53 631 GLY A N 1
ATOM 4697 C CA . GLY A 1 631 ? 23.634 1.470 9.223 1.00 30.53 631 GLY A CA 1
ATOM 4698 C C . GLY A 1 631 ? 22.978 2.789 8.804 1.00 30.53 631 GLY A C 1
ATOM 4699 O O . GLY A 1 631 ? 21.751 2.876 8.766 1.00 30.53 631 GLY A O 1
ATOM 4700 N N . SER A 1 632 ? 23.798 3.800 8.507 1.00 32.41 632 SER A N 1
ATOM 4701 C CA . SER A 1 632 ? 23.389 5.065 7.877 1.00 32.41 632 SER A CA 1
ATOM 4702 C C . SER A 1 632 ? 24.555 5.717 7.119 1.00 32.41 632 SER A C 1
ATOM 4704 O O . SER A 1 632 ? 25.705 5.265 7.225 1.00 32.41 632 SER A O 1
ATOM 4706 N N . TRP A 1 633 ? 24.246 6.797 6.397 1.00 29.39 633 TRP A N 1
ATOM 4707 C CA . TRP A 1 633 ? 25.134 7.527 5.492 1.00 29.39 633 TRP A CA 1
ATOM 4708 C C . TRP A 1 633 ? 25.284 9.005 5.906 1.00 29.39 633 TRP A C 1
ATOM 4710 O O . TRP A 1 633 ? 24.295 9.600 6.331 1.00 29.39 633 TRP A O 1
ATOM 4720 N N . PRO A 1 634 ? 26.478 9.617 5.782 1.00 28.72 634 PRO A N 1
ATOM 4721 C CA . PRO A 1 634 ? 26.677 11.050 6.009 1.00 28.72 634 PRO A CA 1
ATOM 4722 C C . PRO A 1 634 ? 26.510 11.890 4.728 1.00 28.72 634 PRO A C 1
ATOM 4724 O O . PRO A 1 634 ? 26.859 11.439 3.637 1.00 28.72 634 PRO A O 1
ATOM 4727 N N . GLN A 1 635 ? 26.079 13.143 4.891 1.00 29.36 635 GLN A N 1
ATOM 4728 C CA . GLN A 1 635 ? 26.337 14.247 3.954 1.00 29.36 635 GLN A CA 1
ATOM 4729 C C . GLN A 1 635 ? 27.606 15.012 4.384 1.00 29.36 635 GLN A C 1
ATOM 4731 O O . GLN A 1 635 ? 27.954 14.993 5.566 1.00 29.36 635 GLN A O 1
ATOM 4736 N N . GLY A 1 636 ? 28.229 15.744 3.454 1.00 26.59 636 GLY A N 1
ATOM 4737 C CA . GLY A 1 636 ? 29.192 16.813 3.761 1.00 26.59 636 GLY A CA 1
ATOM 4738 C C . GLY A 1 636 ? 30.637 16.381 4.056 1.00 26.59 636 GLY A C 1
ATOM 4739 O O . GLY A 1 636 ? 30.914 15.285 4.544 1.00 26.59 636 GLY A O 1
ATOM 4740 N N . GLU A 1 637 ? 31.575 17.267 3.723 1.00 28.08 637 GLU A N 1
ATOM 4741 C CA . GLU A 1 637 ? 33.021 17.037 3.792 1.00 28.08 637 GLU A CA 1
ATOM 4742 C C . GLU A 1 637 ? 33.617 17.219 5.197 1.00 28.08 637 GLU A C 1
ATOM 4744 O O . GLU A 1 637 ? 33.175 18.064 5.972 1.00 28.08 637 GLU A O 1
ATOM 4749 N N . ALA A 1 638 ? 34.696 16.480 5.484 1.00 23.62 638 ALA A N 1
ATOM 4750 C CA . ALA A 1 638 ? 35.754 16.891 6.414 1.00 23.62 638 ALA A CA 1
ATOM 4751 C C . ALA A 1 638 ? 37.009 16.017 6.217 1.00 23.62 638 ALA A C 1
ATOM 4753 O O . ALA A 1 638 ? 36.977 14.805 6.449 1.00 23.62 638 ALA A O 1
ATOM 4754 N N . THR A 1 639 ? 38.132 16.621 5.827 1.00 23.94 639 THR A N 1
ATOM 4755 C CA . THR A 1 639 ? 39.451 15.967 5.767 1.00 23.94 639 THR A CA 1
ATOM 4756 C C . THR A 1 639 ? 40.211 16.143 7.079 1.00 23.94 639 THR A C 1
ATOM 4758 O O . THR A 1 639 ? 40.505 17.276 7.446 1.00 23.94 639 THR A O 1
ATOM 4761 N N . TRP A 1 640 ? 40.609 15.049 7.737 1.00 21.50 640 TRP A N 1
ATOM 4762 C CA . TRP A 1 640 ? 41.611 15.079 8.813 1.00 21.50 640 TRP A CA 1
ATOM 4763 C C . TRP A 1 640 ? 42.494 13.826 8.803 1.00 21.50 640 TRP A C 1
ATOM 4765 O O . TRP A 1 640 ? 42.000 12.704 8.685 1.00 21.50 640 TRP A O 1
ATOM 4775 N N . GLN A 1 641 ? 43.805 14.036 8.938 1.00 21.23 641 GLN A N 1
ATOM 4776 C CA . GLN A 1 641 ? 44.811 12.993 9.168 1.00 21.23 641 GLN A CA 1
ATOM 4777 C C . GLN A 1 641 ? 44.870 12.618 10.658 1.00 21.23 641 GLN A C 1
ATOM 4779 O O . GLN A 1 641 ? 44.532 13.429 11.521 1.00 21.23 641 GLN A O 1
ATOM 4784 N N . SER A 1 642 ? 45.332 11.407 10.975 1.00 22.92 642 SER A N 1
ATOM 4785 C CA . SER A 1 642 ? 46.048 11.088 12.227 1.00 22.92 642 SER A CA 1
ATOM 4786 C C . SER A 1 642 ? 46.601 9.659 12.189 1.00 22.92 642 SER A C 1
ATOM 4788 O O . SER A 1 642 ? 46.094 8.798 11.468 1.00 22.92 642 SER A O 1
ATOM 4790 N N . ASP A 1 643 ? 47.662 9.427 12.959 1.00 22.47 643 ASP A N 1
ATOM 4791 C CA . ASP A 1 643 ? 48.614 8.341 12.731 1.00 22.47 643 ASP A CA 1
ATOM 4792 C C . ASP A 1 643 ? 48.559 7.168 13.732 1.00 22.47 643 ASP A C 1
ATOM 4794 O O . ASP A 1 643 ? 48.287 7.319 14.918 1.00 22.47 643 ASP A O 1
ATOM 4798 N N . VAL A 1 644 ? 48.907 5.989 13.203 1.00 22.95 644 VAL A N 1
ATOM 4799 C CA . VAL A 1 644 ? 49.834 4.990 13.781 1.00 22.95 644 VAL A CA 1
ATOM 4800 C C . VAL A 1 644 ? 49.602 4.449 15.221 1.00 22.95 644 VAL A C 1
ATOM 4802 O O . VAL A 1 644 ? 50.086 4.966 16.220 1.00 22.95 644 VAL A O 1
ATOM 4805 N N . HIS A 1 645 ? 49.085 3.209 15.229 1.00 24.89 645 HIS A N 1
ATOM 4806 C CA . HIS A 1 645 ? 49.465 2.055 16.081 1.00 24.89 645 HIS A CA 1
ATOM 4807 C C . HIS A 1 645 ? 48.940 1.857 17.532 1.00 24.89 645 HIS A C 1
ATOM 4809 O O . HIS A 1 645 ? 48.406 2.772 18.151 1.00 24.89 645 HIS A O 1
ATOM 4815 N N . PRO A 1 646 ? 48.979 0.593 18.051 1.00 31.19 646 PRO A N 1
ATOM 4816 C CA . PRO A 1 646 ? 48.116 0.154 19.154 1.00 31.19 646 PRO A CA 1
ATOM 4817 C C . PRO A 1 646 ? 48.838 -0.417 20.396 1.00 31.19 646 PRO A C 1
ATOM 4819 O O . PRO A 1 646 ? 49.872 -1.075 20.303 1.00 31.19 646 PRO A O 1
ATOM 4822 N N . GLY A 1 647 ? 48.192 -0.308 21.562 1.00 22.73 647 GLY A N 1
ATOM 4823 C CA . GLY A 1 647 ? 48.539 -1.079 22.764 1.00 22.73 647 GLY A CA 1
ATOM 4824 C C . GLY A 1 647 ? 47.691 -2.350 22.896 1.00 22.73 647 GLY A C 1
ATOM 4825 O O . GLY A 1 647 ? 46.465 -2.270 22.972 1.00 22.73 647 GLY A O 1
ATOM 4826 N N . ALA A 1 648 ? 48.321 -3.528 22.950 1.00 24.62 648 ALA A N 1
ATOM 4827 C CA . ALA A 1 648 ? 47.636 -4.812 23.121 1.00 24.62 648 ALA A CA 1
ATOM 4828 C C . ALA A 1 648 ? 47.965 -5.463 24.474 1.00 24.62 648 ALA A C 1
ATOM 4830 O O . ALA A 1 648 ? 49.132 -5.639 24.813 1.00 24.62 648 ALA A O 1
ATOM 4831 N N . ALA A 1 649 ? 46.940 -5.909 25.207 1.00 24.78 649 ALA A N 1
ATOM 4832 C CA . ALA A 1 649 ? 47.099 -6.695 26.431 1.00 24.78 649 ALA A CA 1
ATOM 4833 C C . ALA A 1 649 ? 46.109 -7.874 26.462 1.00 24.78 649 ALA A C 1
ATOM 4835 O O . ALA A 1 649 ? 44.897 -7.690 26.556 1.00 24.78 649 ALA A O 1
ATOM 4836 N N . LYS A 1 650 ? 46.635 -9.104 26.398 1.00 24.17 650 LYS A N 1
ATOM 4837 C CA . LYS A 1 650 ? 45.908 -10.347 26.711 1.00 24.17 650 LYS A CA 1
ATOM 4838 C C . LYS A 1 650 ? 46.466 -10.929 28.005 1.00 24.17 650 LYS A C 1
ATOM 4840 O O . LYS A 1 650 ? 47.679 -11.088 28.117 1.00 24.17 650 LYS A O 1
ATOM 4845 N N . LEU A 1 651 ? 45.591 -11.369 28.907 1.00 23.80 651 LEU A N 1
ATOM 4846 C CA . LEU A 1 651 ? 45.948 -12.265 30.011 1.00 23.80 651 LEU A CA 1
ATOM 4847 C C . LEU A 1 651 ? 45.253 -13.629 29.860 1.00 23.80 651 LEU A C 1
ATOM 4849 O O . LEU A 1 651 ? 44.280 -13.772 29.121 1.00 23.80 651 LEU A O 1
ATOM 4853 N N . ARG A 1 652 ? 45.847 -14.657 30.475 1.00 23.02 652 ARG A N 1
ATOM 4854 C CA . ARG A 1 652 ? 45.568 -16.093 30.251 1.00 23.02 652 ARG A CA 1
ATOM 4855 C C . ARG A 1 652 ? 44.690 -16.625 31.401 1.00 23.02 652 ARG A C 1
ATOM 4857 O O . ARG A 1 652 ? 44.844 -16.170 32.524 1.00 23.02 652 ARG A O 1
ATOM 4864 N N . SER A 1 653 ? 43.805 -17.612 31.239 1.00 23.41 653 SER A N 1
ATOM 4865 C CA . SER A 1 653 ? 44.093 -19.059 31.081 1.00 23.41 653 SER A CA 1
ATOM 4866 C C . SER A 1 653 ? 42.776 -19.859 31.359 1.00 23.41 653 SER A C 1
ATOM 4868 O O . SER A 1 653 ? 41.751 -19.216 31.550 1.00 23.41 653 SER A O 1
ATOM 4870 N N . ARG A 1 654 ? 42.656 -21.203 31.394 1.00 23.75 654 ARG A N 1
ATOM 4871 C CA . ARG A 1 654 ? 43.628 -22.319 31.300 1.00 23.75 654 ARG A CA 1
ATOM 4872 C C . ARG A 1 654 ? 42.998 -23.571 30.613 1.00 23.75 654 ARG A C 1
ATOM 4874 O O . ARG A 1 654 ? 42.432 -23.458 29.536 1.00 23.75 654 ARG A O 1
ATOM 4881 N N . SER A 1 655 ? 43.186 -24.751 31.204 1.00 24.22 655 SER A N 1
ATOM 4882 C CA . SER A 1 655 ? 42.838 -26.137 30.823 1.00 24.22 655 SER A CA 1
ATOM 4883 C C . SER A 1 655 ? 41.593 -26.666 31.590 1.00 24.22 655 SER A C 1
ATOM 4885 O O . SER A 1 655 ? 41.164 -25.981 32.509 1.00 24.22 655 SER A O 1
ATOM 4887 N N . SER A 1 656 ? 40.989 -27.848 31.346 1.00 24.30 656 SER A N 1
ATOM 4888 C CA . SER A 1 656 ? 41.511 -29.135 30.810 1.00 24.30 656 SER A CA 1
ATOM 4889 C C . SER A 1 656 ? 40.437 -30.139 30.299 1.00 24.30 656 SER A C 1
ATOM 4891 O O . SER A 1 656 ? 39.327 -30.101 30.806 1.00 24.30 656 SER A O 1
ATOM 4893 N N . ARG A 1 657 ? 40.842 -31.057 29.382 1.00 24.61 657 ARG A N 1
ATOM 4894 C CA . ARG A 1 657 ? 40.539 -32.528 29.196 1.00 24.61 657 ARG A CA 1
ATOM 4895 C C . ARG A 1 657 ? 39.197 -33.092 29.757 1.00 24.61 657 ARG A C 1
ATOM 4897 O O . ARG A 1 657 ? 38.904 -32.813 30.906 1.00 24.61 657 ARG A O 1
ATOM 4904 N N . GLY A 1 658 ? 38.382 -33.953 29.112 1.00 20.39 658 GLY A N 1
ATOM 4905 C CA . GLY A 1 658 ? 38.556 -35.039 28.095 1.00 20.39 658 GLY A CA 1
ATOM 4906 C C . GLY A 1 658 ? 38.072 -36.406 28.690 1.00 20.39 658 GLY A C 1
ATOM 4907 O O . GLY A 1 658 ? 38.001 -36.431 29.918 1.00 20.39 658 GLY A O 1
ATOM 4908 N N . PRO A 1 659 ? 37.786 -37.535 27.964 1.00 32.06 659 PRO A N 1
ATOM 4909 C CA . PRO A 1 659 ? 37.925 -37.830 26.514 1.00 32.06 659 PRO A CA 1
ATOM 4910 C C . PRO A 1 659 ? 36.837 -38.745 25.802 1.00 32.06 659 PRO A C 1
ATOM 4912 O O . PRO A 1 659 ? 36.091 -39.477 26.434 1.00 32.06 659 PRO A O 1
ATOM 4915 N N . THR A 1 660 ? 36.815 -38.714 24.453 1.00 22.84 660 THR A N 1
ATOM 4916 C CA . THR A 1 660 ? 36.610 -39.778 23.398 1.00 22.84 660 THR A CA 1
ATOM 4917 C C . THR A 1 660 ? 35.689 -41.044 23.475 1.00 22.84 660 THR A C 1
ATOM 4919 O O . THR A 1 660 ? 35.902 -41.898 24.326 1.00 22.84 660 THR A O 1
ATOM 4922 N N . CYS A 1 661 ? 34.962 -41.291 22.350 1.00 20.75 661 CYS A N 1
ATOM 4923 C CA . CYS A 1 661 ? 34.780 -42.575 21.581 1.00 20.75 661 CYS A CA 1
ATOM 4924 C C . CYS A 1 661 ? 33.906 -43.758 22.118 1.00 20.75 661 CYS A C 1
ATOM 4926 O O . CYS A 1 661 ? 33.735 -43.878 23.321 1.00 20.75 661 CYS A O 1
ATOM 4928 N N . SER A 1 662 ? 33.360 -44.716 21.318 1.00 21.66 662 SER A N 1
ATOM 4929 C CA . SER A 1 662 ? 33.054 -44.840 19.851 1.00 21.66 662 SER A CA 1
ATOM 4930 C C . SER A 1 662 ? 32.369 -46.193 19.464 1.00 21.66 662 SER A C 1
ATOM 4932 O O . SER A 1 662 ? 32.818 -47.202 19.990 1.00 21.66 662 SER A O 1
ATOM 4934 N N . CYS A 1 663 ? 31.477 -46.227 18.442 1.00 20.12 663 CYS A N 1
ATOM 4935 C CA . CYS A 1 663 ? 31.168 -47.349 17.483 1.00 20.12 663 CYS A CA 1
ATOM 4936 C C . CYS A 1 663 ? 30.713 -48.762 18.000 1.00 20.12 663 CYS A C 1
ATOM 4938 O O . CYS A 1 663 ? 31.044 -49.133 19.112 1.00 20.12 663 CYS A O 1
ATOM 4940 N N . LEU A 1 664 ? 30.033 -49.688 17.274 1.00 20.34 664 LEU A N 1
ATOM 4941 C CA . LEU A 1 664 ? 29.199 -49.710 16.037 1.00 20.34 664 LEU A CA 1
ATOM 4942 C C . LEU A 1 664 ? 28.109 -50.868 16.114 1.00 20.34 664 LEU A C 1
ATOM 4944 O O . LEU A 1 664 ? 27.329 -50.774 17.053 1.00 20.34 664 LEU A O 1
ATOM 4948 N N . PRO A 1 665 ? 27.912 -51.886 15.219 1.00 31.81 665 PRO A N 1
ATOM 4949 C CA . PRO A 1 665 ? 26.581 -52.261 14.653 1.00 31.81 665 PRO A CA 1
ATOM 4950 C C . PRO A 1 665 ? 26.214 -53.775 14.905 1.00 31.81 665 PRO A C 1
ATOM 4952 O O . PRO A 1 665 ? 26.733 -54.283 15.898 1.00 31.81 665 PRO A O 1
ATOM 4955 N N . PRO A 1 666 ? 25.453 -54.582 14.088 1.00 30.56 666 PRO A N 1
ATOM 4956 C CA . PRO A 1 666 ? 24.599 -54.348 12.886 1.00 30.56 666 PRO A CA 1
ATOM 4957 C C . PRO A 1 666 ? 23.268 -55.188 12.744 1.00 30.56 666 PRO A C 1
ATOM 4959 O O . PRO A 1 666 ? 23.056 -56.137 13.486 1.00 30.56 666 PRO A O 1
ATOM 4962 N N . ARG A 1 667 ? 22.507 -54.967 11.633 1.00 23.06 667 ARG A N 1
ATOM 4963 C CA . ARG A 1 667 ? 21.600 -55.931 10.897 1.00 23.06 667 ARG A CA 1
ATOM 4964 C C . ARG A 1 667 ? 20.312 -56.434 11.619 1.00 23.06 667 ARG A C 1
ATOM 4966 O O . ARG A 1 667 ? 20.240 -56.355 12.831 1.00 23.06 667 ARG A O 1
ATOM 4973 N N . SER A 1 668 ? 19.252 -56.987 10.988 1.00 23.14 668 SER A N 1
ATOM 4974 C CA . SER A 1 668 ? 18.648 -57.018 9.611 1.00 23.14 668 SER A CA 1
ATOM 4975 C C . SER A 1 668 ? 17.268 -57.770 9.692 1.00 23.14 668 SER A C 1
ATOM 4977 O O . SER A 1 668 ? 16.917 -58.142 10.803 1.00 23.14 668 SER A O 1
ATOM 4979 N N . PHE A 1 669 ? 16.415 -58.090 8.689 1.00 21.92 669 PHE A N 1
ATOM 4980 C CA . PHE A 1 669 ? 16.370 -58.017 7.205 1.00 21.92 669 PHE A CA 1
ATOM 4981 C C . PHE A 1 669 ? 14.906 -58.242 6.691 1.00 21.92 669 PHE A C 1
ATOM 4983 O O . PHE A 1 669 ? 14.218 -59.039 7.317 1.00 21.92 669 PHE A O 1
ATOM 4990 N N . CYS A 1 670 ? 14.492 -57.686 5.527 1.00 21.94 670 CYS A N 1
ATOM 4991 C CA . CYS A 1 670 ? 13.241 -58.002 4.757 1.00 21.94 670 CYS A CA 1
ATOM 4992 C C . CYS A 1 670 ? 11.867 -57.811 5.473 1.00 21.94 670 CYS A C 1
ATOM 4994 O O . CYS A 1 670 ? 11.816 -57.734 6.690 1.00 21.94 670 CYS A O 1
ATOM 4996 N N . ALA A 1 671 ? 10.683 -57.736 4.836 1.00 23.55 671 ALA A N 1
ATOM 4997 C CA . ALA A 1 671 ? 10.175 -57.343 3.494 1.00 23.55 671 ALA A CA 1
ATOM 4998 C C . ALA A 1 671 ? 8.679 -56.897 3.707 1.00 23.55 671 ALA A C 1
ATOM 5000 O O . ALA A 1 671 ? 8.219 -56.949 4.842 1.00 23.55 671 ALA A O 1
ATOM 5001 N N . ALA A 1 672 ? 7.831 -56.437 2.773 1.00 25.56 672 ALA A N 1
ATOM 5002 C CA . ALA A 1 672 ? 7.827 -56.406 1.308 1.00 25.56 672 ALA A CA 1
ATOM 5003 C C . ALA A 1 672 ? 6.921 -55.258 0.764 1.00 25.56 672 ALA A C 1
ATOM 5005 O O . ALA A 1 672 ? 6.435 -54.411 1.508 1.00 25.56 672 ALA A O 1
ATOM 5006 N N . THR A 1 673 ? 6.698 -55.275 -0.552 1.00 22.53 673 THR A N 1
ATOM 5007 C CA . THR A 1 673 ? 5.677 -54.568 -1.360 1.00 22.53 673 THR A CA 1
ATOM 5008 C C . THR A 1 673 ? 4.228 -54.715 -0.814 1.00 22.53 673 THR A C 1
ATOM 5010 O O . THR A 1 673 ? 3.973 -55.635 -0.045 1.00 22.53 673 THR A O 1
ATOM 5013 N N . THR A 1 674 ? 3.201 -53.914 -1.168 1.00 26.33 674 THR A N 1
ATOM 5014 C CA . THR A 1 674 ? 2.949 -53.097 -2.389 1.00 26.33 674 THR A CA 1
ATOM 5015 C C . THR A 1 674 ? 1.784 -52.083 -2.190 1.00 26.33 674 THR A C 1
ATOM 5017 O O . THR A 1 674 ? 1.048 -52.225 -1.224 1.00 26.33 674 THR A O 1
ATOM 5020 N N . SER A 1 675 ? 1.584 -51.147 -3.146 1.00 26.00 675 SER A N 1
ATOM 5021 C CA . SER A 1 675 ? 0.288 -50.572 -3.641 1.00 26.00 675 SER A CA 1
ATOM 5022 C C . SER A 1 675 ? -0.792 -50.105 -2.629 1.00 26.00 675 SER A C 1
ATOM 5024 O O . SER A 1 675 ? -1.322 -50.910 -1.876 1.00 26.00 675 SER A O 1
ATOM 5026 N N . SER A 1 676 ? -1.182 -48.821 -2.555 1.00 25.77 676 SER A N 1
ATOM 5027 C CA . SER A 1 676 ? -2.110 -48.099 -3.475 1.00 25.77 676 SER A CA 1
ATOM 5028 C C . SER A 1 676 ? -3.541 -48.690 -3.543 1.00 25.77 676 SER A C 1
ATOM 5030 O O . SER A 1 676 ? -3.679 -49.900 -3.652 1.00 25.77 676 SER A O 1
ATOM 5032 N N . SER A 1 677 ? -4.647 -47.934 -3.596 1.00 25.97 677 SER A N 1
ATOM 5033 C CA . SER A 1 677 ? -4.891 -46.472 -3.538 1.00 25.97 677 SER A CA 1
ATOM 5034 C C . SER A 1 677 ? -6.403 -46.186 -3.624 1.00 25.97 677 SER A C 1
ATOM 5036 O O . SER A 1 677 ? -7.117 -47.006 -4.198 1.00 25.97 677 SER A O 1
ATOM 5038 N N . SER A 1 678 ? -6.830 -44.965 -3.258 1.00 29.41 678 SER A N 1
ATOM 5039 C CA . SER A 1 678 ? -8.108 -44.307 -3.639 1.00 29.41 678 SER A CA 1
ATOM 5040 C C . SER A 1 678 ? -9.425 -44.964 -3.168 1.00 29.41 678 SER A C 1
ATOM 5042 O O . SER A 1 678 ? -9.487 -46.165 -2.930 1.00 29.41 678 SER A O 1
ATOM 5044 N N . THR A 1 679 ? -10.533 -44.227 -3.042 1.00 36.16 679 THR A N 1
ATOM 5045 C CA . THR A 1 679 ? -10.726 -42.771 -3.249 1.00 36.16 679 THR A CA 1
ATOM 5046 C C . THR A 1 679 ? -10.267 -41.946 -2.058 1.00 36.16 679 THR A C 1
ATOM 5048 O O . THR A 1 679 ? -10.928 -42.059 -1.004 1.00 36.16 679 THR A O 1
#

Mean predicted aligned error: 13.74 Å

Solvent-accessible surface area (backbone atoms only — not comparable to full-atom values): 39316 Å² total; per-residue (Å²): 118,71,47,31,23,16,38,47,47,39,50,26,40,28,36,56,64,38,67,46,32,21,20,38,91,42,81,30,40,46,47,38,63,55,26,50,73,76,39,88,66,37,38,49,75,45,64,40,79,45,33,34,44,11,18,23,20,10,22,35,35,4,64,74,70,62,47,56,13,25,19,41,27,18,40,34,68,33,46,62,44,20,43,64,13,38,44,33,12,37,61,51,31,10,8,16,36,41,41,27,13,25,64,41,76,91,52,64,98,65,84,41,90,51,65,68,66,55,53,76,75,39,54,88,42,34,79,44,56,52,68,50,86,47,54,82,45,48,43,61,52,51,54,51,42,54,48,54,7,52,46,63,66,22,10,16,25,39,38,35,34,22,37,51,32,29,59,39,72,40,68,68,75,53,43,93,50,66,86,87,77,81,77,47,54,59,57,90,61,56,60,58,53,53,48,52,56,59,48,70,33,66,33,53,36,39,37,37,35,63,61,88,69,47,75,65,26,40,46,31,42,47,53,37,31,58,64,32,46,34,25,32,33,23,31,57,65,33,58,36,67,49,48,49,81,45,79,31,38,33,50,62,33,22,84,85,52,53,73,66,58,51,43,56,66,46,72,27,47,25,34,45,31,29,32,57,74,80,48,49,57,53,23,68,72,61,67,49,51,48,78,45,63,39,89,40,47,28,37,36,28,22,46,36,62,86,57,52,57,67,63,45,52,47,75,40,71,40,65,10,21,42,44,46,44,28,62,63,60,80,72,59,48,69,66,84,26,56,67,56,19,49,49,42,24,50,51,37,51,47,59,54,79,65,58,74,86,51,75,50,66,50,42,62,65,60,50,33,47,58,46,64,77,62,71,70,73,45,34,37,41,18,21,31,41,54,58,67,52,52,48,66,69,58,52,48,70,30,42,93,52,30,44,59,48,43,55,65,63,56,46,58,22,37,9,61,29,22,23,34,31,48,27,70,77,33,77,85,39,52,27,39,16,46,30,33,48,70,22,39,69,69,34,54,68,40,49,38,29,22,54,73,72,65,27,70,40,34,42,43,34,53,28,58,48,47,48,55,46,62,44,56,47,32,54,67,81,40,64,93,52,87,77,95,33,74,46,93,77,76,64,61,63,57,55,45,39,73,41,38,83,43,52,74,39,65,56,49,63,84,29,44,57,62,33,48,37,75,44,66,78,55,58,90,89,70,82,88,78,87,79,90,80,86,81,85,83,87,82,91,80,91,83,85,90,84,89,82,88,89,88,84,83,87,88,82,86,83,88,86,89,79,87,84,88,85,89,84,86,86,88,85,86,85,91,86,84,86,88,86,89,87,87,90,87,89,87,83,90,84,88,90,84,90,89,87,83,88,79,92,88,88,86,88,90,84,83,85,79,85,87,80,78,93,72,88,75,75,79,80,74,73,80,49,72,44,44,63,42,39,39,24,52,84,80,86,91,85,93,80,87,86,82,86,90,87,91,85,88,85,87,88,87,90,86,80,90,87,86,85,91,80,92,85,90,84,90,88,79,91,86,81,88,79,82,88,79,84,133

InterPro domains:
  IPR011766 Thiamine pyrophosphate enzyme, TPP-binding [PF02775] (384-502)
  IPR012000 Thiamine pyrophosphate enzyme, central domain [PF00205] (191-329)
  IPR012001 Thiamine pyrophosphate enzyme, N-terminal TPP-binding domain [PF02776] (4-118)
  IPR029035 DHS-like NAD/FAD-binding domain superfamily [SSF52467] (156-347)
  IPR029061 Thiamin diphosphate-binding fold [SSF52518] (2-183)
  IPR029061 Thiamin diphosphate-binding fold [SSF52518] (360-501)
  IPR045229 Thiamine pyrophosphate enzyme [PTHR18968] (2-501)

Sequence (679 aa):
MTRHGGRLLVECLAALGATRAFGVPGESYLAVLDALHDTPGAPDYVLCRQEGGAAFMAAAHGKLTGQPGLCMVTRGPGATNASIGVHTAMQDSSPMILLVGQIATDTRDREAFQEVDYRAVFGTMAKWVTEIDQVERIPEILSRAWLTATTGRPGPVVIALPEDMLMQETATPPISGLPRVLPPAPAPGAVDEAMEILQGAEKPLIMFGGSNWDDEARGALRRFAEASDIPVLASFRYQDQFDSASPVFAGDAGVGMPATTKALIRDADTILALGIRFGENMTDGYSLLEVPEPRQKVIHVHVSDREIGKVYAPTLGVHAAPEEFARALTGPVTGPWAAWRETARADYLGFIDRAPAQPGPVDMVAVCAWLRERLAGETILTNGAGNFTVWPTRFFRFGPGMRLLAPQSGAMGYGIPAAIAAKLERPEATVICVAGDGDCQMTGQELATARQAGAAVIVLVVNNGTYGTIRAHQEREFPARVSGTEIVNPDFAAWARACGRSRRARGADRGFRRSLQTCGGLADGGAARTGSLEGGTDPIPHAEPDPGGGAGLTVRPRRLARALSGSSRQNCQPAKVRGPFPVACRALRHHPGRGAPASLGNTRNGAPRPPSAFRLQWLKGVATRWRLTLGSWPQGEATWQSDVHPGAAKLRSRSSRGPTCSCLPPRSFCAATTSSSST

Foldseek 3Di:
DKDFLLLLLQLQCQQQVAAAAEEADDPLRVLVVVNQVVPPSGHHYQHFPALCLRLLLQLLLQQVPLFAREYEFEAARNVVRSLNSLQQQAQQLGQYEYEYRAAAPVCPPPCPDRDDDPCVVCVVSWLEEEEDNASLCSQVVVLVQRCSQRAQSHGYYYYYYGSVSRGDMDPHHHHNHHDDDDFFAWDPCLLVVLLVLVLPFDQEEEEEGGGDQDPVLLVLLLVQCLQQVHAYEYEPQGLQSHFLVRLRYLAYQFDPDDPLLLCSQQVTAEYEAAADLCDCGNCVNVPSADWQEGNHQYAHEGCDPCSASVTYPHNHYTNGHSSNSSNVNDGYRYDDCNVVSNSSSCVLVCCLPVPDADQAQAGLSVVLVLCLVQFDAAAEEEEAAAPQVVSVRRNHGHHNNYYYHYTPSSGQQSQVSSLLSVCLVPVPYAGEYEYEQRSCVVRVSCLLSCVVSVRFHKYKYWYQQFRHRVVVVCCVPPVVDDDPTGHDGDPSVVSNCVSHDWQKFWGYDVRVSVSVVVFPVRDPDDDDDDDDDDDDDDDDDDDDDDDDDDDDDDDDDDDDDDDDDDDDDDDDDDDDDDDDDDDDDDDDDDDDDDDDDDDDDDDDDDDDDDDPDDDPDDDPDDSGHTIIIMTGDDDDDDDDDDDDDDDDDDDDDDDDDDDDYDDDDDDDDDDDDDDDDDD

Radius of gyration: 31.42 Å; Cα contacts (8 Å, |Δi|>4): 1238; chains: 1; bounding box: 89×88×83 Å